Protein AF-0000000078282179 (afdb_homodimer)

Foldseek 3Di:
DVLPPLQVLLVVLLVVQALASLLVVLVVLLLVLLCQCQNPVHCCPPPVSLVQCLVQPAAPVVVVLNVLQPRVVSVVVSVVSSVVSVVVVVVVQVVVWDDDDDDPCNVVDDDDDDLPDDDTSVSVVVSSNNVGHPSCVRVVVVSVVSLVSLVVCVVPPVVSVVSLLPHLAHAPVVLVVNVVVCVVPPDPVRVVVVCVRRVCSLVVNLVVLVVLCVLLVCCPDPVNVPPDSPPNPCSVQSNCCNHPNHGPPDDRNYHPD/DVLPPLQVLLVVLLVVQALASLLVVLVVLLLVLLCQCQNPVHCCPPPVSLVQCLVQPAAPVVVVLNVLQPRVVSVVSSVVSSVVSVVVVVVVQVVVWDDDDDDPCNVVDDDDDDLPDDDTSVSVVVSSNNVGHPSCVRVVVVSVVNLVSLVVCVVPPVVSVVSQLPHLAHAPVVLVVNVVVCVVPPDPVRVVVVCVRRVCSLVVNLVVLVVLCVLLVVCPDPVNVPPDSPPNPCSVQSNCCNHPNHGPPDDRNYHPD

Solvent-accessible surface area (backbone atoms only — not comparable to full-atom values): 27409 Å² total; per-residue (Å²): 120,81,73,54,70,52,46,54,61,50,53,48,26,54,66,66,73,44,64,20,35,64,45,49,47,48,52,52,40,48,51,49,45,48,39,44,52,52,30,96,85,30,40,57,76,36,67,70,50,38,54,47,39,37,70,31,40,47,28,47,68,52,43,25,48,53,55,53,23,58,49,59,64,55,50,25,55,53,46,28,56,21,40,54,49,49,51,53,49,49,52,50,45,56,70,70,56,70,86,67,81,46,58,94,64,16,82,76,49,69,61,69,86,50,82,90,61,51,89,43,72,53,33,44,52,43,49,52,48,64,74,24,24,44,62,60,56,57,34,51,60,53,46,42,51,45,55,39,47,50,54,51,35,56,75,72,30,70,68,50,41,52,44,59,72,69,44,51,40,50,16,48,66,58,44,28,50,49,55,57,34,43,60,52,42,35,45,59,71,53,42,56,59,48,50,68,48,50,51,57,40,40,56,52,37,52,48,50,46,34,53,22,21,47,50,42,51,48,43,74,37,78,94,29,58,86,54,82,64,80,80,13,85,60,18,58,48,52,47,40,16,34,68,33,44,60,63,42,77,61,71,81,65,58,59,95,121,119,82,75,54,73,53,48,56,61,50,54,48,26,53,68,66,73,43,63,20,34,64,44,50,48,49,52,52,40,49,53,50,45,48,41,46,50,53,30,95,85,30,41,56,75,35,66,72,49,36,54,46,38,35,69,30,39,48,29,48,70,52,43,26,49,53,54,54,21,58,49,58,65,54,51,25,55,54,47,30,57,20,40,55,49,48,52,52,50,50,53,50,43,57,70,70,56,71,87,68,81,44,57,93,65,17,82,75,49,70,63,69,86,52,83,90,62,51,90,44,71,54,31,45,53,44,47,52,47,65,74,24,24,44,61,60,55,57,36,51,59,54,49,41,51,46,54,39,47,50,56,52,36,56,74,72,29,70,69,50,42,52,46,59,72,69,45,52,39,50,15,48,67,59,44,27,51,50,53,58,33,44,60,52,41,36,46,60,70,52,41,56,58,47,49,66,48,51,51,56,42,38,56,51,37,53,47,51,46,32,52,22,21,47,50,42,49,48,43,72,36,77,93,31,58,86,53,81,64,80,80,13,86,60,20,57,48,52,45,39,16,34,68,32,41,59,64,42,76,60,73,83,64,59,60,96,121

Secondary structure (DSSP, 8-state):
-TTHHHHHHHHHHHHTT-S-HHHHHHHHHHHHHHHHHHSTT-GGGSHHHHHHHHHH---HHHHHHHHHH--HHHHHHHHHHHHHHHHHHHHHHHHH--PPPPPTTGGG------TTS-SSHHHHHHHHHHT--HHHHHHHHHHHHHHHHHHHHHHH-HHHHHHHHTS----HHHHHHHHHHHHHH--HHHHHHHHHHHHHHHHHHHHHHHHHHHHHHHTTSGGGTTS--TT-TTHHHHHHHHHH-S-TTPPPP----/-TTHHHHHHHHHHHHTT-S-HHHHHHHHHHHHHHHHHHSTT-GGGSHHHHHHHHHH---HHHHHHHHHH--HHHHHHHHHHHHHHHHHHHHHHHHH--PPPPPTTGGG------TTS-SSHHHHHHHHHHT--HHHHHHHHHHHHHHHHHHHHHHH-HHHHHHHHTS----HHHHHHHHHHHHHH--HHHHHHHHHHHHHHHHHHHHHHHHHHHHHHHTTSGGGTTS--TT-TTHHHHHHHHHH-S-TTPPPP----

Radius of gyration: 24.97 Å; Cα contacts (8 Å, |Δi|>4): 682; chains: 2; bounding box: 60×70×64 Å

Organism: NCBI:txid1796616

Structure (mmCIF, N/CA/C/O backbone):
data_AF-0000000078282179-model_v1
#
loop_
_entity.id
_entity.type
_entity.pdbx_description
1 polymer 'ABC transporter substrate-binding protein'
#
loop_
_atom_site.group_PDB
_atom_site.id
_atom_site.type_symbol
_atom_site.label_atom_id
_atom_site.label_alt_id
_atom_site.label_comp_id
_atom_site.label_asym_id
_atom_site.label_entity_id
_atom_site.label_seq_id
_atom_site.pdbx_PDB_ins_code
_atom_site.Cartn_x
_atom_site.Cartn_y
_atom_site.Cartn_z
_atom_site.occupancy
_atom_site.B_iso_or_equiv
_atom_site.auth_seq_id
_atom_site.auth_comp_id
_atom_site.auth_asym_id
_atom_site.auth_atom_id
_atom_site.pdbx_PDB_model_num
ATOM 1 N N . MET A 1 1 ? 29.016 -11.836 -18.656 1 36.59 1 MET A N 1
ATOM 2 C CA . MET A 1 1 ? 29.328 -11.703 -17.234 1 36.59 1 MET A CA 1
ATOM 3 C C . MET A 1 1 ? 28.141 -11.133 -16.469 1 36.59 1 MET A C 1
ATOM 5 O O . MET A 1 1 ? 27.891 -11.531 -15.328 1 36.59 1 MET A O 1
ATOM 9 N N . LYS A 1 2 ? 27.453 -9.93 -17.016 1 45.81 2 LYS A N 1
ATOM 10 C CA . LYS A 1 2 ? 26.312 -9.219 -16.438 1 45.81 2 LYS A CA 1
ATOM 11 C C . LYS A 1 2 ? 25.109 -10.148 -16.281 1 45.81 2 LYS A C 1
ATOM 13 O O . LYS A 1 2 ? 24.328 -10 -15.336 1 45.81 2 LYS A O 1
ATOM 18 N N . GLU A 1 3 ? 24.969 -11.172 -17.203 1 51.56 3 GLU A N 1
ATOM 19 C CA . GLU A 1 3 ? 23.891 -12.164 -17.25 1 51.56 3 GLU A CA 1
ATOM 20 C C . GLU A 1 3 ? 23.875 -13.016 -15.984 1 51.56 3 GLU A C 1
ATOM 22 O O . GLU A 1 3 ? 22.812 -13.438 -15.531 1 51.56 3 GLU A O 1
ATOM 27 N N . LYS A 1 4 ? 25.031 -13.078 -15.273 1 65.56 4 LYS A N 1
ATOM 28 C CA . LYS A 1 4 ? 25.172 -14.039 -14.188 1 65.56 4 LYS A CA 1
ATOM 29 C C . LYS A 1 4 ? 24.656 -13.461 -12.875 1 65.56 4 LYS A C 1
ATOM 31 O O . LYS A 1 4 ? 24.234 -14.203 -11.984 1 65.56 4 LYS A O 1
ATOM 36 N N . ILE A 1 5 ? 24.422 -12.25 -12.844 1 82.06 5 ILE A N 1
ATOM 37 C CA . ILE A 1 5 ? 24.125 -11.578 -11.586 1 82.06 5 ILE A CA 1
ATOM 38 C C . ILE A 1 5 ? 22.688 -11.875 -11.164 1 82.06 5 ILE A C 1
ATOM 40 O O . ILE A 1 5 ? 22.406 -12.094 -9.977 1 82.06 5 ILE A O 1
ATOM 44 N N . TYR A 1 6 ? 21.812 -12.125 -12.055 1 93.38 6 TYR A N 1
ATOM 45 C CA . TYR A 1 6 ? 20.406 -12.336 -11.742 1 93.38 6 TYR A CA 1
ATOM 46 C C . TYR A 1 6 ? 20.047 -13.812 -11.82 1 93.38 6 TYR A C 1
ATOM 48 O O . TYR A 1 6 ? 19 -14.227 -11.305 1 93.38 6 TYR A O 1
ATOM 56 N N . THR A 1 7 ? 20.891 -14.602 -12.453 1 95.94 7 THR A N 1
ATOM 57 C CA . THR A 1 7 ? 20.594 -16.016 -12.688 1 95.94 7 THR A CA 1
ATOM 58 C C . THR A 1 7 ? 20.578 -16.797 -11.383 1 95.94 7 THR A C 1
ATOM 60 O O . THR A 1 7 ? 19.641 -17.547 -11.109 1 95.94 7 THR A O 1
ATOM 63 N N . ILE A 1 8 ? 21.516 -16.578 -10.547 1 95.31 8 ILE A N 1
ATOM 64 C CA . ILE A 1 8 ? 21.672 -17.359 -9.328 1 95.31 8 ILE A CA 1
ATOM 65 C C . ILE A 1 8 ? 20.5 -17.094 -8.383 1 95.31 8 ILE A C 1
ATOM 67 O O . ILE A 1 8 ? 19.812 -18.016 -7.945 1 95.31 8 ILE A O 1
ATOM 71 N N . PRO A 1 9 ? 20.25 -15.797 -8.078 1 96.5 9 PRO A N 1
ATOM 72 C CA . PRO A 1 9 ? 19.109 -15.539 -7.203 1 96.5 9 PRO A CA 1
ATOM 73 C C . PRO A 1 9 ? 17.797 -16.062 -7.777 1 96.5 9 PRO A C 1
ATOM 75 O O . PRO A 1 9 ? 16.922 -16.5 -7.023 1 96.5 9 PRO A O 1
ATOM 78 N N . LEU A 1 10 ? 17.672 -15.992 -9.047 1 97.75 10 LEU A N 1
ATOM 79 C CA . LEU A 1 10 ? 16.453 -16.5 -9.664 1 97.75 10 LEU A CA 1
ATOM 80 C C . LEU A 1 10 ? 16.359 -18.016 -9.508 1 97.75 10 LEU A C 1
ATOM 82 O O . LEU A 1 10 ? 15.305 -18.531 -9.141 1 97.75 10 LEU A O 1
ATOM 86 N N . MET A 1 11 ? 17.453 -18.703 -9.773 1 97.06 11 MET A N 1
ATOM 87 C CA . MET A 1 11 ? 17.484 -20.141 -9.562 1 97.06 11 MET A CA 1
ATOM 88 C C . MET A 1 11 ? 17.219 -20.5 -8.109 1 97.06 11 MET A C 1
ATOM 90 O O . MET A 1 11 ? 16.469 -21.422 -7.816 1 97.06 11 MET A O 1
ATOM 94 N N . ASP A 1 12 ? 17.766 -19.734 -7.199 1 97 12 ASP A N 1
ATOM 95 C CA . ASP A 1 12 ? 17.531 -19.938 -5.773 1 97 12 ASP A CA 1
ATOM 96 C C . ASP A 1 12 ? 16.062 -19.766 -5.43 1 97 12 ASP A C 1
ATOM 98 O O . ASP A 1 12 ? 15.516 -20.516 -4.613 1 97 12 ASP A O 1
ATOM 102 N N . ALA A 1 13 ? 15.422 -18.781 -6.008 1 98.25 13 ALA A N 1
ATOM 103 C CA . ALA A 1 13 ? 14.008 -18.531 -5.766 1 98.25 13 ALA A CA 1
ATOM 104 C C . ALA A 1 13 ? 13.156 -19.734 -6.18 1 98.25 13 ALA A C 1
ATOM 106 O O . ALA A 1 13 ? 12.219 -20.109 -5.473 1 98.25 13 ALA A O 1
ATOM 107 N N . PHE A 1 14 ? 13.453 -20.359 -7.281 1 98.25 14 PHE A N 1
ATOM 108 C CA . PHE A 1 14 ? 12.703 -21.531 -7.758 1 98.25 14 PHE A CA 1
ATOM 109 C C . PHE A 1 14 ? 13.031 -22.766 -6.926 1 98.25 14 PHE A C 1
ATOM 111 O O . PHE A 1 14 ? 12.195 -23.656 -6.781 1 98.25 14 PHE A O 1
ATOM 118 N N . HIS A 1 15 ? 14.203 -22.766 -6.316 1 97.75 15 HIS A N 1
ATOM 119 C CA . HIS A 1 15 ? 14.586 -23.891 -5.461 1 97.75 15 HIS A CA 1
ATOM 120 C C . HIS A 1 15 ? 13.992 -23.734 -4.062 1 97.75 15 HIS A C 1
ATOM 122 O O . HIS A 1 15 ? 13.906 -24.719 -3.314 1 97.75 15 HIS A O 1
ATOM 128 N N . ALA A 1 16 ? 13.562 -22.625 -3.66 1 96.81 16 ALA A N 1
ATOM 129 C CA . ALA A 1 16 ? 13.117 -22.328 -2.301 1 96.81 16 ALA A CA 1
ATOM 130 C C . ALA A 1 16 ? 11.797 -23.031 -1.988 1 96.81 16 ALA A C 1
ATOM 132 O O . ALA A 1 16 ? 11.406 -23.141 -0.823 1 96.81 16 ALA A O 1
ATOM 133 N N . GLY A 1 17 ? 11 -23.469 -3.002 1 95.62 17 GLY A N 1
ATOM 134 C CA . GLY A 1 17 ? 9.719 -24.125 -2.783 1 95.62 17 GLY A CA 1
ATOM 135 C C . GLY A 1 17 ? 8.625 -23.188 -2.328 1 95.62 17 GLY A C 1
ATOM 136 O O . GLY A 1 17 ? 7.68 -23.609 -1.656 1 95.62 17 GLY A O 1
ATOM 137 N N . ASP A 1 18 ? 8.75 -21.906 -2.648 1 96.62 18 ASP A N 1
ATOM 138 C CA . ASP A 1 18 ? 7.789 -20.859 -2.32 1 96.62 18 ASP A CA 1
ATOM 139 C C . ASP A 1 18 ? 6.578 -20.922 -3.248 1 96.62 18 ASP A C 1
ATOM 141 O O . ASP A 1 18 ? 6.629 -21.547 -4.309 1 96.62 18 ASP A O 1
ATOM 145 N N . GLU A 1 19 ? 5.402 -20.297 -2.807 1 98.5 19 GLU A N 1
ATOM 146 C CA . GLU A 1 19 ? 4.195 -20.234 -3.625 1 98.5 19 GLU A CA 1
ATOM 147 C C . GLU A 1 19 ? 4.402 -19.359 -4.852 1 98.5 19 GLU A C 1
ATOM 149 O O . GLU A 1 19 ? 3.617 -19.406 -5.801 1 98.5 19 GLU A O 1
ATOM 154 N N . CYS A 1 20 ? 5.449 -18.531 -4.84 1 98.81 20 CYS A N 1
ATOM 155 C CA . CYS A 1 20 ? 5.762 -17.641 -5.949 1 98.81 20 CYS A CA 1
ATOM 156 C C . CYS A 1 20 ? 7.227 -17.234 -5.914 1 98.81 20 CYS A C 1
ATOM 158 O O . CYS A 1 20 ? 7.637 -16.438 -5.059 1 98.81 20 CYS A O 1
ATOM 160 N N . PRO A 1 21 ? 7.984 -17.656 -6.852 1 98.75 21 PRO A N 1
ATOM 161 C CA . PRO A 1 21 ? 9.406 -17.328 -6.871 1 98.75 21 PRO A CA 1
ATOM 162 C C . PRO A 1 21 ? 9.656 -15.82 -7 1 98.75 21 PRO A C 1
ATOM 164 O O . PRO A 1 21 ? 10.641 -15.305 -6.469 1 98.75 21 PRO A O 1
ATOM 167 N N . PHE A 1 22 ? 8.781 -15.133 -7.66 1 98.56 22 PHE A N 1
ATOM 168 C CA . PHE A 1 22 ? 8.992 -13.695 -7.844 1 98.56 22 PHE A CA 1
ATOM 169 C C . PHE A 1 22 ? 8.625 -12.93 -6.582 1 98.56 22 PHE A C 1
ATOM 171 O O . PHE A 1 22 ? 9.219 -11.883 -6.293 1 98.56 22 PHE A O 1
ATOM 178 N N . CYS A 1 23 ? 7.656 -13.391 -5.785 1 98.5 23 CYS A N 1
ATOM 179 C CA . CYS A 1 23 ? 7.469 -12.82 -4.457 1 98.5 23 CYS A CA 1
ATOM 180 C C . CYS A 1 23 ? 8.727 -12.969 -3.617 1 98.5 23 CYS A C 1
ATOM 182 O O . CYS A 1 23 ? 9.102 -12.055 -2.877 1 98.5 23 CYS A O 1
ATOM 184 N N . PHE A 1 24 ? 9.336 -14.125 -3.75 1 98.38 24 PHE A N 1
ATOM 185 C CA . PHE A 1 24 ? 10.586 -14.398 -3.045 1 98.38 24 PHE A CA 1
ATOM 186 C C . PHE A 1 24 ? 11.664 -13.398 -3.451 1 98.38 24 PHE A C 1
ATOM 188 O O . PHE A 1 24 ? 12.328 -12.82 -2.594 1 98.38 24 PHE A O 1
ATOM 195 N N . ILE A 1 25 ? 11.805 -13.188 -4.691 1 97.88 25 ILE A N 1
ATOM 196 C CA . ILE A 1 25 ? 12.781 -12.258 -5.227 1 97.88 25 ILE A CA 1
ATOM 197 C C . ILE A 1 25 ? 12.477 -10.844 -4.738 1 97.88 25 ILE A C 1
ATOM 199 O O . ILE A 1 25 ? 13.367 -10.133 -4.266 1 97.88 25 ILE A O 1
ATOM 203 N N . GLU A 1 26 ? 11.227 -10.445 -4.832 1 97.25 26 GLU A N 1
ATOM 204 C CA . GLU A 1 26 ? 10.82 -9.094 -4.457 1 97.25 26 GLU A CA 1
ATOM 205 C C . GLU A 1 26 ? 11.086 -8.828 -2.979 1 97.25 26 GLU A C 1
ATOM 207 O O . GLU A 1 26 ? 11.547 -7.75 -2.605 1 97.25 26 GLU A O 1
ATOM 212 N N . ARG A 1 27 ? 10.734 -9.75 -2.158 1 97.31 27 ARG A N 1
ATOM 213 C CA . ARG A 1 27 ? 11 -9.609 -0.73 1 97.31 27 ARG A CA 1
ATOM 214 C C . ARG A 1 27 ? 12.484 -9.383 -0.472 1 97.31 27 ARG A C 1
ATOM 216 O O . ARG A 1 27 ? 12.859 -8.484 0.29 1 97.31 27 ARG A O 1
ATOM 223 N N . ASN A 1 28 ? 13.328 -10.195 -1.119 1 96.75 28 ASN A N 1
ATOM 224 C CA . ASN A 1 28 ? 14.773 -10.055 -0.94 1 96.75 28 ASN A CA 1
ATOM 225 C C . ASN A 1 28 ? 15.273 -8.703 -1.432 1 96.75 28 ASN A C 1
ATOM 227 O O . ASN A 1 28 ? 16.109 -8.07 -0.784 1 96.75 28 ASN A O 1
ATOM 231 N N . LEU A 1 29 ? 14.734 -8.328 -2.576 1 96.5 29 LEU A N 1
ATOM 232 C CA . LEU A 1 29 ? 15.125 -7.039 -3.139 1 96.5 29 LEU A CA 1
ATOM 233 C C . LEU A 1 29 ? 14.727 -5.898 -2.205 1 96.5 29 LEU A C 1
ATOM 235 O O . LEU A 1 29 ? 15.516 -4.977 -1.979 1 96.5 29 LEU A O 1
ATOM 239 N N . GLU A 1 30 ? 13.508 -5.91 -1.675 1 96.5 30 GLU A N 1
ATOM 240 C CA . GLU A 1 30 ? 13.023 -4.871 -0.771 1 96.5 30 GLU A CA 1
ATOM 241 C C . GLU A 1 30 ? 13.867 -4.812 0.5 1 96.5 30 GLU A C 1
ATOM 243 O O . GLU A 1 30 ? 14.273 -3.73 0.935 1 96.5 30 GLU A O 1
ATOM 248 N N . GLN A 1 31 ? 14.164 -5.953 1.104 1 95.56 31 GLN A N 1
ATOM 249 C CA . GLN A 1 31 ? 14.961 -6.016 2.324 1 95.56 31 GLN A CA 1
ATOM 250 C C . GLN A 1 31 ? 16.375 -5.504 2.082 1 95.56 31 GLN A C 1
ATOM 252 O O . GLN A 1 31 ? 16.922 -4.754 2.898 1 95.56 31 GLN A O 1
ATOM 257 N N . HIS A 1 32 ? 16.906 -5.895 0.962 1 93.56 32 HIS A N 1
ATOM 258 C CA . HIS A 1 32 ? 18.219 -5.387 0.596 1 93.56 32 HIS A CA 1
ATOM 259 C C . HIS A 1 32 ? 18.203 -3.869 0.438 1 93.56 32 HIS A C 1
ATOM 261 O O . HIS A 1 32 ? 19.125 -3.186 0.866 1 93.56 32 HIS A O 1
ATOM 267 N N . SER A 1 33 ? 17.188 -3.402 -0.201 1 92.81 33 SER A N 1
ATOM 268 C CA . SER A 1 33 ? 17.062 -1.962 -0.391 1 92.81 33 SER A CA 1
ATOM 269 C C . SER A 1 33 ? 16.938 -1.236 0.945 1 92.81 33 SER A C 1
ATOM 271 O O . SER A 1 33 ? 17.5 -0.154 1.124 1 92.81 33 SER A O 1
ATOM 273 N N . MET A 1 34 ? 16.219 -1.773 1.896 1 93.56 34 MET A N 1
ATOM 274 C CA . MET A 1 34 ? 16.109 -1.207 3.236 1 93.56 34 MET A CA 1
ATOM 275 C C . MET A 1 34 ? 17.469 -1.162 3.922 1 93.56 34 MET A C 1
ATOM 277 O O . MET A 1 34 ? 17.828 -0.148 4.52 1 93.56 34 MET A O 1
ATOM 281 N N . ASP A 1 35 ? 18.234 -2.242 3.793 1 92.62 35 ASP A N 1
ATOM 282 C CA . ASP A 1 35 ? 19.578 -2.297 4.363 1 92.62 35 ASP A CA 1
ATOM 283 C C . ASP A 1 35 ? 20.484 -1.25 3.73 1 92.62 35 ASP A C 1
ATOM 285 O O . ASP A 1 35 ? 21.312 -0.64 4.414 1 92.62 35 ASP A O 1
ATOM 289 N N . PHE A 1 36 ? 20.297 -1.13 2.477 1 90.12 36 PHE A N 1
ATOM 290 C CA . PHE A 1 36 ? 21.109 -0.169 1.743 1 90.12 36 PHE A CA 1
ATOM 291 C C . PHE A 1 36 ? 20.828 1.253 2.215 1 90.12 36 PHE A C 1
ATOM 293 O O . PHE A 1 36 ? 21.75 2.037 2.438 1 90.12 36 PHE A O 1
ATOM 300 N N . VAL A 1 37 ? 19.594 1.535 2.412 1 88.62 37 VAL A N 1
ATOM 301 C CA . VAL A 1 37 ? 19.172 2.895 2.734 1 88.62 37 VAL A CA 1
ATOM 302 C C . VAL A 1 37 ? 19.422 3.178 4.215 1 88.62 37 VAL A C 1
ATOM 304 O O . VAL A 1 37 ? 19.906 4.25 4.574 1 88.62 37 VAL A O 1
ATOM 307 N N . LEU A 1 38 ? 19.203 2.182 5.148 1 89.5 38 LEU A N 1
ATOM 308 C CA . LEU A 1 38 ? 19.156 2.477 6.574 1 89.5 38 LEU A CA 1
ATOM 309 C C . LEU A 1 38 ? 20.141 1.602 7.348 1 89.5 38 LEU A C 1
ATOM 311 O O . LEU A 1 38 ? 20.312 1.775 8.555 1 89.5 38 LEU A O 1
ATOM 315 N N . GLY A 1 39 ? 20.703 0.709 6.734 1 84.5 39 GLY A N 1
ATOM 316 C CA . GLY A 1 39 ? 21.562 -0.234 7.438 1 84.5 39 GLY A CA 1
ATOM 317 C C . GLY A 1 39 ? 22.844 0.389 7.941 1 84.5 39 GLY A C 1
ATOM 318 O O . GLY A 1 39 ? 23.078 1.587 7.758 1 84.5 39 GLY A O 1
ATOM 319 N N . SER A 1 40 ? 23.719 -0.366 8.75 1 72.5 40 SER A N 1
ATOM 320 C CA . SER A 1 40 ? 24.953 0.078 9.422 1 72.5 40 SER A CA 1
ATOM 321 C C . SER A 1 40 ? 25.922 0.715 8.43 1 72.5 40 SER A C 1
ATOM 323 O O . SER A 1 40 ? 26.625 1.66 8.773 1 72.5 40 SER A O 1
ATOM 325 N N . GLY A 1 41 ? 26.031 0.22 7.312 1 67.25 41 GLY A N 1
ATOM 326 C CA . GLY A 1 41 ? 26.875 0.792 6.273 1 67.25 41 GLY A CA 1
ATOM 327 C C . GLY A 1 41 ? 26.125 1.745 5.359 1 67.25 41 GLY A C 1
ATOM 328 O O . GLY A 1 41 ? 26.547 1.98 4.223 1 67.25 41 GLY A O 1
ATOM 329 N N . ALA A 1 42 ? 25.219 2.5 5.961 1 64.81 42 ALA A N 1
ATOM 330 C CA . ALA A 1 42 ? 24.094 3.027 5.188 1 64.81 42 ALA A CA 1
ATOM 331 C C . ALA A 1 42 ? 24.516 4.242 4.367 1 64.81 42 ALA A C 1
ATOM 333 O O . ALA A 1 42 ? 25.266 5.098 4.848 1 64.81 42 ALA A O 1
ATOM 334 N N . SER A 1 43 ? 24.062 4.207 3.225 1 69.62 43 SER A N 1
ATOM 335 C CA . SER A 1 43 ? 24.328 5.094 2.094 1 69.62 43 SER A CA 1
ATOM 336 C C . SER A 1 43 ? 23.625 6.441 2.281 1 69.62 43 SER A C 1
ATOM 338 O O . SER A 1 43 ? 23.953 7.41 1.596 1 69.62 43 SER A O 1
ATOM 340 N N . TYR A 1 44 ? 22.766 6.465 3.268 1 70.94 44 TYR A N 1
ATOM 341 C CA . TYR A 1 44 ? 22.094 7.738 3.49 1 70.94 44 TYR A CA 1
ATOM 342 C C . TYR A 1 44 ? 23.094 8.828 3.84 1 70.94 44 TYR A C 1
ATOM 344 O O . TYR A 1 44 ? 22.781 10.023 3.773 1 70.94 44 TYR A O 1
ATOM 352 N N . MET A 1 45 ? 24.281 8.312 4.043 1 76.19 45 MET A N 1
ATOM 353 C CA . MET A 1 45 ? 25.328 9.273 4.363 1 76.19 45 MET A CA 1
ATOM 354 C C . MET A 1 45 ? 25.984 9.82 3.094 1 76.19 45 MET A C 1
ATOM 356 O O . MET A 1 45 ? 26.672 10.836 3.133 1 76.19 45 MET A O 1
ATOM 360 N N . GLU A 1 46 ? 25.609 9.07 2.127 1 84.25 46 GLU A N 1
ATOM 361 C CA . GLU A 1 46 ? 26.156 9.531 0.853 1 84.25 46 GLU A CA 1
ATOM 362 C C . GLU A 1 46 ? 25.281 10.617 0.235 1 84.25 46 GLU A C 1
ATOM 364 O O . GLU A 1 46 ? 24.047 10.5 0.215 1 84.25 46 GLU A O 1
ATOM 369 N N . ASP A 1 47 ? 25.875 11.594 -0.394 1 84.75 47 ASP A N 1
ATOM 370 C CA . ASP A 1 47 ? 25.188 12.789 -0.888 1 84.75 47 ASP A CA 1
ATOM 371 C C . ASP A 1 47 ? 24.219 12.43 -2.012 1 84.75 47 ASP A C 1
ATOM 373 O O . ASP A 1 47 ? 23.109 12.977 -2.08 1 84.75 47 ASP A O 1
ATOM 377 N N . ASP A 1 48 ? 24.656 11.617 -2.869 1 87.19 48 ASP A N 1
ATOM 378 C CA . ASP A 1 48 ? 23.812 11.281 -4.012 1 87.19 48 ASP A CA 1
ATOM 379 C C . ASP A 1 48 ? 22.562 10.531 -3.564 1 87.19 48 ASP A C 1
ATOM 381 O O . ASP A 1 48 ? 21.469 10.781 -4.07 1 87.19 48 ASP A O 1
ATOM 385 N N . VAL A 1 49 ? 22.703 9.672 -2.602 1 87.5 49 VAL A N 1
ATOM 386 C CA . VAL A 1 49 ? 21.578 8.922 -2.064 1 87.5 49 VAL A CA 1
ATOM 387 C C . VAL A 1 49 ? 20.641 9.867 -1.322 1 87.5 49 VAL A C 1
ATOM 389 O O . VAL A 1 49 ? 19.422 9.812 -1.499 1 87.5 49 VAL A O 1
ATOM 392 N N . ARG A 1 50 ? 21.203 10.781 -0.592 1 88.56 50 ARG A N 1
ATOM 393 C CA . ARG A 1 50 ? 20.422 11.758 0.147 1 88.56 50 ARG A CA 1
ATOM 394 C C . ARG A 1 50 ? 19.609 12.648 -0.802 1 88.56 50 ARG A C 1
ATOM 396 O O . ARG A 1 50 ? 18.438 12.93 -0.552 1 88.56 50 ARG A O 1
ATOM 403 N N . ALA A 1 51 ? 20.25 13.023 -1.846 1 91.5 51 ALA A N 1
ATOM 404 C CA . ALA A 1 51 ? 19.562 13.852 -2.83 1 91.5 51 ALA A CA 1
ATOM 405 C C . ALA A 1 51 ? 18.375 13.117 -3.441 1 91.5 51 ALA A C 1
ATOM 407 O O . ALA A 1 51 ? 17.312 13.695 -3.633 1 91.5 51 ALA A O 1
ATOM 408 N N . GLU A 1 52 ? 18.547 11.852 -3.709 1 92.88 52 GLU A N 1
ATOM 409 C CA . GLU A 1 52 ? 17.5 11.047 -4.32 1 92.88 52 GLU A CA 1
ATOM 410 C C . GLU A 1 52 ? 16.359 10.805 -3.338 1 92.88 52 GLU A C 1
ATOM 412 O O . GLU A 1 52 ? 15.18 10.914 -3.703 1 92.88 52 GLU A O 1
ATOM 417 N N . THR A 1 53 ? 16.688 10.477 -2.1 1 93.69 53 THR A N 1
ATOM 418 C CA . THR A 1 53 ? 15.664 10.234 -1.098 1 93.69 53 THR A CA 1
ATOM 419 C C . THR A 1 53 ? 14.906 11.523 -0.779 1 93.69 53 THR A C 1
ATOM 421 O O . THR A 1 53 ? 13.711 11.492 -0.485 1 93.69 53 THR A O 1
ATOM 424 N N . ASP A 1 54 ? 15.578 12.672 -0.843 1 94 54 ASP A N 1
ATOM 425 C CA . ASP A 1 54 ? 14.93 13.969 -0.652 1 94 54 ASP A CA 1
ATOM 426 C C . ASP A 1 54 ? 13.891 14.227 -1.742 1 94 54 ASP A C 1
ATOM 428 O O . ASP A 1 54 ? 12.805 14.742 -1.464 1 94 54 ASP A O 1
ATOM 432 N N . GLN A 1 55 ? 14.273 13.797 -2.875 1 93.44 55 GLN A N 1
ATOM 433 C CA . GLN A 1 55 ? 13.414 14.07 -4.023 1 93.44 55 GLN A CA 1
ATOM 434 C C . GLN A 1 55 ? 12.25 13.086 -4.082 1 93.44 55 GLN A C 1
ATOM 436 O O . GLN A 1 55 ? 11.102 13.492 -4.289 1 93.44 55 GLN A O 1
ATOM 441 N N . LEU A 1 56 ? 12.508 11.844 -3.889 1 94.94 56 LEU A N 1
ATOM 442 C CA . LEU A 1 56 ? 11.508 10.805 -4.121 1 94.94 56 LEU A CA 1
ATOM 443 C C . LEU A 1 56 ? 10.672 10.562 -2.867 1 94.94 56 LEU A C 1
ATOM 445 O O . LEU A 1 56 ? 9.492 10.234 -2.961 1 94.94 56 LEU A O 1
ATOM 449 N N . GLY A 1 57 ? 11.398 10.695 -1.688 1 95.94 57 GLY A N 1
ATOM 450 C CA . GLY A 1 57 ? 10.734 10.289 -0.459 1 95.94 57 GLY A CA 1
ATOM 451 C C . GLY A 1 57 ? 10.391 8.812 -0.431 1 95.94 57 GLY A C 1
ATOM 452 O O . GLY A 1 57 ? 11.133 7.984 -0.967 1 95.94 57 GLY A O 1
ATOM 453 N N . PHE A 1 58 ? 9.305 8.508 0.287 1 97.31 58 PHE A N 1
ATOM 454 C CA . PHE A 1 58 ? 8.859 7.125 0.462 1 97.31 58 PHE A CA 1
ATOM 455 C C . PHE A 1 58 ? 7.34 7.039 0.469 1 97.31 58 PHE A C 1
ATOM 457 O O . PHE A 1 58 ? 6.66 8.023 0.769 1 97.31 58 PHE A O 1
ATOM 464 N N . CYS A 1 59 ? 6.871 5.891 0.067 1 96.81 59 CYS A N 1
ATOM 465 C CA . CYS A 1 59 ? 5.426 5.699 0.076 1 96.81 59 CYS A CA 1
ATOM 466 C C . CYS A 1 59 ? 4.934 5.336 1.472 1 96.81 59 CYS A C 1
ATOM 468 O O . CYS A 1 59 ? 5.73 5.008 2.352 1 96.81 59 CYS A O 1
ATOM 470 N N . HIS A 1 60 ? 3.617 5.367 1.582 1 95.56 60 HIS A N 1
ATOM 471 C CA . HIS A 1 60 ? 2.934 5.055 2.832 1 95.56 60 HIS A CA 1
ATOM 472 C C . HIS A 1 60 ? 3.436 3.738 3.416 1 95.56 60 HIS A C 1
ATOM 474 O O . HIS A 1 60 ? 3.797 3.674 4.594 1 95.56 60 HIS A O 1
ATOM 480 N N . GLU A 1 61 ? 3.557 2.738 2.637 1 95.75 61 GLU A N 1
ATOM 481 C CA . GLU A 1 61 ? 3.99 1.413 3.068 1 95.75 61 GLU A CA 1
ATOM 482 C C . GLU A 1 61 ? 5.441 1.436 3.543 1 95.75 61 GLU A C 1
ATOM 484 O O . GLU A 1 61 ? 5.77 0.854 4.578 1 95.75 61 GLU A O 1
ATOM 489 N N . HIS A 1 62 ? 6.285 2.168 2.838 1 97.56 62 HIS A N 1
ATOM 490 C CA . HIS A 1 62 ? 7.707 2.076 3.146 1 97.56 62 HIS A CA 1
ATOM 491 C C . HIS A 1 62 ? 8.086 3.021 4.285 1 97.56 62 HIS A C 1
ATOM 493 O O . HIS A 1 62 ? 9.07 2.787 4.988 1 97.56 62 HIS A O 1
ATOM 499 N N . TYR A 1 63 ? 7.27 4.078 4.559 1 97.62 63 TYR A N 1
ATOM 500 C CA . TYR A 1 63 ? 7.461 4.82 5.801 1 97.62 63 TYR A CA 1
ATOM 501 C C . TYR A 1 63 ? 7.258 3.92 7.012 1 97.62 63 TYR A C 1
ATOM 503 O O . TYR A 1 63 ? 8.047 3.955 7.957 1 97.62 63 TYR A O 1
ATOM 511 N N . LYS A 1 64 ? 6.238 3.135 6.949 1 97.31 64 LYS A N 1
ATOM 512 C CA . LYS A 1 64 ? 5.98 2.219 8.055 1 97.31 64 LYS A CA 1
ATOM 513 C C . LYS A 1 64 ? 7.102 1.192 8.188 1 97.31 64 LYS A C 1
ATOM 515 O O . LYS A 1 64 ? 7.586 0.935 9.297 1 97.31 64 LYS A O 1
ATOM 520 N N . LYS A 1 65 ? 7.52 0.589 7.109 1 97.19 65 LYS A N 1
ATOM 521 C CA . LYS A 1 65 ? 8.57 -0.423 7.152 1 97.19 65 LYS A CA 1
ATOM 522 C C . LYS A 1 65 ? 9.883 0.17 7.648 1 97.19 65 LYS A C 1
ATOM 524 O O . LYS A 1 65 ? 10.641 -0.495 8.359 1 97.19 65 LYS A O 1
ATOM 529 N N . MET A 1 66 ? 10.164 1.398 7.227 1 96.75 66 MET A N 1
ATOM 530 C CA . MET A 1 66 ? 11.359 2.086 7.707 1 96.75 66 MET A CA 1
ATOM 531 C C . MET A 1 66 ? 11.305 2.293 9.219 1 96.75 66 MET A C 1
ATOM 533 O O . MET A 1 66 ? 12.305 2.125 9.914 1 96.75 66 MET A O 1
ATOM 537 N N . PHE A 1 67 ? 10.133 2.713 9.703 1 97.62 67 PHE A N 1
ATOM 538 C CA . PHE A 1 67 ? 9.969 2.873 11.141 1 97.62 67 PHE A CA 1
ATOM 539 C C . PHE A 1 67 ? 10.227 1.559 11.867 1 97.62 67 PHE A C 1
ATOM 541 O O . PHE A 1 67 ? 10.953 1.524 12.859 1 97.62 67 PHE A O 1
ATOM 548 N N . ASP A 1 68 ? 9.688 0.47 11.344 1 96.62 68 ASP A N 1
ATOM 549 C CA . ASP A 1 68 ? 9.82 -0.849 11.953 1 96.62 68 ASP A CA 1
ATOM 550 C C . ASP A 1 68 ? 11.258 -1.346 11.883 1 96.62 68 ASP A C 1
ATOM 552 O O . ASP A 1 68 ? 11.711 -2.09 12.758 1 96.62 68 ASP A O 1
ATOM 556 N N . TYR A 1 69 ? 11.938 -0.967 10.867 1 96.06 69 TYR A N 1
ATOM 557 C CA . TYR A 1 69 ? 13.32 -1.382 10.672 1 96.06 69 TYR A CA 1
ATOM 558 C C . TYR A 1 69 ? 14.172 -1.022 11.883 1 96.06 69 TYR A C 1
ATOM 560 O O . TYR A 1 69 ? 15.078 -1.771 12.258 1 96.06 69 TYR A O 1
ATOM 568 N N . GLY A 1 70 ? 14 0.188 12.531 1 93.81 70 GLY A N 1
ATOM 569 C CA . GLY A 1 70 ? 14.516 0.441 13.867 1 93.81 70 GLY A CA 1
ATOM 570 C C . GLY A 1 70 ? 15.68 1.413 13.883 1 93.81 70 GLY A C 1
ATOM 571 O O . GLY A 1 70 ? 16.078 1.896 14.945 1 93.81 70 GLY A O 1
ATOM 572 N N . ASN A 1 71 ? 16.312 1.747 12.82 1 93.06 71 ASN A N 1
ATOM 573 C CA . ASN A 1 71 ? 17.375 2.762 12.797 1 93.06 71 ASN A CA 1
ATOM 574 C C . ASN A 1 71 ? 16.781 4.172 12.875 1 93.06 71 ASN A C 1
ATOM 576 O O . ASN A 1 71 ? 16.719 4.867 11.859 1 93.06 71 ASN A O 1
ATOM 580 N N . ARG A 1 72 ? 16.516 4.633 14.039 1 92.75 72 ARG A N 1
ATOM 581 C CA . ARG A 1 72 ? 15.789 5.875 14.258 1 92.75 72 ARG A CA 1
ATOM 582 C C . ARG A 1 72 ? 16.625 7.086 13.844 1 92.75 72 ARG A C 1
ATOM 584 O O . ARG A 1 72 ? 16.094 8.039 13.266 1 92.75 72 ARG A O 1
ATOM 591 N N . LEU A 1 73 ? 17.875 7.031 14.188 1 92.06 73 LEU A N 1
ATOM 592 C CA . LEU A 1 73 ? 18.719 8.156 13.812 1 92.06 73 LEU A CA 1
ATOM 593 C C . LEU A 1 73 ? 18.812 8.297 12.297 1 92.06 73 LEU A C 1
ATOM 595 O O . LEU A 1 73 ? 18.688 9.398 11.766 1 92.06 73 LEU A O 1
ATOM 599 N N . GLY A 1 74 ? 19.078 7.148 11.617 1 92.5 74 GLY A N 1
ATOM 600 C CA . GLY A 1 74 ? 19.094 7.18 10.164 1 92.5 74 GLY A CA 1
ATOM 601 C C . GLY A 1 74 ? 17.828 7.727 9.555 1 92.5 74 GLY A C 1
ATOM 602 O O . GLY A 1 74 ? 17.875 8.555 8.641 1 92.5 74 GLY A O 1
ATOM 603 N N . CYS A 1 75 ? 16.672 7.336 10.07 1 95 75 CYS A N 1
ATOM 604 C CA . CYS A 1 75 ? 15.383 7.848 9.609 1 95 75 CYS A CA 1
ATOM 605 C C . CYS A 1 75 ? 15.281 9.352 9.836 1 95 75 CYS A C 1
ATOM 607 O O . CYS A 1 75 ? 14.812 10.086 8.961 1 95 75 CYS A O 1
ATOM 609 N N . GLY A 1 76 ? 15.688 9.773 11.016 1 95 76 GLY A N 1
ATOM 610 C CA . GLY A 1 76 ? 15.641 11.188 11.344 1 95 76 GLY A CA 1
ATOM 611 C C . GLY A 1 76 ? 16.438 12.047 10.375 1 95 76 GLY A C 1
ATOM 612 O O . GLY A 1 76 ? 15.953 13.094 9.93 1 95 76 GLY A O 1
ATOM 613 N N . LEU A 1 77 ? 17.609 11.617 10.062 1 94 77 LEU A N 1
ATOM 614 C CA . LEU A 1 77 ? 18.469 12.359 9.148 1 94 77 LEU A CA 1
ATOM 615 C C . LEU A 1 77 ? 17.844 12.445 7.762 1 94 77 LEU A C 1
ATOM 617 O O . LEU A 1 77 ? 17.812 13.516 7.156 1 94 77 LEU A O 1
ATOM 621 N N . ILE A 1 78 ? 17.344 11.367 7.266 1 95 78 ILE A N 1
ATOM 622 C CA . ILE A 1 78 ? 16.703 11.32 5.953 1 95 78 ILE A CA 1
ATOM 623 C C . ILE A 1 78 ? 15.484 12.234 5.941 1 95 78 ILE A C 1
ATOM 625 O O . ILE A 1 78 ? 15.312 13.039 5.02 1 95 78 ILE A O 1
ATOM 629 N N . LEU A 1 79 ? 14.688 12.172 6.977 1 97.06 79 LEU A N 1
ATOM 630 C CA . LEU A 1 79 ? 13.453 12.945 7.027 1 97.06 79 LEU A CA 1
ATOM 631 C C . LEU A 1 79 ? 13.742 14.438 7.145 1 97.06 79 LEU A C 1
ATOM 633 O O . LEU A 1 79 ? 13.023 15.258 6.578 1 97.06 79 LEU A O 1
ATOM 637 N N . THR A 1 80 ? 14.719 14.766 7.887 1 96.69 80 THR A N 1
ATOM 638 C CA . THR A 1 80 ? 15.039 16.172 8.102 1 96.69 80 THR A CA 1
ATOM 639 C C . THR A 1 80 ? 15.305 16.875 6.773 1 96.69 80 THR A C 1
ATOM 641 O O . THR A 1 80 ? 14.688 17.906 6.477 1 96.69 80 THR A O 1
ATOM 644 N N . THR A 1 81 ? 16.156 16.328 5.973 1 95.81 81 THR A N 1
ATOM 645 C CA . THR A 1 81 ? 16.469 16.969 4.699 1 95.81 81 THR A CA 1
ATOM 646 C C . THR A 1 81 ? 15.297 16.844 3.725 1 95.81 81 THR A C 1
ATOM 648 O O . THR A 1 81 ? 15.031 17.766 2.947 1 95.81 81 THR A O 1
ATOM 651 N N . HIS A 1 82 ? 14.609 15.734 3.76 1 96.88 82 HIS A N 1
ATOM 652 C CA . HIS A 1 82 ? 13.414 15.555 2.945 1 96.88 82 HIS A CA 1
ATOM 653 C C . HIS A 1 82 ? 12.367 16.625 3.26 1 96.88 82 HIS A C 1
ATOM 655 O O . HIS A 1 82 ? 11.773 17.203 2.35 1 96.88 82 HIS A O 1
ATOM 661 N N . PHE A 1 83 ? 12.18 16.906 4.512 1 97.94 83 PHE A N 1
ATOM 662 C CA . PHE A 1 83 ? 11.164 17.859 4.93 1 97.94 83 PHE A CA 1
ATOM 663 C C . PHE A 1 83 ? 11.57 19.281 4.562 1 97.94 83 PHE A C 1
ATOM 665 O O . PHE A 1 83 ? 10.719 20.125 4.246 1 97.94 83 PHE A O 1
ATOM 672 N N . LYS A 1 84 ? 12.844 19.562 4.652 1 97.44 84 LYS A N 1
ATOM 673 C CA . LYS A 1 84 ? 13.297 20.875 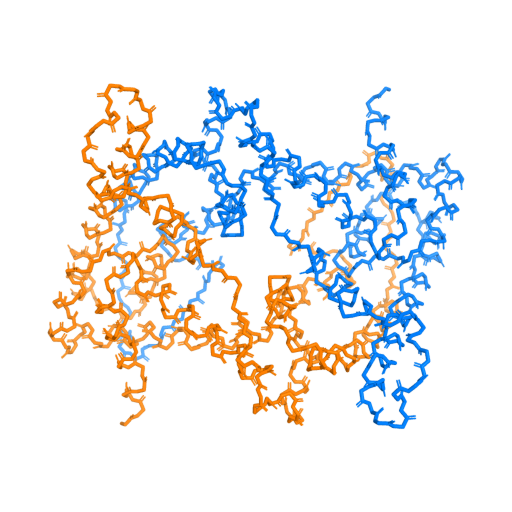4.188 1 97.44 84 LYS A CA 1
ATOM 674 C C . LYS A 1 84 ? 12.938 21.094 2.721 1 97.44 84 LYS A C 1
ATOM 676 O O . LYS A 1 84 ? 12.414 22.141 2.355 1 97.44 84 LYS A O 1
ATOM 681 N N . LYS A 1 85 ? 13.164 20.078 1.973 1 96.81 85 LYS A N 1
ATOM 682 C CA . LYS A 1 85 ? 12.805 20.156 0.56 1 96.81 85 LYS A CA 1
ATOM 683 C C . LYS A 1 85 ? 11.297 20.25 0.382 1 96.81 85 LYS A C 1
ATOM 685 O O . LYS A 1 85 ? 10.805 21.078 -0.389 1 96.81 85 LYS A O 1
ATOM 690 N N . LYS A 1 86 ? 10.516 19.422 1.074 1 96.94 86 LYS A N 1
ATOM 691 C CA . LYS A 1 86 ? 9.062 19.422 0.984 1 96.94 86 LYS A CA 1
ATOM 692 C C . LYS A 1 86 ? 8.477 20.781 1.361 1 96.94 86 LYS A C 1
ATOM 694 O O . LYS A 1 86 ? 7.523 21.234 0.738 1 96.94 86 LYS A O 1
ATOM 699 N N . ASN A 1 87 ? 9.055 21.391 2.373 1 98.06 87 ASN A N 1
ATOM 700 C CA . ASN A 1 87 ? 8.578 22.703 2.807 1 98.06 87 ASN A CA 1
ATOM 701 C C . ASN A 1 87 ? 8.789 23.75 1.724 1 98.06 87 ASN A C 1
ATOM 703 O O . ASN A 1 87 ? 7.922 24.609 1.503 1 98.06 87 ASN A O 1
ATOM 707 N N . GLU A 1 88 ? 9.938 23.672 1.104 1 98.06 88 GLU A N 1
ATOM 708 C CA . GLU A 1 88 ? 10.203 24.578 -0.001 1 98.06 88 GLU A CA 1
ATOM 709 C C . GLU A 1 88 ? 9.203 24.391 -1.135 1 98.06 88 GLU A C 1
ATOM 711 O O . GLU A 1 88 ? 8.656 25.359 -1.662 1 98.06 88 GLU A O 1
ATOM 716 N N . GLU A 1 89 ? 8.992 23.172 -1.471 1 98 89 GLU A N 1
ATOM 717 C CA . GLU A 1 89 ? 8.055 22.859 -2.547 1 98 89 GLU A CA 1
ATOM 718 C C . GLU A 1 89 ? 6.633 23.281 -2.178 1 98 89 GLU A C 1
ATOM 720 O O . GLU A 1 89 ? 5.898 23.812 -3.01 1 98 89 GLU A O 1
ATOM 725 N N . LEU A 1 90 ? 6.238 22.984 -0.969 1 98.44 90 LEU A N 1
ATOM 726 C CA . LEU A 1 90 ? 4.91 23.344 -0.492 1 98.44 90 LEU A CA 1
ATOM 727 C C . LEU A 1 90 ? 4.688 24.859 -0.624 1 98.44 90 LEU A C 1
ATOM 729 O O . LEU A 1 90 ? 3.658 25.281 -1.15 1 98.44 90 LEU A O 1
ATOM 733 N N . LYS A 1 91 ? 5.625 25.625 -0.178 1 98.5 91 LYS A N 1
ATOM 734 C CA . LYS A 1 91 ? 5.523 27.078 -0.261 1 98.5 91 LYS A CA 1
ATOM 735 C C . LYS A 1 91 ? 5.41 27.547 -1.711 1 98.5 91 LYS A C 1
ATOM 737 O O . LYS A 1 91 ? 4.633 28.453 -2.021 1 98.5 91 LYS A O 1
ATOM 742 N N . GLN A 1 92 ? 6.188 26.906 -2.561 1 98.44 92 GLN A N 1
ATOM 743 C CA . GLN A 1 92 ? 6.129 27.234 -3.98 1 98.44 92 GLN A CA 1
ATOM 744 C C . GLN A 1 92 ? 4.758 26.906 -4.566 1 98.44 92 GLN A C 1
ATOM 746 O O . GLN A 1 92 ? 4.199 27.703 -5.324 1 98.44 92 GLN A O 1
ATOM 751 N N . GLN A 1 93 ? 4.223 25.719 -4.262 1 98.5 93 GLN A N 1
ATOM 752 C CA . GLN A 1 93 ? 2.908 25.328 -4.762 1 98.5 93 GLN A CA 1
ATOM 753 C C . GLN A 1 93 ? 1.825 26.281 -4.277 1 98.5 93 GLN A C 1
ATOM 755 O O . GLN A 1 93 ? 0.918 26.641 -5.035 1 98.5 93 GLN A O 1
ATOM 760 N N . ILE A 1 94 ? 1.913 26.688 -3.025 1 98.38 94 ILE A N 1
ATOM 761 C CA . ILE A 1 94 ? 0.939 27.609 -2.447 1 98.38 94 ILE A CA 1
ATOM 762 C C . ILE A 1 94 ? 1.033 28.969 -3.143 1 98.38 94 ILE A C 1
ATOM 764 O O . ILE A 1 94 ? 0.012 29.578 -3.451 1 98.38 94 ILE A O 1
ATOM 768 N N . LYS A 1 95 ? 2.236 29.391 -3.393 1 97.94 95 LYS A N 1
ATOM 769 C CA . LYS A 1 95 ? 2.457 30.672 -4.078 1 97.94 95 LYS A CA 1
ATOM 770 C C . LYS A 1 95 ? 1.856 30.641 -5.48 1 97.94 95 LYS A C 1
ATOM 772 O O . LYS A 1 95 ? 1.318 31.656 -5.945 1 97.94 95 LYS A O 1
ATOM 777 N N . MET A 1 96 ? 1.929 29.547 -6.105 1 97.44 96 MET A N 1
ATOM 778 C CA . MET A 1 96 ? 1.447 29.422 -7.48 1 97.44 96 MET A CA 1
ATOM 779 C C . MET A 1 96 ? -0.053 29.141 -7.504 1 97.44 96 MET A C 1
ATOM 781 O O . MET A 1 96 ? -0.68 29.203 -8.562 1 97.44 96 MET A O 1
ATOM 785 N N . PHE A 1 97 ? -0.608 28.859 -6.379 1 97.62 97 PHE A N 1
ATOM 786 C CA . PHE A 1 97 ? -2 28.438 -6.301 1 97.62 97 PHE A CA 1
ATOM 787 C C . PHE A 1 97 ? -2.939 29.609 -6.535 1 97.62 97 PHE A C 1
ATOM 789 O O . PHE A 1 97 ? -2.732 30.703 -5.988 1 97.62 97 PHE A O 1
ATOM 796 N N . SER A 1 98 ? -3.951 29.406 -7.391 1 95.5 98 SER A N 1
ATOM 797 C CA . SER A 1 98 ? -5.062 30.328 -7.602 1 95.5 98 SER A CA 1
ATOM 798 C C . SER A 1 98 ? -6.398 29.594 -7.605 1 95.5 98 SER A C 1
ATOM 800 O O . SER A 1 98 ? -6.609 28.672 -8.406 1 95.5 98 SER A O 1
ATOM 802 N N . PRO A 1 99 ? -7.254 29.984 -6.676 1 93.69 99 PRO A N 1
ATOM 803 C CA . PRO A 1 99 ? -8.547 29.297 -6.633 1 93.69 99 PRO A CA 1
ATOM 804 C C . PRO A 1 99 ? -9.305 29.391 -7.957 1 93.69 99 PRO A C 1
ATOM 806 O O . PRO A 1 99 ? -9.25 30.406 -8.641 1 93.69 99 PRO A O 1
ATOM 809 N N . GLY A 1 100 ? -9.914 28.266 -8.266 1 89.56 100 GLY A N 1
ATOM 810 C CA . GLY A 1 100 ? -10.766 28.281 -9.445 1 89.56 100 GLY A CA 1
ATOM 811 C C . GLY A 1 100 ? -12.086 29 -9.219 1 89.56 100 GLY A C 1
ATOM 812 O O . GLY A 1 100 ? -12.477 29.25 -8.078 1 89.56 100 GLY A O 1
ATOM 813 N N . LYS A 1 101 ? -12.734 29.297 -10.391 1 87.62 101 LYS A N 1
ATOM 814 C CA . LYS A 1 101 ? -14.039 29.938 -10.289 1 87.62 101 LYS A CA 1
ATOM 815 C C . LYS A 1 101 ? -15.094 28.969 -9.773 1 87.62 101 LYS A C 1
ATOM 817 O O . LYS A 1 101 ? -15.141 27.812 -10.195 1 87.62 101 LYS A O 1
ATOM 822 N N . ALA A 1 102 ? -15.836 29.484 -8.789 1 85.94 102 ALA A N 1
ATOM 823 C CA . ALA A 1 102 ? -16.859 28.641 -8.18 1 85.94 102 ALA A CA 1
ATOM 824 C C . ALA A 1 102 ? -18 28.375 -9.164 1 85.94 102 ALA A C 1
ATOM 826 O O . ALA A 1 102 ? -18.328 29.219 -9.984 1 85.94 102 ALA A O 1
ATOM 827 N N . SER A 1 103 ? -18.422 27.188 -9.117 1 76.5 103 SER A N 1
ATOM 828 C CA . SER A 1 103 ? -19.594 26.844 -9.914 1 76.5 103 SER A CA 1
ATOM 829 C C . SER A 1 103 ? -20.891 27.328 -9.242 1 76.5 103 SER A C 1
ATOM 831 O O . SER A 1 103 ? -20.969 27.359 -8.016 1 76.5 103 SER A O 1
ATOM 833 N N . MET A 1 104 ? -21.828 27.828 -10 1 70.62 104 MET A N 1
ATOM 834 C CA . MET A 1 104 ? -23.109 28.328 -9.477 1 70.62 104 MET A CA 1
ATOM 835 C C . MET A 1 104 ? -23.812 27.25 -8.656 1 70.62 104 MET A C 1
ATOM 837 O O . MET A 1 104 ? -24.531 27.562 -7.703 1 70.62 104 MET A O 1
ATOM 841 N N . LEU A 1 105 ? -23.609 25.969 -8.992 1 68.44 105 LEU A N 1
ATOM 842 C CA . LEU A 1 105 ? -24.312 24.875 -8.32 1 68.44 105 LEU A CA 1
ATOM 843 C C . LEU A 1 105 ? -23.422 24.234 -7.254 1 68.44 105 LEU A C 1
ATOM 845 O O . LEU A 1 105 ? -23.688 23.109 -6.809 1 68.44 105 LEU A O 1
ATOM 849 N N . GLY A 1 106 ? -22.438 24.906 -6.777 1 64.94 106 GLY A N 1
ATOM 850 C CA . GLY A 1 106 ? -21.453 24.375 -5.852 1 64.94 106 GLY A CA 1
ATOM 851 C C . GLY A 1 106 ? -22.031 24.016 -4.504 1 64.94 106 GLY A C 1
ATOM 852 O O . GLY A 1 106 ? -21.641 23 -3.902 1 64.94 106 GLY A O 1
ATOM 853 N N . HIS A 1 107 ? -23.062 24.719 -4.094 1 69.06 107 HIS A N 1
ATOM 854 C CA . HIS A 1 107 ? -23.641 24.516 -2.775 1 69.06 107 HIS A CA 1
ATOM 855 C C . HIS A 1 107 ? -24.422 23.203 -2.711 1 69.06 107 HIS A C 1
ATOM 857 O O . HIS A 1 107 ? -24.688 22.688 -1.625 1 69.06 107 HIS A O 1
ATOM 863 N N . PHE A 1 108 ? -24.641 22.688 -3.83 1 74.19 108 PHE A N 1
ATOM 864 C CA . PHE A 1 108 ? -25.438 21.469 -3.861 1 74.19 108 PHE A CA 1
ATOM 865 C C . PHE A 1 108 ? -24.562 20.266 -4.215 1 74.19 108 PHE A C 1
ATOM 867 O O . PHE A 1 108 ? -25.047 19.125 -4.242 1 74.19 108 PHE A O 1
ATOM 874 N N . LYS A 1 109 ? -23.391 20.594 -4.207 1 78.38 109 LYS A N 1
ATOM 875 C CA . LYS A 1 109 ? -22.5 19.516 -4.633 1 78.38 109 LYS A CA 1
ATOM 876 C C . LYS A 1 109 ? -21.969 18.734 -3.436 1 78.38 109 LYS A C 1
ATOM 878 O O . LYS A 1 109 ? -21.984 19.234 -2.309 1 78.38 109 LYS A O 1
ATOM 883 N N . LYS A 1 110 ? -21.703 17.516 -3.705 1 85.75 110 LYS A N 1
ATOM 884 C CA . LYS A 1 110 ? -21.062 16.656 -2.715 1 85.75 110 LYS A CA 1
ATOM 885 C C . LYS A 1 110 ? -19.594 16.422 -3.049 1 85.75 110 LYS A C 1
ATOM 887 O O . LYS A 1 110 ? -19.188 16.547 -4.207 1 85.75 110 LYS A O 1
ATOM 892 N N . ALA A 1 111 ? -18.906 16.219 -1.955 1 83.44 111 ALA A N 1
ATOM 893 C CA . ALA A 1 111 ? -17.469 15.969 -2.146 1 83.44 111 ALA A CA 1
ATOM 894 C C . ALA A 1 111 ? -17.25 14.781 -3.08 1 83.44 111 ALA A C 1
ATOM 896 O O . ALA A 1 111 ? -17.938 13.758 -2.977 1 83.44 111 ALA A O 1
ATOM 897 N N . LYS A 1 112 ? -16.484 15.016 -4.078 1 82.62 112 LYS A N 1
ATOM 898 C CA . LYS A 1 112 ? -16.031 13.961 -4.98 1 82.62 112 LYS A CA 1
ATOM 899 C C . LYS A 1 112 ? -14.523 14.047 -5.207 1 82.62 112 LYS A C 1
ATOM 901 O O . LYS A 1 112 ? -14 15.102 -5.559 1 82.62 112 LYS A O 1
ATOM 906 N N . LEU A 1 113 ? -13.875 13 -4.863 1 86.38 113 LEU A N 1
ATOM 907 C CA . LEU A 1 113 ? -12.43 12.961 -5.051 1 86.38 113 LEU A CA 1
ATOM 908 C C . LEU A 1 113 ? -12.062 12.117 -6.266 1 86.38 113 LEU A C 1
ATOM 910 O O . LEU A 1 113 ? -12.594 11.023 -6.453 1 86.38 113 LEU A O 1
ATOM 914 N N . ASP A 1 114 ? -11.375 12.719 -7.145 1 87.88 114 ASP A N 1
ATOM 915 C CA . ASP A 1 114 ? -10.75 12 -8.25 1 87.88 114 ASP A CA 1
ATOM 916 C C . ASP A 1 114 ? -9.227 12.039 -8.141 1 87.88 114 ASP A C 1
ATOM 918 O O . ASP A 1 114 ? -8.578 12.914 -8.711 1 87.88 114 ASP A O 1
ATOM 922 N N . ALA A 1 115 ? -8.719 11.109 -7.457 1 82.56 115 ALA A N 1
ATOM 923 C CA . ALA A 1 115 ? -7.301 11.086 -7.129 1 82.56 115 ALA A CA 1
ATOM 924 C C . ALA A 1 115 ? -6.445 10.961 -8.391 1 82.56 115 ALA A C 1
ATOM 926 O O . ALA A 1 115 ? -5.293 11.398 -8.406 1 82.56 115 ALA A O 1
ATOM 927 N N . ASP A 1 116 ? -7 10.453 -9.398 1 86.81 116 ASP A N 1
ATOM 928 C CA . ASP A 1 116 ? -6.246 10.219 -10.625 1 86.81 116 ASP A CA 1
ATOM 929 C C . ASP A 1 116 ? -6.195 11.477 -11.492 1 86.81 116 ASP A C 1
ATOM 931 O O . ASP A 1 116 ? -5.301 11.633 -12.32 1 86.81 116 ASP A O 1
ATOM 935 N N . ASN A 1 117 ? -7.137 12.359 -11.219 1 92.44 117 ASN A N 1
ATOM 936 C CA . ASN A 1 117 ? -7.219 13.57 -12.039 1 92.44 117 ASN A CA 1
ATOM 937 C C . ASN A 1 117 ? -7.418 14.812 -11.18 1 92.44 117 ASN A C 1
ATOM 939 O O . ASN A 1 117 ? -8.469 15.453 -11.234 1 92.44 117 ASN A O 1
ATOM 943 N N . PRO A 1 118 ? -6.309 15.188 -10.547 1 95.12 118 PRO A N 1
ATOM 944 C CA . PRO A 1 118 ? -6.426 16.391 -9.727 1 95.12 118 PRO A CA 1
ATOM 945 C C . PRO A 1 118 ? -6.73 17.641 -10.562 1 95.12 118 PRO A C 1
ATOM 947 O O . PRO A 1 118 ? -6.262 17.766 -11.695 1 95.12 118 PRO A O 1
ATOM 950 N N . LYS A 1 119 ? -7.414 18.578 -10 1 94 119 LYS A N 1
ATOM 951 C CA . LYS A 1 119 ? -7.82 19.797 -10.695 1 94 119 LYS A CA 1
ATOM 952 C C . LYS A 1 119 ? -6.867 20.953 -10.383 1 94 119 LYS A C 1
ATOM 954 O O . LYS A 1 119 ? -6.82 21.938 -11.125 1 94 119 LYS A O 1
ATOM 959 N N . THR A 1 120 ? -6.152 20.859 -9.328 1 97.19 120 THR A N 1
ATOM 960 C CA . THR A 1 120 ? -5.301 21.953 -8.883 1 97.19 120 THR A CA 1
ATOM 961 C C . THR A 1 120 ? -3.826 21.578 -8.984 1 97.19 120 THR A C 1
ATOM 963 O O . THR A 1 120 ? -3.49 20.391 -9.047 1 97.19 120 THR A O 1
ATOM 966 N N . ASN A 1 121 ? -2.965 22.594 -8.961 1 97.5 121 ASN A N 1
ATOM 967 C CA . ASN A 1 121 ? -1.53 22.328 -8.938 1 97.5 121 ASN A CA 1
ATOM 968 C C . ASN A 1 121 ? -1.109 21.625 -7.656 1 97.5 121 ASN A C 1
ATOM 970 O O . ASN A 1 121 ? -0.217 20.781 -7.672 1 97.5 121 ASN A O 1
ATOM 974 N N . ILE A 1 122 ? -1.75 21.922 -6.562 1 98 122 ILE A N 1
ATOM 975 C CA . ILE A 1 122 ? -1.446 21.297 -5.281 1 98 122 ILE A CA 1
ATOM 976 C C . ILE A 1 122 ? -1.832 19.812 -5.332 1 98 122 ILE A C 1
ATOM 978 O O . ILE A 1 122 ? -1.046 18.953 -4.945 1 98 122 ILE A O 1
ATOM 982 N N . GLY A 1 123 ? -3.016 19.562 -5.828 1 97.25 123 GLY A N 1
ATOM 983 C CA . GLY A 1 123 ? -3.424 18.172 -6.004 1 97.25 123 GLY A CA 1
ATOM 984 C C . GLY A 1 123 ? -2.486 17.375 -6.898 1 97.25 123 GLY A C 1
ATOM 985 O O . GLY A 1 123 ? -2.172 16.219 -6.609 1 97.25 123 GLY A O 1
ATOM 986 N N . ALA A 1 124 ? -2.055 17.969 -7.969 1 97.31 124 ALA A N 1
ATOM 987 C CA . ALA A 1 124 ? -1.136 17.328 -8.906 1 97.31 124 ALA A CA 1
ATOM 988 C C . ALA A 1 124 ? 0.212 17.047 -8.242 1 97.31 124 ALA A C 1
ATOM 990 O O . ALA A 1 124 ? 0.791 15.977 -8.422 1 97.31 124 ALA A O 1
ATOM 991 N N . TRP A 1 125 ? 0.704 18.031 -7.535 1 97.75 125 TRP A N 1
ATOM 992 C CA . TRP A 1 125 ? 1.971 17.906 -6.82 1 97.75 125 TRP A CA 1
ATOM 993 C C . TRP A 1 125 ? 1.912 16.766 -5.805 1 97.75 125 TRP A C 1
ATOM 995 O O . TRP A 1 125 ? 2.83 15.945 -5.73 1 97.75 125 TRP A O 1
ATOM 1005 N N . ILE A 1 126 ? 0.87 16.672 -5.082 1 97.12 126 ILE A N 1
ATOM 1006 C CA . ILE A 1 126 ? 0.715 15.656 -4.055 1 97.12 126 ILE A CA 1
ATOM 1007 C C . ILE A 1 126 ? 0.604 14.281 -4.707 1 97.12 126 ILE A C 1
ATOM 1009 O O . ILE A 1 126 ? 1.196 13.312 -4.23 1 97.12 126 ILE A O 1
ATOM 1013 N N . LYS A 1 127 ? -0.178 14.18 -5.762 1 95.75 127 LYS A N 1
ATOM 1014 C CA . LYS A 1 127 ? -0.277 12.93 -6.508 1 95.75 127 LYS A CA 1
ATOM 1015 C C . LYS A 1 127 ? 1.102 12.438 -6.934 1 95.75 127 LYS A C 1
ATOM 1017 O O . LYS A 1 127 ? 1.404 11.242 -6.805 1 95.75 127 LYS A O 1
ATOM 1022 N N . GLU A 1 128 ? 1.863 13.312 -7.414 1 94.88 128 GLU A N 1
ATOM 1023 C CA . GLU A 1 128 ? 3.219 12.961 -7.824 1 94.88 128 GLU A CA 1
ATOM 1024 C C . GLU A 1 128 ? 4.043 12.453 -6.645 1 94.88 128 GLU A C 1
ATOM 1026 O O . GLU A 1 128 ? 4.758 11.453 -6.766 1 94.88 128 GLU A O 1
ATOM 1031 N N . GLN A 1 129 ? 3.955 13.109 -5.52 1 94.06 129 GLN A N 1
ATOM 1032 C CA . GLN A 1 129 ? 4.672 12.695 -4.316 1 94.06 129 GLN A CA 1
ATOM 1033 C C . GLN A 1 129 ? 4.262 11.289 -3.887 1 94.06 129 GLN A C 1
ATOM 1035 O O . GLN A 1 129 ? 5.102 10.492 -3.475 1 94.06 129 GLN A O 1
ATOM 1040 N N . GLU A 1 130 ? 3.025 11.031 -4.027 1 93.69 130 GLU A N 1
ATOM 1041 C CA . GLU A 1 130 ? 2.484 9.75 -3.572 1 93.69 130 GLU A CA 1
ATOM 1042 C C . GLU A 1 130 ? 2.9 8.609 -4.496 1 93.69 130 GLU A C 1
ATOM 1044 O O . GLU A 1 130 ? 2.83 7.441 -4.121 1 93.69 130 GLU A O 1
ATOM 1049 N N . GLN A 1 131 ? 3.326 8.914 -5.668 1 92.19 131 GLN A N 1
ATOM 1050 C CA . GLN A 1 131 ? 3.699 7.906 -6.656 1 92.19 131 GLN A CA 1
ATOM 1051 C C . GLN A 1 131 ? 5.203 7.66 -6.648 1 92.19 131 GLN A C 1
ATOM 1053 O O . GLN A 1 131 ? 5.699 6.785 -7.359 1 92.19 131 GLN A O 1
ATOM 1058 N N . ASN A 1 132 ? 5.879 8.445 -5.793 1 94.12 132 ASN A N 1
ATOM 1059 C CA . ASN A 1 132 ? 7.328 8.312 -5.703 1 94.12 132 ASN A CA 1
ATOM 1060 C C . ASN A 1 132 ? 7.754 7.629 -4.41 1 94.12 132 ASN A C 1
ATOM 1062 O O . ASN A 1 132 ? 7.176 7.883 -3.35 1 94.12 132 ASN A O 1
ATOM 1066 N N . CYS A 1 133 ? 8.672 6.762 -4.539 1 97.44 133 CYS A N 1
ATOM 1067 C CA . CYS A 1 133 ? 9.266 6.07 -3.402 1 97.44 133 CYS A CA 1
ATOM 1068 C C . CYS A 1 133 ? 10.656 5.547 -3.752 1 97.44 133 CYS A C 1
ATOM 1070 O O . CYS A 1 133 ? 10.805 4.75 -4.68 1 97.44 133 CYS A O 1
ATOM 1072 N N . TYR A 1 134 ? 11.586 5.957 -3.002 1 95.44 134 TYR A N 1
ATOM 1073 C CA . TYR A 1 134 ? 12.961 5.562 -3.281 1 95.44 134 TYR A CA 1
ATOM 1074 C C . TYR A 1 134 ? 13.117 4.047 -3.221 1 95.44 134 TYR A C 1
ATOM 1076 O O . TYR A 1 134 ? 13.742 3.445 -4.098 1 95.44 134 TYR A O 1
ATOM 1084 N N . ILE A 1 135 ? 12.523 3.438 -2.258 1 95.19 135 ILE A N 1
ATOM 1085 C CA . ILE A 1 135 ? 12.672 2 -2.049 1 95.19 135 ILE A CA 1
ATOM 1086 C C . ILE A 1 135 ? 11.93 1.242 -3.146 1 95.19 135 ILE A C 1
ATOM 1088 O O . ILE A 1 135 ? 12.477 0.314 -3.746 1 95.19 135 ILE A O 1
ATOM 1092 N N . CYS A 1 136 ? 10.688 1.592 -3.459 1 95.81 136 CYS A N 1
ATOM 1093 C CA . CYS A 1 136 ? 9.93 0.946 -4.523 1 95.81 136 CYS A CA 1
ATOM 1094 C C . CYS A 1 136 ? 10.68 1.014 -5.848 1 95.81 136 CYS A C 1
ATOM 1096 O O . CYS A 1 136 ? 10.797 0.008 -6.551 1 95.81 136 CYS A O 1
ATOM 1098 N N . ASP A 1 137 ? 11.133 2.188 -6.164 1 93.25 137 ASP A N 1
ATOM 1099 C CA . ASP A 1 137 ? 11.789 2.398 -7.449 1 93.25 137 ASP A CA 1
ATOM 1100 C C . ASP A 1 137 ? 13.062 1.557 -7.559 1 93.25 137 ASP A C 1
ATOM 1102 O O . ASP A 1 137 ? 13.383 1.043 -8.633 1 93.25 137 ASP A O 1
ATOM 1106 N N . TYR A 1 138 ? 13.695 1.511 -6.43 1 88.38 138 TYR A N 1
ATOM 1107 C CA . TYR A 1 138 ? 14.953 0.779 -6.402 1 88.38 138 TYR A CA 1
ATOM 1108 C C . TYR A 1 138 ? 14.75 -0.674 -6.812 1 88.38 138 TYR A C 1
ATOM 1110 O O . TYR A 1 138 ? 15.453 -1.183 -7.688 1 88.38 138 TYR A O 1
ATOM 1118 N N . TYR A 1 139 ? 13.711 -1.33 -6.285 1 91.31 139 TYR A N 1
ATOM 1119 C CA . TYR A 1 139 ? 13.656 -2.762 -6.559 1 91.31 139 TYR A CA 1
ATOM 1120 C C . TYR A 1 139 ? 12.766 -3.053 -7.766 1 91.31 139 TYR A C 1
ATOM 1122 O O . TYR A 1 139 ? 12.852 -4.129 -8.359 1 91.31 139 TYR A O 1
ATOM 1130 N N . LYS A 1 140 ? 11.938 -2.16 -8.172 1 90.88 140 LYS A N 1
ATOM 1131 C CA . LYS A 1 140 ? 11.125 -2.373 -9.367 1 90.88 140 LYS A CA 1
ATOM 1132 C C . LYS A 1 140 ? 12 -2.514 -10.609 1 90.88 140 LYS A C 1
ATOM 1134 O O . LYS A 1 140 ? 11.727 -3.344 -11.477 1 90.88 140 LYS A O 1
ATOM 1139 N N . ASN A 1 141 ? 12.992 -1.667 -10.695 1 88.19 141 ASN A N 1
ATOM 1140 C CA . ASN A 1 141 ? 13.914 -1.734 -11.828 1 88.19 141 ASN A CA 1
ATOM 1141 C C . ASN A 1 141 ? 14.656 -3.064 -11.867 1 88.19 141 ASN A C 1
ATOM 1143 O O . ASN A 1 141 ? 14.82 -3.662 -12.93 1 88.19 141 ASN A O 1
ATOM 1147 N N . THR A 1 142 ? 15.094 -3.461 -10.734 1 93.75 142 THR A N 1
ATOM 1148 C CA . THR A 1 142 ? 15.805 -4.734 -10.648 1 93.75 142 THR A CA 1
ATOM 1149 C C . THR A 1 142 ? 14.852 -5.898 -10.914 1 93.75 142 THR A C 1
ATOM 1151 O O . THR A 1 142 ? 15.242 -6.895 -11.523 1 93.75 142 THR A O 1
ATOM 1154 N N . TYR A 1 143 ? 13.641 -5.758 -10.508 1 95.81 143 TYR A N 1
ATOM 1155 C CA . TYR A 1 143 ? 12.625 -6.773 -10.734 1 95.81 143 TYR A CA 1
ATOM 1156 C C . TYR A 1 143 ? 12.445 -7.047 -12.219 1 95.81 143 TYR A C 1
ATOM 1158 O O . TYR A 1 143 ? 12.352 -8.203 -12.641 1 95.81 143 TYR A O 1
ATOM 1166 N N . VAL A 1 144 ? 12.445 -6.066 -13.023 1 94.81 144 VAL A N 1
ATOM 1167 C CA . VAL A 1 144 ? 12.25 -6.199 -14.461 1 94.81 144 VAL A CA 1
ATOM 1168 C C . VAL A 1 144 ? 13.414 -6.984 -15.07 1 94.81 144 VAL A C 1
ATOM 1170 O O . VAL A 1 144 ? 13.219 -7.77 -16 1 94.81 144 VAL A O 1
ATOM 1173 N N . ARG A 1 145 ? 14.586 -6.828 -14.492 1 94.5 145 ARG A N 1
ATOM 1174 C CA . ARG A 1 145 ? 15.742 -7.59 -14.961 1 94.5 145 ARG A CA 1
ATOM 1175 C C . ARG A 1 145 ? 15.57 -9.078 -14.656 1 94.5 145 ARG A C 1
ATOM 1177 O O . ARG A 1 145 ? 16.016 -9.922 -15.438 1 94.5 145 ARG A O 1
ATOM 1184 N N . TYR A 1 146 ? 14.969 -9.328 -13.57 1 97 146 TYR A N 1
ATOM 1185 C CA . TYR A 1 146 ? 14.703 -10.719 -13.234 1 97 146 TYR A CA 1
ATOM 1186 C C . TYR A 1 146 ? 13.695 -11.336 -14.195 1 97 146 TYR A C 1
ATOM 1188 O O . TYR A 1 146 ? 13.797 -12.516 -14.539 1 97 146 TYR A O 1
ATOM 1196 N N . LEU A 1 147 ? 12.75 -10.57 -14.656 1 96.69 147 LEU A N 1
ATOM 1197 C CA . LEU A 1 147 ? 11.82 -11.062 -15.664 1 96.69 147 LEU A CA 1
ATOM 1198 C C . LEU A 1 147 ? 12.547 -11.383 -16.969 1 96.69 147 LEU A C 1
ATOM 1200 O O . LEU A 1 147 ? 12.32 -12.438 -17.562 1 96.69 147 LEU A O 1
ATOM 1204 N N . ASP A 1 148 ? 13.445 -10.523 -17.344 1 95.5 148 ASP A N 1
ATOM 1205 C CA . ASP A 1 148 ? 14.266 -10.773 -18.531 1 95.5 148 ASP A CA 1
ATOM 1206 C C . ASP A 1 148 ? 15.062 -12.07 -18.375 1 95.5 148 ASP A C 1
ATOM 1208 O O . ASP A 1 148 ? 15.094 -12.891 -19.297 1 95.5 148 ASP A O 1
ATOM 1212 N N . THR A 1 149 ? 15.656 -12.125 -17.25 1 96.81 149 THR A N 1
ATOM 1213 C CA . THR A 1 149 ? 16.484 -13.289 -16.969 1 96.81 149 THR A CA 1
ATOM 1214 C C . THR A 1 149 ? 15.664 -14.57 -17 1 96.81 149 THR A C 1
ATOM 1216 O O . THR A 1 149 ? 16.125 -15.602 -17.484 1 96.81 149 THR A O 1
ATOM 1219 N N . PHE A 1 150 ? 14.484 -14.555 -16.5 1 98.12 150 PHE A N 1
ATOM 1220 C CA . PHE A 1 150 ? 13.57 -15.695 -16.531 1 98.12 150 PHE A CA 1
ATOM 1221 C C . PHE A 1 150 ? 13.406 -16.219 -17.953 1 98.12 150 PHE A C 1
ATOM 1223 O O . PHE A 1 150 ? 13.57 -17.422 -18.203 1 98.12 150 PHE A O 1
ATOM 1230 N N . PHE A 1 151 ? 13.133 -15.359 -18.875 1 97.12 151 PHE A N 1
ATOM 1231 C CA . PHE A 1 151 ? 12.828 -15.797 -20.234 1 97.12 151 PHE A CA 1
ATOM 1232 C C . PHE A 1 151 ? 14.102 -16.172 -20.969 1 97.12 151 PHE A C 1
ATOM 1234 O O . PHE A 1 151 ? 14.086 -17.047 -21.844 1 97.12 151 PHE A O 1
ATOM 1241 N N . GLU A 1 152 ? 15.219 -15.531 -20.594 1 95.5 152 GLU A N 1
ATOM 1242 C CA . GLU A 1 152 ? 16.5 -15.977 -21.125 1 95.5 152 GLU A CA 1
ATOM 1243 C C . GLU A 1 152 ? 16.797 -17.422 -20.719 1 95.5 152 GLU A C 1
ATOM 1245 O O . GLU A 1 152 ? 17.188 -18.234 -21.547 1 95.5 152 GLU A O 1
ATOM 1250 N N . LEU A 1 153 ? 16.609 -17.672 -19.422 1 96.88 153 LEU A N 1
ATOM 1251 C CA . LEU A 1 153 ? 16.844 -19.016 -18.922 1 96.88 153 LEU A CA 1
ATOM 1252 C C . LEU A 1 153 ? 15.828 -20 -19.5 1 96.88 153 LEU A C 1
ATOM 1254 O O . LEU A 1 153 ? 16.172 -21.125 -19.828 1 96.88 153 LEU A O 1
ATOM 1258 N N . TYR A 1 154 ? 14.641 -19.578 -19.656 1 97.12 154 TYR A N 1
ATOM 1259 C CA . TYR A 1 154 ? 13.609 -20.422 -20.25 1 97.12 154 TYR A CA 1
ATOM 1260 C C . TYR A 1 154 ? 14.016 -20.875 -21.641 1 97.12 154 TYR A C 1
ATOM 1262 O O . TYR A 1 154 ? 13.797 -22.031 -22.016 1 97.12 154 TYR A O 1
ATOM 1270 N N . ARG A 1 155 ? 14.664 -20.031 -22.406 1 94.75 155 ARG A N 1
ATOM 1271 C CA . ARG A 1 155 ? 15.062 -20.312 -23.797 1 94.75 155 ARG A CA 1
ATOM 1272 C C . ARG A 1 155 ? 16.297 -21.219 -23.828 1 94.75 155 ARG A C 1
ATOM 1274 O O . ARG A 1 155 ? 16.422 -22.062 -24.719 1 94.75 155 ARG A O 1
ATOM 1281 N N . LYS A 1 156 ? 17.141 -21.031 -22.844 1 94.88 156 LYS A N 1
ATOM 1282 C CA . LYS A 1 156 ? 18.5 -21.516 -23.078 1 94.88 156 LYS A CA 1
ATOM 1283 C C . LYS A 1 156 ? 18.891 -22.578 -22.047 1 94.88 156 LYS A C 1
ATOM 1285 O O . LYS A 1 156 ? 19.906 -23.25 -22.203 1 94.88 156 LYS A O 1
ATOM 1290 N N . ASN A 1 157 ? 18.125 -22.703 -21 1 96.25 157 ASN A N 1
ATOM 1291 C CA . ASN A 1 157 ? 18.547 -23.547 -19.891 1 96.25 157 ASN A CA 1
ATOM 1292 C C . ASN A 1 157 ? 17.5 -24.625 -19.578 1 96.25 157 ASN A C 1
ATOM 1294 O O . ASN A 1 157 ? 16.562 -24.375 -18.828 1 96.25 157 ASN A O 1
ATOM 1298 N N . PRO A 1 158 ? 17.703 -25.828 -20 1 96.75 158 PRO A N 1
ATOM 1299 C CA . PRO A 1 158 ? 16.734 -26.906 -19.766 1 96.75 158 PRO A CA 1
ATOM 1300 C C . PRO A 1 158 ? 16.547 -27.219 -18.297 1 96.75 158 PRO A C 1
ATOM 1302 O O . PRO A 1 158 ? 15.445 -27.609 -17.875 1 96.75 158 PRO A O 1
ATOM 1305 N N . GLU A 1 159 ? 17.578 -27.047 -17.562 1 96.69 159 GLU A N 1
ATOM 1306 C CA . GLU A 1 159 ? 17.453 -27.25 -16.109 1 96.69 159 GLU A CA 1
ATOM 1307 C C . GLU A 1 159 ? 16.453 -26.266 -15.508 1 96.69 159 GLU A C 1
ATOM 1309 O O . GLU A 1 159 ? 15.664 -26.625 -14.641 1 96.69 159 GLU A O 1
ATOM 1314 N N . PHE A 1 160 ? 16.547 -25.078 -15.961 1 97.56 160 PHE A N 1
ATOM 1315 C CA . PHE A 1 160 ? 15.609 -24.062 -15.469 1 97.56 160 PHE A CA 1
ATOM 1316 C C . PHE A 1 160 ? 14.18 -24.391 -15.891 1 97.56 160 PHE A C 1
ATOM 1318 O O . PHE A 1 160 ? 13.242 -24.219 -15.109 1 97.56 160 PHE A O 1
ATOM 1325 N N . VAL A 1 161 ? 13.977 -24.844 -17.062 1 97.94 161 VAL A N 1
ATOM 1326 C CA . VAL A 1 161 ? 12.648 -25.203 -17.547 1 97.94 161 VAL A CA 1
ATOM 1327 C C . VAL A 1 161 ? 12.055 -26.312 -16.672 1 97.94 161 VAL A C 1
ATOM 1329 O O . VAL A 1 161 ? 10.867 -26.266 -16.328 1 97.94 161 VAL A O 1
ATOM 1332 N N . ALA A 1 162 ? 12.875 -27.219 -16.297 1 97.88 162 ALA A N 1
ATOM 1333 C CA . ALA A 1 162 ? 12.422 -28.297 -15.414 1 97.88 162 ALA A CA 1
ATOM 1334 C C . ALA A 1 162 ? 12.008 -27.734 -14.055 1 97.88 162 ALA A C 1
ATOM 1336 O O . ALA A 1 162 ? 10.984 -28.141 -13.492 1 97.88 162 ALA A O 1
ATOM 1337 N N . LEU A 1 163 ? 12.805 -26.797 -13.477 1 97.69 163 LEU A N 1
ATOM 1338 C CA . LEU A 1 163 ? 12.469 -26.156 -12.211 1 97.69 163 LEU A CA 1
ATOM 1339 C C . LEU A 1 163 ? 11.148 -25.391 -12.328 1 97.69 163 LEU A C 1
ATOM 1341 O O . LEU A 1 163 ? 10.305 -25.469 -11.438 1 97.69 163 LEU A O 1
ATOM 1345 N N . PHE A 1 164 ? 11.047 -24.75 -13.43 1 98.31 164 PHE A N 1
ATOM 1346 C CA . PHE A 1 164 ? 9.844 -23.984 -13.719 1 98.31 164 PHE A CA 1
ATOM 1347 C C . PHE A 1 164 ? 8.617 -24.891 -13.766 1 98.31 164 PHE A C 1
ATOM 1349 O O . PHE A 1 164 ? 7.633 -24.641 -13.07 1 98.31 164 PHE A O 1
ATOM 1356 N N . LYS A 1 165 ? 8.664 -25.953 -14.406 1 98.06 165 LYS A N 1
ATOM 1357 C CA . LYS A 1 165 ? 7.562 -26.891 -14.586 1 98.06 165 LYS A CA 1
ATOM 1358 C C . LYS A 1 165 ? 7.145 -27.516 -13.266 1 98.06 165 LYS A C 1
ATOM 1360 O O . LYS A 1 165 ? 5.977 -27.859 -13.07 1 98.06 165 LYS A O 1
ATOM 1365 N N . ASN A 1 166 ? 8.062 -27.609 -12.391 1 97.44 166 ASN A N 1
ATOM 1366 C CA . ASN A 1 166 ? 7.801 -28.312 -11.141 1 97.44 166 ASN A CA 1
ATOM 1367 C C . ASN A 1 166 ? 7.59 -27.344 -9.984 1 97.44 166 ASN A C 1
ATOM 1369 O O . ASN A 1 166 ? 7.488 -27.766 -8.828 1 97.44 166 ASN A O 1
ATOM 1373 N N . SER A 1 167 ? 7.543 -26.062 -10.25 1 98.44 167 SER A N 1
ATOM 1374 C CA . SER A 1 167 ? 7.316 -25.062 -9.211 1 98.44 167 SER A CA 1
ATOM 1375 C C . SER A 1 167 ? 5.859 -25.047 -8.766 1 98.44 167 SER A C 1
ATOM 1377 O O . SER A 1 167 ? 5.043 -25.828 -9.273 1 98.44 167 SER A O 1
ATOM 1379 N N . LYS A 1 168 ? 5.516 -24.188 -7.82 1 98.44 168 LYS A N 1
ATOM 1380 C CA . LYS A 1 168 ? 4.16 -24.094 -7.293 1 98.44 168 LYS A CA 1
ATOM 1381 C C . LYS A 1 168 ? 3.379 -22.969 -7.965 1 98.44 168 LYS A C 1
ATOM 1383 O O . LYS A 1 168 ? 2.424 -22.438 -7.395 1 98.44 168 LYS A O 1
ATOM 1388 N N . GLY A 1 169 ? 3.896 -22.5 -9.094 1 98.44 169 GLY A N 1
ATOM 1389 C CA . GLY A 1 169 ? 3.244 -21.406 -9.797 1 98.44 169 GLY A CA 1
ATOM 1390 C C . GLY A 1 169 ? 3.598 -20.031 -9.234 1 98.44 169 GLY A C 1
ATOM 1391 O O . GLY A 1 169 ? 4.73 -19.812 -8.812 1 98.44 169 GLY A O 1
ATOM 1392 N N . PHE A 1 170 ? 2.641 -19.094 -9.398 1 98.88 170 PHE A N 1
ATOM 1393 C CA . PHE A 1 170 ? 2.893 -17.688 -9.062 1 98.88 170 PHE A CA 1
ATOM 1394 C C . PHE A 1 170 ? 1.671 -17.062 -8.406 1 98.88 170 PHE A C 1
ATOM 1396 O O . PHE A 1 170 ? 0.575 -17.625 -8.453 1 98.88 170 PHE A O 1
ATOM 1403 N N . CYS A 1 171 ? 1.931 -16.031 -7.707 1 98.69 171 CYS A N 1
ATOM 1404 C CA . CYS A 1 171 ? 0.773 -15.227 -7.316 1 98.69 171 CYS A CA 1
ATOM 1405 C C . CYS A 1 171 ? 0.121 -14.578 -8.531 1 98.69 171 CYS A C 1
ATOM 1407 O O . CYS A 1 171 ? 0.732 -14.492 -9.594 1 98.69 171 CYS A O 1
ATOM 1409 N N . LEU A 1 172 ? -1.057 -14.094 -8.359 1 98.12 172 LEU A N 1
ATOM 1410 C CA . LEU A 1 172 ? -1.818 -13.57 -9.492 1 98.12 172 LEU A CA 1
ATOM 1411 C C . LEU A 1 172 ? -1.091 -12.406 -10.148 1 98.12 172 LEU A C 1
ATOM 1413 O O . LEU A 1 172 ? -0.989 -12.344 -11.375 1 98.12 172 LEU A O 1
ATOM 1417 N N . SER A 1 173 ? -0.565 -11.508 -9.328 1 97.69 173 SER A N 1
ATOM 1418 C CA . SER A 1 173 ? 0.131 -10.344 -9.859 1 97.69 173 SER A CA 1
ATOM 1419 C C . SER A 1 173 ? 1.325 -10.75 -10.719 1 97.69 173 SER A C 1
ATOM 1421 O O . SER A 1 173 ? 1.478 -10.281 -11.844 1 97.69 173 SER A O 1
ATOM 1423 N N . HIS A 1 174 ? 2.133 -11.609 -10.234 1 98.56 174 HIS A N 1
ATOM 1424 C CA . HIS A 1 174 ? 3.344 -12 -10.953 1 98.56 174 HIS A CA 1
ATOM 1425 C C . HIS A 1 174 ? 3.018 -12.898 -12.141 1 98.56 174 HIS A C 1
ATOM 1427 O O . HIS A 1 174 ? 3.723 -12.883 -13.148 1 98.56 174 HIS A O 1
ATOM 1433 N N . PHE A 1 175 ? 1.952 -13.664 -12.023 1 98.69 175 PHE A N 1
ATOM 1434 C CA . PHE A 1 175 ? 1.426 -14.406 -13.164 1 98.69 175 PHE A CA 1
ATOM 1435 C C . PHE A 1 175 ? 1.105 -13.461 -14.32 1 98.69 175 PHE A C 1
ATOM 1437 O O . PHE A 1 175 ? 1.496 -13.711 -15.461 1 98.69 175 PHE A O 1
ATOM 1444 N N . GLY A 1 176 ? 0.43 -12.383 -13.938 1 98.06 176 GLY A N 1
ATOM 1445 C CA . GLY A 1 176 ? 0.139 -11.375 -14.945 1 98.06 176 GLY A CA 1
ATOM 1446 C C . GLY A 1 176 ? 1.386 -10.797 -15.586 1 98.06 176 GLY A C 1
ATOM 1447 O O . GLY A 1 176 ? 1.448 -10.641 -16.812 1 98.06 176 GLY A O 1
ATOM 1448 N N . ASP A 1 177 ? 2.377 -10.477 -14.812 1 97.94 177 ASP A N 1
ATOM 1449 C CA . ASP A 1 177 ? 3.633 -9.93 -15.312 1 97.94 177 ASP A CA 1
ATOM 1450 C C . ASP A 1 177 ? 4.293 -10.883 -16.312 1 97.94 177 ASP A C 1
ATOM 1452 O O . ASP A 1 177 ? 4.836 -10.445 -17.328 1 97.94 177 ASP A O 1
ATOM 1456 N N . LEU A 1 178 ? 4.258 -12.172 -15.969 1 98.38 178 LEU A N 1
ATOM 1457 C CA . LEU A 1 178 ? 4.867 -13.164 -16.844 1 98.38 178 LEU A CA 1
ATOM 1458 C C . LEU A 1 178 ? 4.156 -13.219 -18.188 1 98.38 178 LEU A C 1
ATOM 1460 O O . LEU A 1 178 ? 4.805 -13.266 -19.234 1 98.38 178 LEU A O 1
ATOM 1464 N N . VAL A 1 179 ? 2.83 -13.203 -18.141 1 98.31 179 VAL A N 1
ATOM 1465 C CA . VAL A 1 179 ? 2.049 -13.266 -19.359 1 98.31 179 VAL A CA 1
ATOM 1466 C C . VAL A 1 179 ? 2.338 -12.039 -20.219 1 98.31 179 VAL A C 1
ATOM 1468 O O . VAL A 1 179 ? 2.615 -12.164 -21.422 1 98.31 179 VAL A O 1
ATOM 1471 N N . GLU A 1 180 ? 2.328 -10.859 -19.609 1 97.5 180 GLU A N 1
ATOM 1472 C CA . GLU A 1 180 ? 2.578 -9.617 -20.328 1 97.5 180 GLU A CA 1
ATOM 1473 C C . GLU A 1 180 ? 3.98 -9.602 -20.938 1 97.5 180 GLU A C 1
ATOM 1475 O O . GLU A 1 180 ? 4.168 -9.18 -22.078 1 97.5 180 GLU A O 1
ATOM 1480 N N . THR A 1 181 ? 4.93 -10.062 -20.172 1 96.56 181 THR A N 1
ATOM 1481 C CA . THR A 1 181 ? 6.312 -10.062 -20.641 1 96.56 181 THR A CA 1
ATOM 1482 C C . THR A 1 181 ? 6.52 -11.094 -21.734 1 96.56 181 THR A C 1
ATOM 1484 O O . THR A 1 181 ? 7.246 -10.852 -22.703 1 96.56 181 THR A O 1
ATOM 1487 N N . ALA A 1 182 ? 5.918 -12.242 -21.594 1 96.75 182 ALA A N 1
ATOM 1488 C CA . ALA A 1 182 ? 6 -13.281 -22.625 1 96.75 182 ALA A CA 1
ATOM 1489 C C . ALA A 1 182 ? 5.516 -12.758 -23.969 1 96.75 182 ALA A C 1
ATOM 1491 O O . ALA A 1 182 ? 6.129 -13.023 -25 1 96.75 182 ALA A O 1
ATOM 1492 N N . GLU A 1 183 ? 4.43 -12 -23.953 1 95.38 183 GLU A N 1
ATOM 1493 C CA . GLU A 1 183 ? 3.846 -11.453 -25.172 1 95.38 183 GLU A CA 1
ATOM 1494 C C . GLU A 1 183 ? 4.809 -10.484 -25.859 1 95.38 183 GLU A C 1
ATOM 1496 O O . GLU A 1 183 ? 4.766 -10.32 -27.07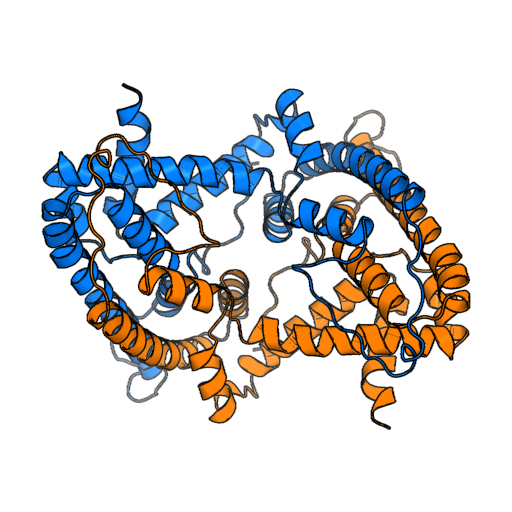8 1 95.38 183 GLU A O 1
ATOM 1501 N N . SER A 1 184 ? 5.695 -9.945 -25.047 1 93 184 SER A N 1
ATOM 1502 C CA . SER A 1 184 ? 6.637 -8.969 -25.594 1 93 184 SER A CA 1
ATOM 1503 C C . SER A 1 184 ? 7.93 -9.648 -26.047 1 93 184 SER A C 1
ATOM 1505 O O . SER A 1 184 ? 8.562 -9.203 -27 1 93 184 SER A O 1
ATOM 1507 N N . LEU A 1 185 ? 8.328 -10.727 -25.438 1 94.06 185 LEU A N 1
ATOM 1508 C CA . LEU A 1 185 ? 9.688 -11.234 -25.609 1 94.06 185 LEU A CA 1
ATOM 1509 C C . LEU A 1 185 ? 9.695 -12.492 -26.469 1 94.06 185 LEU A C 1
ATOM 1511 O O . LEU A 1 185 ? 10.68 -12.781 -27.156 1 94.06 185 LEU A O 1
ATOM 1515 N N . LEU A 1 186 ? 8.656 -13.25 -26.406 1 95 186 LEU A N 1
ATOM 1516 C CA . LEU A 1 186 ? 8.711 -14.586 -27 1 95 186 LEU A CA 1
ATOM 1517 C C . LEU A 1 186 ? 8.18 -14.578 -28.422 1 95 186 LEU A C 1
ATOM 1519 O O . LEU A 1 186 ? 7.305 -13.781 -28.766 1 95 186 LEU A O 1
ATOM 1523 N N . THR A 1 187 ? 8.68 -15.516 -29.234 1 93.75 187 THR A N 1
ATOM 1524 C CA . THR A 1 187 ? 8.141 -15.773 -30.562 1 93.75 187 THR A CA 1
ATOM 1525 C C . THR A 1 187 ? 6.848 -16.578 -30.469 1 93.75 187 THR A C 1
ATOM 1527 O O . THR A 1 187 ? 6.512 -17.109 -29.406 1 93.75 187 THR A O 1
ATOM 1530 N N . ASP A 1 188 ? 6.207 -16.656 -31.594 1 94.56 188 ASP A N 1
ATOM 1531 C CA . ASP A 1 188 ? 4.953 -17.406 -31.609 1 94.56 188 ASP A CA 1
ATOM 1532 C C . ASP A 1 188 ? 5.172 -18.844 -31.188 1 94.56 188 ASP A C 1
ATOM 1534 O O . ASP A 1 188 ? 4.391 -19.391 -30.406 1 94.56 188 ASP A O 1
ATOM 1538 N N . LYS A 1 189 ? 6.184 -19.406 -31.656 1 94 189 LYS A N 1
ATOM 1539 C CA . LYS A 1 189 ? 6.496 -20.797 -31.312 1 94 189 LYS A CA 1
ATOM 1540 C C . LYS A 1 189 ? 6.824 -20.938 -29.828 1 94 189 LYS A C 1
ATOM 1542 O O . LYS A 1 189 ? 6.363 -21.875 -29.172 1 94 189 LYS A O 1
ATOM 1547 N N . GLU A 1 190 ? 7.59 -20.047 -29.328 1 95 190 GLU A N 1
ATOM 1548 C CA . GLU A 1 190 ? 7.957 -20.047 -27.922 1 95 190 GLU A CA 1
ATOM 1549 C C . GLU A 1 190 ? 6.734 -19.844 -27.031 1 95 190 GLU A C 1
ATOM 1551 O O . GLU A 1 190 ? 6.609 -20.484 -25.984 1 95 190 GLU A O 1
ATOM 1556 N N . LYS A 1 191 ? 5.859 -18.984 -27.422 1 96.62 191 LYS A N 1
ATOM 1557 C CA . LYS A 1 191 ? 4.641 -18.734 -26.672 1 96.62 191 LYS A CA 1
ATOM 1558 C C . LYS A 1 191 ? 3.791 -19.984 -26.547 1 96.62 191 LYS A C 1
ATOM 1560 O O . LYS A 1 191 ? 3.266 -20.281 -25.469 1 96.62 191 LYS A O 1
ATOM 1565 N N . ALA A 1 192 ? 3.621 -20.641 -27.562 1 96.38 192 ALA A N 1
ATOM 1566 C CA . ALA A 1 192 ? 2.812 -21.859 -27.562 1 96.38 192 ALA A CA 1
ATOM 1567 C C . ALA A 1 192 ? 3.309 -22.844 -26.5 1 96.38 192 ALA A C 1
ATOM 1569 O O . ALA A 1 192 ? 2.525 -23.328 -25.672 1 96.38 192 ALA A O 1
ATOM 1570 N N . SER A 1 193 ? 4.594 -23.062 -26.484 1 96.94 193 SER A N 1
ATOM 1571 C CA . SER A 1 193 ? 5.176 -23.984 -25.516 1 96.94 193 SER A CA 1
ATOM 1572 C C . SER A 1 193 ? 5.117 -23.406 -24.109 1 96.94 193 SER A C 1
ATOM 1574 O O . SER A 1 193 ? 4.895 -24.141 -23.141 1 96.94 193 SER A O 1
ATOM 1576 N N . PHE A 1 194 ? 5.348 -22.125 -24.031 1 98.25 194 PHE A N 1
ATOM 1577 C CA . PHE A 1 194 ? 5.359 -21.453 -22.734 1 98.25 194 PHE A CA 1
ATOM 1578 C C . PHE A 1 194 ? 3.996 -21.562 -22.062 1 98.25 194 PHE A C 1
ATOM 1580 O O . PHE A 1 194 ? 3.904 -21.938 -20.891 1 98.25 194 PHE A O 1
ATOM 1587 N N . TYR A 1 195 ? 2.953 -21.297 -22.766 1 98.56 195 TYR A N 1
ATOM 1588 C CA . TYR A 1 195 ? 1.615 -21.25 -22.188 1 98.56 195 TYR A CA 1
ATOM 1589 C C . TYR A 1 195 ? 1.097 -22.672 -21.922 1 98.56 195 TYR A C 1
ATOM 1591 O O . TYR A 1 195 ? 0.275 -22.859 -21.016 1 98.56 195 TYR A O 1
ATOM 1599 N N . GLU A 1 196 ? 1.552 -23.656 -22.625 1 97.88 196 GLU A N 1
ATOM 1600 C CA . GLU A 1 196 ? 1.225 -25.047 -22.344 1 97.88 196 GLU A CA 1
ATOM 1601 C C . GLU A 1 196 ? 1.721 -25.469 -20.969 1 97.88 196 GLU A C 1
ATOM 1603 O O . GLU A 1 196 ? 1.143 -26.359 -20.328 1 97.88 196 GLU A O 1
ATOM 1608 N N . ILE A 1 197 ? 2.748 -24.797 -20.5 1 98.44 197 ILE A N 1
ATOM 1609 C CA . ILE A 1 197 ? 3.297 -25.062 -19.188 1 98.44 197 ILE A CA 1
ATOM 1610 C C . ILE A 1 197 ? 2.639 -24.156 -18.156 1 98.44 197 ILE A C 1
ATOM 1612 O O . ILE A 1 197 ? 2.121 -24.625 -17.141 1 98.44 197 ILE A O 1
ATOM 1616 N N . LEU A 1 198 ? 2.617 -22.875 -18.422 1 98.88 198 LEU A N 1
ATOM 1617 C CA . LEU A 1 198 ? 2.258 -21.844 -17.453 1 98.88 198 LEU A CA 1
ATOM 1618 C C . LEU A 1 198 ? 0.809 -22.016 -17 1 98.88 198 LEU A C 1
ATOM 1620 O O . LEU A 1 198 ? 0.512 -21.938 -15.805 1 98.88 198 LEU A O 1
ATOM 1624 N N . PHE A 1 199 ? -0.124 -22.219 -17.922 1 98.81 199 PHE A N 1
ATOM 1625 C CA . PHE A 1 199 ? -1.546 -22.141 -17.609 1 98.81 199 PHE A CA 1
ATOM 1626 C C . PHE A 1 199 ? -1.972 -23.328 -16.766 1 98.81 199 PHE A C 1
ATOM 1628 O O . PHE A 1 199 ? -2.592 -23.172 -15.711 1 98.81 199 PHE A O 1
ATOM 1635 N N . PRO A 1 200 ? -1.601 -24.594 -17.094 1 98.69 200 PRO A N 1
ATOM 1636 C CA . PRO A 1 200 ? -1.928 -25.688 -16.188 1 98.69 200 PRO A CA 1
ATOM 1637 C C . PRO A 1 200 ? -1.235 -25.562 -14.828 1 98.69 200 PRO A C 1
ATOM 1639 O O . PRO A 1 200 ? -1.817 -25.906 -13.805 1 98.69 200 PRO A O 1
ATOM 1642 N N . LEU A 1 201 ? -0.008 -25.094 -14.859 1 98.75 201 LEU A N 1
ATOM 1643 C CA . LEU A 1 201 ? 0.723 -24.875 -13.617 1 98.75 201 LEU A CA 1
ATOM 1644 C C . LEU A 1 201 ? -0.056 -23.953 -12.68 1 98.75 201 LEU A C 1
ATOM 1646 O O . LEU A 1 201 ? -0.192 -24.25 -11.492 1 98.75 201 LEU A O 1
ATOM 1650 N N . MET A 1 202 ? -0.585 -22.891 -13.211 1 98.81 202 MET A N 1
ATOM 1651 C CA . MET A 1 202 ? -1.323 -21.906 -12.414 1 98.81 202 MET A CA 1
ATOM 1652 C C . MET A 1 202 ? -2.656 -22.484 -11.953 1 98.81 202 MET A C 1
ATOM 1654 O O . MET A 1 202 ? -3.002 -22.375 -10.773 1 98.81 202 MET A O 1
ATOM 1658 N N . THR A 1 203 ? -3.451 -23.094 -12.852 1 98.69 203 THR A N 1
ATOM 1659 C CA . THR A 1 203 ? -4.77 -23.609 -12.5 1 98.69 203 THR A CA 1
ATOM 1660 C C . THR A 1 203 ? -4.652 -24.719 -11.453 1 98.69 203 THR A C 1
ATOM 1662 O O . THR A 1 203 ? -5.422 -24.75 -10.492 1 98.69 203 THR A O 1
ATOM 1665 N N . ASP A 1 204 ? -3.656 -25.562 -11.602 1 98.62 204 ASP A N 1
ATOM 1666 C CA . ASP A 1 204 ? -3.469 -26.672 -10.672 1 98.62 204 ASP A CA 1
ATOM 1667 C C . ASP A 1 204 ? -3.078 -26.156 -9.281 1 98.62 204 ASP A C 1
ATOM 1669 O O . ASP A 1 204 ? -3.605 -26.641 -8.273 1 98.62 204 ASP A O 1
ATOM 1673 N N . ASN A 1 205 ? -2.209 -25.234 -9.266 1 98.62 205 ASN A N 1
ATOM 1674 C CA . ASN A 1 205 ? -1.697 -24.797 -7.973 1 98.62 205 ASN A CA 1
ATOM 1675 C C . ASN A 1 205 ? -2.676 -23.859 -7.273 1 98.62 205 ASN A C 1
ATOM 1677 O O . ASN A 1 205 ? -2.752 -23.844 -6.043 1 98.62 205 ASN A O 1
ATOM 1681 N N . MET A 1 206 ? -3.451 -23.109 -8.023 1 98.62 206 MET A N 1
ATOM 1682 C CA . MET A 1 206 ? -4.535 -22.344 -7.402 1 98.62 206 MET A CA 1
ATOM 1683 C C . MET A 1 206 ? -5.574 -23.281 -6.797 1 98.62 206 MET A C 1
ATOM 1685 O O . MET A 1 206 ? -6.086 -23.031 -5.703 1 98.62 206 MET A O 1
ATOM 1689 N N . GLN A 1 207 ? -5.855 -24.344 -7.473 1 98.62 207 GLN A N 1
ATOM 1690 C CA . GLN A 1 207 ? -6.781 -25.344 -6.949 1 98.62 207 GLN A CA 1
ATOM 1691 C C . GLN A 1 207 ? -6.211 -26.016 -5.711 1 98.62 207 GLN A C 1
ATOM 1693 O O . GLN A 1 207 ? -6.926 -26.25 -4.734 1 98.62 207 GLN A O 1
ATOM 1698 N N . ARG A 1 208 ? -4.953 -26.359 -5.801 1 98.62 208 ARG A N 1
ATOM 1699 C CA . ARG A 1 208 ? -4.285 -26.953 -4.652 1 98.62 208 ARG A CA 1
ATOM 1700 C C . ARG A 1 208 ? -4.441 -26.094 -3.408 1 98.62 208 ARG A C 1
ATOM 1702 O O . ARG A 1 208 ? -4.777 -26.594 -2.334 1 98.62 208 ARG A O 1
ATOM 1709 N N . VAL A 1 209 ? -4.191 -24.781 -3.523 1 98.56 209 VAL A N 1
ATOM 1710 C CA . VAL A 1 209 ? -4.312 -23.859 -2.396 1 98.56 209 VAL A CA 1
ATOM 1711 C C . VAL A 1 209 ? -5.77 -23.812 -1.932 1 98.56 209 VAL A C 1
ATOM 1713 O O . VAL A 1 209 ? -6.039 -23.766 -0.729 1 98.56 209 VAL A O 1
ATOM 1716 N N . THR A 1 210 ? -6.707 -23.812 -2.887 1 98.5 210 THR A N 1
ATOM 1717 C CA . THR A 1 210 ? -8.125 -23.844 -2.543 1 98.5 210 THR A CA 1
ATOM 1718 C C . THR A 1 210 ? -8.461 -25.062 -1.699 1 98.5 210 THR A C 1
ATOM 1720 O O . THR A 1 210 ? -9.141 -24.953 -0.678 1 98.5 210 THR A O 1
ATOM 1723 N N . ASP A 1 211 ? -7.957 -26.219 -2.086 1 98.5 211 ASP A N 1
ATOM 1724 C CA . ASP A 1 211 ? -8.188 -27.469 -1.359 1 98.5 211 ASP A CA 1
ATOM 1725 C C . ASP A 1 211 ? -7.602 -27.406 0.047 1 98.5 211 ASP A C 1
ATOM 1727 O O . ASP A 1 211 ? -8.211 -27.875 1.008 1 98.5 211 ASP A O 1
ATOM 1731 N N . ASP A 1 212 ? -6.434 -26.828 0.139 1 98.44 212 ASP A N 1
ATOM 1732 C CA . ASP A 1 212 ? -5.793 -26.672 1.442 1 98.44 212 ASP A CA 1
ATOM 1733 C C . ASP A 1 212 ? -6.609 -25.75 2.346 1 98.44 212 ASP A C 1
ATOM 1735 O O . ASP A 1 212 ? -6.738 -26 3.545 1 98.44 212 ASP A O 1
ATOM 1739 N N . LEU A 1 213 ? -7.129 -24.688 1.779 1 98.06 213 LEU A N 1
ATOM 1740 C CA . LEU A 1 213 ? -7.965 -23.75 2.531 1 98.06 213 LEU A CA 1
ATOM 1741 C C . LEU A 1 213 ? -9.234 -24.438 3.023 1 98.06 213 LEU A C 1
ATOM 1743 O O . LEU A 1 213 ? -9.633 -24.25 4.176 1 98.06 213 LEU A O 1
ATOM 1747 N N . GLU A 1 214 ? -9.859 -25.172 2.191 1 97.44 214 GLU A N 1
ATOM 1748 C CA . GLU A 1 214 ? -11.055 -25.922 2.568 1 97.44 214 GLU A CA 1
ATOM 1749 C C . GLU A 1 214 ? -10.773 -26.875 3.727 1 97.44 214 GLU A C 1
ATOM 1751 O O . GLU A 1 214 ? -11.547 -26.953 4.684 1 97.44 214 GLU A O 1
ATOM 1756 N N . TRP A 1 215 ? -9.688 -27.609 3.604 1 97.69 215 TRP A N 1
ATOM 1757 C CA . TRP A 1 215 ? -9.336 -28.562 4.656 1 97.69 215 TRP A CA 1
ATOM 1758 C C . TRP A 1 215 ? -9.023 -27.828 5.961 1 97.69 215 TRP A C 1
ATOM 1760 O O . TRP A 1 215 ? -9.383 -28.297 7.039 1 97.69 215 TRP A O 1
ATOM 1770 N N . PHE A 1 216 ? -8.359 -26.734 5.906 1 97.25 216 PHE A N 1
ATOM 1771 C CA . PHE A 1 216 ? -8.102 -25.922 7.078 1 97.25 216 PHE A CA 1
ATOM 1772 C C . PHE A 1 216 ? -9.391 -25.609 7.828 1 97.25 216 PHE A C 1
ATOM 1774 O O . PHE A 1 216 ? -9.469 -25.797 9.047 1 97.25 216 PHE A O 1
ATOM 1781 N N . CYS A 1 217 ? -10.367 -25.141 7.109 1 95.31 217 CYS A N 1
ATOM 1782 C CA . CYS A 1 217 ? -11.648 -24.797 7.715 1 95.31 217 CYS A CA 1
ATOM 1783 C C . CYS A 1 217 ? -12.328 -26.031 8.297 1 95.31 217 CYS A C 1
ATOM 1785 O O . CYS A 1 217 ? -12.898 -25.969 9.391 1 95.31 217 CYS A O 1
ATOM 1787 N N . ASP A 1 218 ? -12.25 -27.172 7.629 1 95.31 218 ASP A N 1
ATOM 1788 C CA . ASP A 1 218 ? -12.867 -28.422 8.07 1 95.31 218 ASP A CA 1
ATOM 1789 C C . ASP A 1 218 ? -12.25 -28.891 9.383 1 95.31 218 ASP A C 1
ATOM 1791 O O . ASP A 1 218 ? -12.914 -29.562 10.188 1 95.31 218 ASP A O 1
ATOM 1795 N N . LYS A 1 219 ? -11.039 -28.578 9.617 1 94.62 219 LYS A N 1
ATOM 1796 C CA . LYS A 1 219 ? -10.328 -29 10.82 1 94.62 219 LYS A CA 1
ATOM 1797 C C . LYS A 1 219 ? -10.914 -28.344 12.062 1 94.62 219 LYS A C 1
ATOM 1799 O O . LYS A 1 219 ? -10.68 -28.797 13.188 1 94.62 219 LYS A O 1
ATOM 1804 N N . PHE A 1 220 ? -11.648 -27.297 11.906 1 90.44 220 PHE A N 1
ATOM 1805 C CA . PHE A 1 220 ? -12.242 -26.609 13.047 1 90.44 220 PHE A CA 1
ATOM 1806 C C . PHE A 1 220 ? -13.594 -27.219 13.398 1 90.44 220 PHE A C 1
ATOM 1808 O O . PHE A 1 220 ? -14.188 -26.859 14.422 1 90.44 220 PHE A O 1
ATOM 1815 N N . ASP A 1 221 ? -14 -28.062 12.531 1 88.62 221 ASP A N 1
ATOM 1816 C CA . ASP A 1 221 ? -15.141 -28.906 12.867 1 88.62 221 ASP A CA 1
ATOM 1817 C C . ASP A 1 221 ? -14.742 -30 13.852 1 88.62 221 ASP A C 1
ATOM 1819 O O . ASP A 1 221 ? -13.734 -30.688 13.648 1 88.62 221 ASP A O 1
ATOM 1823 N N . TYR A 1 222 ? -15.586 -30.203 14.82 1 87.38 222 TYR A N 1
ATOM 1824 C CA . TYR A 1 222 ? -15.281 -31.141 15.891 1 87.38 222 TYR A CA 1
ATOM 1825 C C . TYR A 1 222 ? -15.078 -32.562 15.336 1 87.38 222 TYR A C 1
ATOM 1827 O O . TYR A 1 222 ? -14.289 -33.344 15.875 1 87.38 222 TYR A O 1
ATOM 1835 N N . ARG A 1 223 ? -15.688 -33 14.289 1 89.75 223 ARG A N 1
ATOM 1836 C CA . ARG A 1 223 ? -15.609 -34.312 13.672 1 89.75 223 ARG A CA 1
ATOM 1837 C C . ARG A 1 223 ? -14.211 -34.562 13.117 1 89.75 223 ARG A C 1
ATOM 1839 O O . ARG A 1 223 ? -13.812 -35.719 12.93 1 89.75 223 ARG A O 1
ATOM 1846 N N . ASN A 1 224 ? -13.43 -33.344 12.945 1 90 224 ASN A N 1
ATOM 1847 C CA . ASN A 1 224 ? -12.125 -33.469 12.297 1 90 224 ASN A CA 1
ATOM 1848 C C . ASN A 1 224 ? -10.992 -33.062 13.242 1 90 224 ASN A C 1
ATOM 1850 O O . ASN A 1 224 ? -9.859 -32.875 12.805 1 90 224 ASN A O 1
ATOM 1854 N N . LYS A 1 225 ? -11.289 -32.969 14.43 1 86.19 225 LYS A N 1
ATOM 1855 C CA . LYS A 1 225 ? -10.336 -32.469 15.414 1 86.19 225 LYS A CA 1
ATOM 1856 C C . LYS A 1 225 ? -9.078 -33.344 15.453 1 86.19 225 LYS A C 1
ATOM 1858 O O . LYS A 1 225 ? -7.965 -32.812 15.539 1 86.19 225 LYS A O 1
ATOM 1863 N N . ASP A 1 226 ? -9.211 -34.625 15.266 1 90.94 226 ASP A N 1
ATOM 1864 C CA . ASP A 1 226 ? -8.078 -35.531 15.414 1 90.94 226 ASP A CA 1
ATOM 1865 C C . ASP A 1 226 ? -7.48 -35.906 14.055 1 90.94 226 ASP A C 1
ATOM 1867 O O . ASP A 1 226 ? -6.488 -36.625 13.984 1 90.94 226 ASP A O 1
ATOM 1871 N N . ALA A 1 227 ? -8.031 -35.344 13.062 1 92.25 227 ALA A N 1
ATOM 1872 C CA . ALA A 1 227 ? -7.516 -35.656 11.727 1 92.25 227 ALA A CA 1
ATOM 1873 C C . ALA A 1 227 ? -6.211 -34.875 11.469 1 92.25 227 ALA A C 1
ATOM 1875 O O . ALA A 1 227 ? -5.945 -33.875 12.094 1 92.25 227 ALA A O 1
ATOM 1876 N N . ASP A 1 228 ? -5.406 -35.438 10.578 1 94.81 228 ASP A N 1
ATOM 1877 C CA . ASP A 1 228 ? -4.152 -34.812 10.188 1 94.81 228 ASP A CA 1
ATOM 1878 C C . ASP A 1 228 ? -4.41 -33.5 9.445 1 94.81 228 ASP A C 1
ATOM 1880 O O . ASP A 1 228 ? -5.348 -33.406 8.648 1 94.81 228 ASP A O 1
ATOM 1884 N N . TRP A 1 229 ? -3.518 -32.5 9.648 1 94.31 229 TRP A N 1
ATOM 1885 C CA . TRP A 1 229 ? -3.648 -31.203 9.023 1 94.31 229 TRP A CA 1
ATOM 1886 C C . TRP A 1 229 ? -3.262 -31.25 7.547 1 94.31 229 TRP A C 1
ATOM 1888 O O . TRP A 1 229 ? -3.541 -30.328 6.789 1 94.31 229 TRP A O 1
ATOM 1898 N N . LYS A 1 230 ? -2.588 -32.312 7.176 1 94.06 230 LYS A N 1
ATOM 1899 C CA . LYS A 1 230 ? -2.029 -32.406 5.832 1 94.06 230 LYS A CA 1
ATOM 1900 C C . LYS A 1 230 ? -1.188 -31.172 5.512 1 94.06 230 LYS A C 1
ATOM 1902 O O . LYS A 1 230 ? -0.248 -30.844 6.242 1 94.06 230 LYS A O 1
ATOM 1907 N N . ASN A 1 231 ? -1.472 -30.516 4.379 1 93.81 231 ASN A N 1
ATOM 1908 C CA . ASN A 1 231 ? -0.711 -29.328 4.004 1 93.81 231 ASN A CA 1
ATOM 1909 C C . ASN A 1 231 ? -1.499 -28.047 4.273 1 93.81 231 ASN A C 1
ATOM 1911 O O . ASN A 1 231 ? -1.287 -27.031 3.609 1 93.81 231 ASN A O 1
ATOM 1915 N N . SER A 1 232 ? -2.342 -28.031 5.32 1 96.19 232 SER A N 1
ATOM 1916 C CA . SER A 1 232 ? -3.305 -26.938 5.41 1 96.19 232 SER A CA 1
ATOM 1917 C C . SER A 1 232 ? -2.953 -25.984 6.543 1 96.19 232 SER A C 1
ATOM 1919 O O . SER A 1 232 ? -3.561 -24.906 6.676 1 96.19 232 SER A O 1
ATOM 1921 N N . ARG A 1 233 ? -1.946 -26.281 7.402 1 94.69 233 ARG A N 1
ATOM 1922 C CA . ARG A 1 233 ? -1.64 -25.484 8.578 1 94.69 233 ARG A CA 1
ATOM 1923 C C . ARG A 1 233 ? -1.311 -24.047 8.188 1 94.69 233 ARG A C 1
ATOM 1925 O O . ARG A 1 233 ? -1.696 -23.094 8.891 1 94.69 233 ARG A O 1
ATOM 1932 N N . ASP A 1 234 ? -0.611 -23.859 7.074 1 97.31 234 ASP A N 1
ATOM 1933 C CA . ASP A 1 234 ? -0.219 -22.531 6.633 1 97.31 234 ASP A CA 1
ATOM 1934 C C . ASP A 1 234 ? -0.979 -22.125 5.371 1 97.31 234 ASP A C 1
ATOM 1936 O O . ASP A 1 234 ? -0.481 -21.328 4.566 1 97.31 234 ASP A O 1
ATOM 1940 N N . ALA A 1 235 ? -2.188 -22.688 5.164 1 98.12 235 ALA A N 1
ATOM 1941 C CA . ALA A 1 235 ? -2.967 -22.453 3.951 1 98.12 235 ALA A CA 1
ATOM 1942 C C . ALA A 1 235 ? -3.41 -21 3.855 1 98.12 235 ALA A C 1
ATOM 1944 O O . ALA A 1 235 ? -3.482 -20.438 2.76 1 98.12 235 ALA A O 1
ATOM 1945 N N . ILE A 1 236 ? -3.59 -20.375 5.004 1 97.88 236 ILE A N 1
ATOM 1946 C CA . ILE A 1 236 ? -4.117 -19.016 5.016 1 97.88 236 ILE A CA 1
ATOM 1947 C C . ILE A 1 236 ? -3.088 -18.047 4.422 1 97.88 236 ILE A C 1
ATOM 1949 O O . ILE A 1 236 ? -3.379 -17.344 3.461 1 97.88 236 ILE A O 1
ATOM 1953 N N . GLN A 1 237 ? -1.871 -18.062 4.941 1 98.06 237 GLN A N 1
ATOM 1954 C CA . GLN A 1 237 ? -0.855 -17.141 4.449 1 98.06 237 GLN A CA 1
ATOM 1955 C C . GLN A 1 237 ? -0.455 -17.484 3.014 1 98.06 237 GLN A C 1
ATOM 1957 O O . GLN A 1 237 ? -0.123 -16.594 2.229 1 98.06 237 GLN A O 1
ATOM 1962 N N . ARG A 1 238 ? -0.504 -18.781 2.6 1 98.44 238 ARG A N 1
ATOM 1963 C CA . ARG A 1 238 ? -0.224 -19.156 1.219 1 98.44 238 ARG A CA 1
ATOM 1964 C C . ARG A 1 238 ? -1.297 -18.625 0.276 1 98.44 238 ARG A C 1
ATOM 1966 O O . ARG A 1 238 ? -0.985 -18.109 -0.805 1 98.44 238 ARG A O 1
ATOM 1973 N N . GLY A 1 239 ? -2.555 -18.734 0.726 1 98.5 239 GLY A N 1
ATOM 1974 C CA . GLY A 1 239 ? -3.646 -18.172 -0.055 1 98.5 239 GLY A CA 1
ATOM 1975 C C . GLY A 1 239 ? -3.547 -16.656 -0.219 1 98.5 239 GLY A C 1
ATOM 1976 O O . GLY A 1 239 ? -3.719 -16.141 -1.322 1 98.5 239 GLY A O 1
ATOM 1977 N N . MET A 1 240 ? -3.221 -16 0.87 1 98.56 240 MET A N 1
ATOM 1978 C CA . MET A 1 240 ? -3.082 -14.555 0.829 1 98.56 240 MET A CA 1
ATOM 1979 C C . MET A 1 240 ? -1.93 -14.141 -0.082 1 98.56 240 MET A C 1
ATOM 1981 O O . MET A 1 240 ? -2.01 -13.125 -0.77 1 98.56 240 MET A O 1
ATOM 1985 N N . GLN A 1 241 ? -0.854 -14.875 -0.127 1 98.44 241 GLN A N 1
ATOM 1986 C CA . GLN A 1 241 ? 0.254 -14.602 -1.036 1 98.44 241 GLN A CA 1
ATOM 1987 C C . GLN A 1 241 ? -0.176 -14.758 -2.492 1 98.44 241 GLN A C 1
ATOM 1989 O O . GLN A 1 241 ? 0.123 -13.906 -3.328 1 98.44 241 GLN A O 1
ATOM 1994 N N . LYS A 1 242 ? -0.922 -15.852 -2.793 1 98.56 242 LYS A N 1
ATOM 1995 C CA . LYS A 1 242 ? -1.382 -16.109 -4.156 1 98.56 242 LYS A CA 1
ATOM 1996 C C . LYS A 1 242 ? -2.287 -14.977 -4.648 1 98.56 242 LYS A C 1
ATOM 1998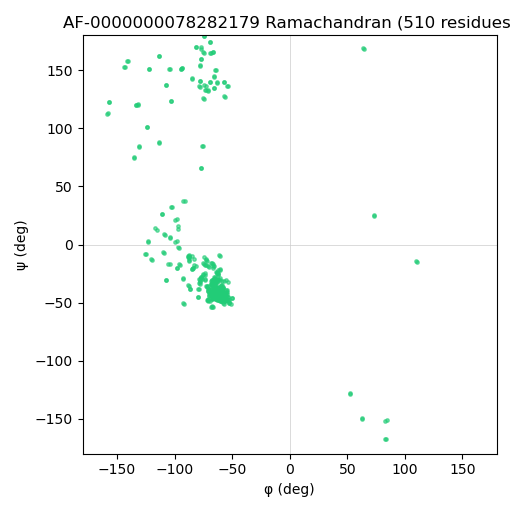 O O . LYS A 1 242 ? -2.191 -14.555 -5.801 1 98.56 242 LYS A O 1
ATOM 2003 N N . ALA A 1 243 ? -3.082 -14.484 -3.713 1 97.5 243 ALA A N 1
ATOM 2004 C CA . ALA A 1 243 ? -4.094 -13.5 -4.094 1 97.5 243 ALA A CA 1
ATOM 2005 C C . ALA A 1 243 ? -3.516 -12.086 -4.086 1 97.5 243 ALA A C 1
ATOM 2007 O O . ALA A 1 243 ? -3.822 -11.281 -4.965 1 97.5 243 ALA A O 1
ATOM 2008 N N . GLY A 1 244 ? -2.686 -11.82 -3.133 1 96.56 244 GLY A N 1
ATOM 2009 C CA . GLY A 1 244 ? -2.275 -10.438 -2.916 1 96.56 244 GLY A CA 1
ATOM 2010 C C . GLY A 1 244 ? -0.771 -10.25 -2.98 1 96.56 244 GLY A C 1
ATOM 2011 O O . GLY A 1 244 ? -0.267 -9.156 -2.703 1 96.56 244 GLY A O 1
ATOM 2012 N N . SER A 1 245 ? -0.013 -11.266 -3.264 1 97.69 245 SER A N 1
ATOM 2013 C CA . SER A 1 245 ? 1.446 -11.234 -3.287 1 97.69 245 SER A CA 1
ATOM 2014 C C . SER A 1 245 ? 2.014 -10.945 -1.9 1 97.69 245 SER A C 1
ATOM 2016 O O . SER A 1 245 ? 1.262 -10.711 -0.952 1 97.69 245 SER A O 1
ATOM 2018 N N . GLY A 1 246 ? 3.281 -11.125 -1.849 1 96.19 246 GLY A N 1
ATOM 2019 C CA . GLY A 1 246 ? 3.959 -10.812 -0.601 1 96.19 246 GLY A CA 1
ATOM 2020 C C . GLY A 1 246 ? 3.883 -11.938 0.417 1 96.19 246 GLY A C 1
ATOM 2021 O O . GLY A 1 246 ? 3.588 -13.078 0.066 1 96.19 246 GLY A O 1
ATOM 2022 N N . TYR A 1 247 ? 4.254 -11.602 1.681 1 97.94 247 TYR A N 1
ATOM 2023 C CA . TYR A 1 247 ? 4.324 -12.57 2.771 1 97.94 247 TYR A CA 1
ATOM 2024 C C . TYR A 1 247 ? 3.596 -12.055 4.004 1 97.94 247 TYR A C 1
ATOM 2026 O O . TYR A 1 247 ? 4.223 -11.531 4.934 1 97.94 247 TYR A O 1
ATOM 2034 N N . PRO A 1 248 ? 2.264 -12.258 4.074 1 96.38 248 PRO A N 1
ATOM 2035 C CA . PRO A 1 248 ? 1.476 -11.711 5.18 1 96.38 248 PRO A CA 1
ATOM 2036 C C . PRO A 1 248 ? 1.918 -12.242 6.539 1 96.38 248 PRO A C 1
ATOM 2038 O O . PRO A 1 248 ? 1.687 -11.594 7.566 1 96.38 248 PRO A O 1
ATOM 2041 N N . ALA A 1 249 ? 2.584 -13.367 6.578 1 96.56 249 ALA A N 1
ATOM 2042 C CA . ALA A 1 249 ? 2.951 -13.992 7.844 1 96.56 249 ALA A CA 1
ATOM 2043 C C . ALA A 1 249 ? 4.297 -13.477 8.344 1 96.56 249 ALA A C 1
ATOM 2045 O O . ALA A 1 249 ? 4.691 -13.742 9.484 1 96.56 249 ALA A O 1
ATOM 2046 N N . ASP A 1 250 ? 5.062 -12.719 7.539 1 96.38 250 ASP A N 1
ATOM 2047 C CA . ASP A 1 250 ? 6.383 -12.234 7.922 1 96.38 250 ASP A CA 1
ATOM 2048 C C . ASP A 1 250 ? 6.285 -11.242 9.078 1 96.38 250 ASP A C 1
ATOM 2050 O O . ASP A 1 250 ? 5.438 -10.344 9.062 1 96.38 250 ASP A O 1
ATOM 2054 N N . PRO A 1 251 ? 7.125 -11.367 10.078 1 95.31 251 PRO A N 1
ATOM 2055 C CA . PRO A 1 251 ? 7.277 -10.273 11.031 1 95.31 251 PRO A CA 1
ATOM 2056 C C . PRO A 1 251 ? 7.949 -9.039 10.422 1 95.31 251 PRO A C 1
ATOM 2058 O O . PRO A 1 251 ? 8.492 -9.117 9.32 1 95.31 251 PRO A O 1
ATOM 2061 N N . PRO A 1 252 ? 7.859 -7.902 11.094 1 94.44 252 PRO A N 1
ATOM 2062 C CA . PRO A 1 252 ? 8.594 -6.742 10.578 1 94.44 252 PRO A CA 1
ATOM 2063 C C . PRO A 1 252 ? 10.078 -7.027 10.383 1 94.44 252 PRO A C 1
ATOM 2065 O O . PRO A 1 252 ? 10.695 -7.723 11.195 1 94.44 252 PRO A O 1
ATOM 2068 N N . TYR A 1 253 ? 10.633 -6.562 9.234 1 95.25 253 TYR A N 1
ATOM 2069 C CA . TYR A 1 253 ? 12.062 -6.664 8.977 1 95.25 253 TYR A CA 1
ATOM 2070 C C . TYR A 1 253 ? 12.844 -5.645 9.797 1 95.25 253 TYR A C 1
ATOM 2072 O O . TYR A 1 253 ? 12.555 -4.445 9.742 1 95.25 253 TYR A O 1
ATOM 2080 N N . LYS A 1 254 ? 13.844 -6.047 10.594 1 93.81 254 LYS A N 1
ATOM 2081 C CA . LYS A 1 254 ? 14.531 -5.176 11.539 1 93.81 254 LYS A CA 1
ATOM 2082 C C . LYS A 1 254 ? 16.031 -5.129 11.25 1 93.81 254 LYS A C 1
ATOM 2084 O O . LYS A 1 254 ? 16.594 -6.09 10.734 1 93.81 254 LYS A O 1
ATOM 2089 N N . ALA A 1 255 ? 16.562 -4.016 11.609 1 87.88 255 ALA A N 1
ATOM 2090 C CA . ALA A 1 255 ? 18.016 -3.871 11.508 1 87.88 255 ALA A CA 1
ATOM 2091 C C . ALA A 1 255 ? 18.734 -4.859 12.422 1 87.88 255 ALA A C 1
ATOM 2093 O O . ALA A 1 255 ? 18.234 -5.191 13.5 1 87.88 255 ALA A O 1
ATOM 2094 N N . ASN A 1 256 ? 19.875 -5.438 11.836 1 73.56 256 ASN A N 1
ATOM 2095 C CA . ASN A 1 256 ? 20.734 -6.207 12.727 1 73.56 256 ASN A CA 1
ATOM 2096 C C . ASN A 1 256 ? 21.594 -5.293 13.602 1 73.56 256 ASN A C 1
ATOM 2098 O O . ASN A 1 256 ? 22.75 -5.035 13.289 1 73.56 256 ASN A O 1
ATOM 2102 N N . LEU A 1 257 ? 20.891 -4.512 14.531 1 58.94 257 LEU A N 1
ATOM 2103 C CA . LEU A 1 257 ? 21.656 -3.568 15.336 1 58.94 257 LEU A CA 1
ATOM 2104 C C . LEU A 1 257 ? 22.25 -4.254 16.562 1 58.94 257 LEU A C 1
ATOM 2106 O O . LEU A 1 257 ? 21.672 -5.211 17.078 1 58.94 257 LEU A O 1
ATOM 2110 N N . MET B 1 1 ? -31.109 14.695 11.109 1 35.47 1 MET B N 1
ATOM 2111 C CA . MET B 1 1 ? -30.719 13.562 11.938 1 35.47 1 MET B CA 1
ATOM 2112 C C . MET B 1 1 ? -29.469 12.875 11.375 1 35.47 1 MET B C 1
ATOM 2114 O O . MET B 1 1 ? -28.609 12.406 12.125 1 35.47 1 MET B O 1
ATOM 2118 N N . LYS B 1 2 ? -29.438 12.562 9.914 1 46 2 LYS B N 1
ATOM 2119 C CA . LYS B 1 2 ? -28.359 11.93 9.156 1 46 2 LYS B CA 1
ATOM 2120 C C . LYS B 1 2 ? -27.062 12.711 9.289 1 46 2 LYS B C 1
ATOM 2122 O O . LYS B 1 2 ? -25.969 12.141 9.203 1 46 2 LYS B O 1
ATOM 2127 N N . GLU B 1 3 ? -27.109 14.086 9.461 1 51.28 3 GLU B N 1
ATOM 2128 C CA . GLU B 1 3 ? -26.016 15.047 9.562 1 51.28 3 GLU B CA 1
ATOM 2129 C C . GLU B 1 3 ? -25.141 14.766 10.789 1 51.28 3 GLU B C 1
ATOM 2131 O O . GLU B 1 3 ? -23.938 14.984 10.758 1 51.28 3 GLU B O 1
ATOM 2136 N N . LYS B 1 4 ? -25.734 14.078 11.836 1 65.5 4 LYS B N 1
ATOM 2137 C CA . LYS B 1 4 ? -25.094 13.984 13.141 1 65.5 4 LYS B CA 1
ATOM 2138 C C . LYS B 1 4 ? -24.141 12.789 13.195 1 65.5 4 LYS B C 1
ATOM 2140 O O . LYS B 1 4 ? -23.188 12.781 13.977 1 65.5 4 LYS B O 1
ATOM 2145 N N . ILE B 1 5 ? -24.172 11.969 12.258 1 81.44 5 ILE B N 1
ATOM 2146 C CA . ILE B 1 5 ? -23.469 10.703 12.352 1 81.44 5 ILE B CA 1
ATOM 2147 C C . ILE B 1 5 ? -21.969 10.922 12.117 1 81.44 5 ILE B C 1
ATOM 2149 O O . ILE B 1 5 ? -21.141 10.32 12.789 1 81.44 5 ILE B O 1
ATOM 2153 N N . TYR B 1 6 ? -21.594 11.898 11.383 1 93.19 6 TYR B N 1
ATOM 2154 C CA . TYR B 1 6 ? -20.188 12.125 11.031 1 93.19 6 TYR B CA 1
ATOM 2155 C C . TYR B 1 6 ? -19.625 13.297 11.812 1 93.19 6 TYR B C 1
ATOM 2157 O O . TYR B 1 6 ? -18.406 13.461 11.898 1 93.19 6 TYR B O 1
ATOM 2165 N N . THR B 1 7 ? -20.484 14.117 12.391 1 95.88 7 THR B N 1
ATOM 2166 C CA . THR B 1 7 ? -20.047 15.344 13.062 1 95.88 7 THR B CA 1
ATOM 2167 C C . THR B 1 7 ? -19.266 15.008 14.328 1 95.88 7 THR B C 1
ATOM 2169 O O . THR B 1 7 ? -18.172 15.555 14.555 1 95.88 7 THR B O 1
ATOM 2172 N N . ILE B 1 8 ? -19.719 14.109 15.102 1 95.25 8 ILE B N 1
ATOM 2173 C CA . ILE B 1 8 ? -19.109 13.812 16.406 1 95.25 8 ILE B CA 1
ATOM 2174 C C . ILE B 1 8 ? -17.719 13.211 16.203 1 95.25 8 ILE B C 1
ATOM 2176 O O . ILE B 1 8 ? -16.734 13.711 16.75 1 95.25 8 ILE B O 1
ATOM 2180 N N . PRO B 1 9 ? -17.641 12.148 15.375 1 96.44 9 PRO B N 1
ATOM 2181 C CA . PRO B 1 9 ? -16.297 11.602 15.156 1 96.44 9 PRO B CA 1
ATOM 2182 C C . PRO B 1 9 ? -15.336 12.625 14.562 1 96.44 9 PRO B C 1
ATOM 2184 O O . PRO B 1 9 ? -14.141 12.602 14.867 1 96.44 9 PRO B O 1
ATOM 2187 N N . LEU B 1 10 ? -15.844 13.453 13.734 1 97.69 10 LEU B N 1
ATOM 2188 C CA . LEU B 1 10 ? -14.984 14.484 13.156 1 97.69 10 LEU B CA 1
ATOM 2189 C C . LEU B 1 10 ? -14.516 15.469 14.227 1 97.69 10 LEU B C 1
ATOM 2191 O O . LEU B 1 10 ? -13.336 15.805 14.289 1 97.69 10 LEU B O 1
ATOM 2195 N N . MET B 1 11 ? -15.438 15.906 15.047 1 97 11 MET B N 1
ATOM 2196 C CA . MET B 1 11 ? -15.07 16.797 16.156 1 97 11 MET B CA 1
ATOM 2197 C C . MET B 1 11 ? -14.078 16.109 17.094 1 97 11 MET B C 1
ATOM 2199 O O . MET B 1 11 ? -13.102 16.719 17.531 1 97 11 MET B O 1
ATOM 2203 N N . ASP B 1 12 ? -14.281 14.852 17.359 1 96.94 12 ASP B N 1
ATOM 2204 C CA . ASP B 1 12 ? -13.367 14.07 18.188 1 96.94 12 ASP B CA 1
ATOM 2205 C C . ASP B 1 12 ? -11.969 14.023 17.578 1 96.94 12 ASP B C 1
ATOM 2207 O O . ASP B 1 12 ? -10.969 14.117 18.281 1 96.94 12 ASP B O 1
ATOM 2211 N N . ALA B 1 13 ? -11.906 13.844 16.281 1 98.19 13 ALA B N 1
ATOM 2212 C CA . ALA B 1 13 ? -10.625 13.789 15.578 1 98.19 13 ALA B CA 1
ATOM 2213 C C . ALA B 1 13 ? -9.852 15.094 15.75 1 98.19 13 ALA B C 1
ATOM 2215 O O . ALA B 1 13 ? -8.633 15.078 15.961 1 98.19 13 ALA B O 1
ATOM 2216 N N . PHE B 1 14 ? -10.492 16.219 15.688 1 98.25 14 PHE B N 1
ATOM 2217 C CA . PHE B 1 14 ? -9.836 17.516 15.852 1 98.25 14 PHE B CA 1
ATOM 2218 C C . PHE B 1 14 ? -9.469 17.75 17.312 1 98.25 14 PHE B C 1
ATOM 2220 O O . PHE B 1 14 ? -8.5 18.453 17.594 1 98.25 14 PHE B O 1
ATOM 2227 N N . HIS B 1 15 ? -10.195 17.125 18.219 1 97.69 15 HIS B N 1
ATOM 2228 C CA . HIS B 1 15 ? -9.891 17.266 19.641 1 97.69 15 HIS B CA 1
ATOM 2229 C C . HIS B 1 15 ? -8.75 16.344 20.047 1 97.69 15 HIS B C 1
ATOM 2231 O O . HIS B 1 15 ? -8.125 16.547 21.094 1 97.69 15 HIS B O 1
ATOM 2237 N N . ALA B 1 16 ? -8.414 15.359 19.328 1 96.69 16 ALA B N 1
ATOM 2238 C CA . ALA B 1 16 ? -7.453 14.32 19.688 1 96.69 16 ALA B CA 1
ATOM 2239 C C . ALA B 1 16 ? -6.031 14.875 19.688 1 96.69 16 ALA B C 1
ATOM 2241 O O . ALA B 1 16 ? -5.121 14.258 20.25 1 96.69 16 ALA B O 1
ATOM 2242 N N . GLY B 1 17 ? -5.746 16.031 19.031 1 95.5 17 GLY B N 1
ATOM 2243 C CA . GLY B 1 17 ? -4.418 16.625 19 1 95.5 17 GLY B CA 1
ATOM 2244 C C . GLY B 1 17 ? -3.449 15.867 18.109 1 95.5 17 GLY B C 1
ATOM 2245 O O . GLY B 1 17 ? -2.236 15.914 18.312 1 95.5 17 GLY B O 1
ATOM 2246 N N . ASP B 1 18 ? -3.965 15.156 17.125 1 96.44 18 ASP B N 1
ATOM 2247 C CA . ASP B 1 18 ? -3.197 14.383 16.156 1 96.44 18 ASP B CA 1
ATOM 2248 C C . ASP B 1 18 ? -2.582 15.297 15.094 1 96.44 18 ASP B C 1
ATOM 2250 O O . ASP B 1 18 ? -2.996 16.438 14.945 1 96.44 18 ASP B O 1
ATOM 2254 N N . GLU B 1 19 ? -1.494 14.781 14.375 1 98.44 19 GLU B N 1
ATOM 2255 C CA . GLU B 1 19 ? -0.86 15.531 13.297 1 98.44 19 GLU B CA 1
ATOM 2256 C C . GLU B 1 19 ? -1.798 15.688 12.102 1 98.44 19 GLU B C 1
ATOM 2258 O O . GLU B 1 19 ? -1.563 16.516 11.227 1 98.44 19 GLU B O 1
ATOM 2263 N N . CYS B 1 20 ? -2.85 14.891 12.055 1 98.81 20 CYS B N 1
ATOM 2264 C CA . CYS B 1 20 ? -3.826 14.938 10.969 1 98.81 20 CYS B CA 1
ATOM 2265 C C . CYS B 1 20 ? -5.148 14.32 11.406 1 98.81 20 CYS B C 1
ATOM 2267 O O . CYS B 1 20 ? -5.25 13.102 11.562 1 98.81 20 CYS B O 1
ATOM 2269 N N . PRO B 1 21 ? -6.156 15.117 11.523 1 98.69 21 PRO B N 1
ATOM 2270 C CA . PRO B 1 21 ? -7.457 14.594 11.961 1 98.69 21 PRO B CA 1
ATOM 2271 C C . PRO B 1 21 ? -8.031 13.562 10.992 1 98.69 21 PRO B C 1
ATOM 2273 O O . PRO B 1 21 ? -8.734 12.641 11.414 1 98.69 21 PRO B O 1
ATOM 2276 N N . PHE B 1 22 ? -7.738 13.688 9.742 1 98.5 22 PHE B N 1
ATOM 2277 C CA . PHE B 1 22 ? -8.297 12.758 8.773 1 98.5 22 PHE B CA 1
ATOM 2278 C C . PHE B 1 22 ? -7.547 11.43 8.797 1 98.5 22 PHE B C 1
ATOM 2280 O O . PHE B 1 22 ? -8.125 10.375 8.539 1 98.5 22 PHE B O 1
ATOM 2287 N N . CYS B 1 23 ? -6.242 11.414 9.086 1 98.44 23 CYS B N 1
ATOM 2288 C CA . CYS B 1 23 ? -5.57 10.148 9.375 1 98.44 23 CYS B CA 1
ATOM 2289 C C . CYS B 1 23 ? -6.23 9.43 10.547 1 98.44 23 CYS B C 1
ATOM 2291 O O . CYS B 1 23 ? -6.383 8.211 10.523 1 98.44 23 CYS B O 1
ATOM 2293 N N . PHE B 1 24 ? -6.574 10.227 11.539 1 98.38 24 PHE B N 1
ATOM 2294 C CA . PHE B 1 24 ? -7.258 9.688 12.711 1 98.38 24 PHE B CA 1
ATOM 2295 C C . PHE B 1 24 ? -8.578 9.039 12.32 1 98.38 24 PHE B C 1
ATOM 2297 O O . PHE B 1 24 ? -8.867 7.91 12.727 1 98.38 24 PHE B O 1
ATOM 2304 N N . ILE B 1 25 ? -9.32 9.703 11.539 1 97.81 25 ILE B N 1
ATOM 2305 C CA . ILE B 1 25 ? -10.609 9.203 11.07 1 97.81 25 ILE B CA 1
ATOM 2306 C C . ILE B 1 25 ? -10.398 7.934 10.242 1 97.81 25 ILE B C 1
ATOM 2308 O O . ILE B 1 25 ? -11.086 6.926 10.453 1 97.81 25 ILE B O 1
ATOM 2312 N N . GLU B 1 26 ? -9.453 7.961 9.336 1 97.19 26 GLU B N 1
ATOM 2313 C CA . GLU B 1 26 ? -9.211 6.832 8.445 1 97.19 26 GLU B CA 1
ATOM 2314 C C . GLU B 1 26 ? -8.789 5.59 9.234 1 97.19 26 GLU B C 1
ATOM 2316 O O . GLU B 1 26 ? -9.234 4.48 8.938 1 97.19 26 GLU B O 1
ATOM 2321 N N . ARG B 1 27 ? -7.914 5.766 10.156 1 97.25 27 ARG B N 1
ATOM 2322 C CA . ARG B 1 27 ? -7.5 4.648 11 1 97.25 27 ARG B CA 1
ATOM 2323 C C . ARG B 1 27 ? -8.703 4.008 11.688 1 97.25 27 ARG B C 1
ATOM 2325 O O . ARG B 1 27 ? -8.844 2.783 11.688 1 97.25 27 ARG B O 1
ATOM 2332 N N . ASN B 1 28 ? -9.562 4.855 12.273 1 96.69 28 ASN B N 1
ATOM 2333 C CA . ASN B 1 28 ? -10.742 4.344 12.961 1 96.69 28 ASN B CA 1
ATOM 2334 C C . ASN B 1 28 ? -11.68 3.611 12 1 96.69 28 ASN B C 1
ATOM 2336 O O . ASN B 1 28 ? -12.219 2.557 12.344 1 96.69 28 ASN B O 1
ATOM 2340 N N . LEU B 1 29 ? -11.844 4.227 10.859 1 96.5 29 LEU B N 1
ATOM 2341 C CA . LEU B 1 29 ? -12.703 3.611 9.852 1 96.5 29 LEU B CA 1
ATOM 2342 C C . LEU B 1 29 ? -12.156 2.252 9.422 1 96.5 29 LEU B C 1
ATOM 2344 O O . LEU B 1 29 ? -12.906 1.285 9.297 1 96.5 29 LEU B O 1
ATOM 2348 N N . GLU B 1 30 ? -10.852 2.148 9.148 1 96.5 30 GLU B N 1
ATOM 2349 C CA . GLU B 1 30 ? -10.227 0.9 8.727 1 96.5 30 GLU B CA 1
ATOM 2350 C C . GLU B 1 30 ? -10.359 -0.172 9.805 1 96.5 30 GLU B C 1
ATOM 2352 O O . GLU B 1 30 ? -10.719 -1.314 9.508 1 96.5 30 GLU B O 1
ATOM 2357 N N . GLN B 1 31 ? -10.094 0.174 11.062 1 95.56 31 GLN B N 1
ATOM 2358 C CA . GLN B 1 31 ? -10.188 -0.767 12.172 1 95.56 31 GLN B CA 1
ATOM 2359 C C . GLN B 1 31 ? -11.617 -1.258 12.359 1 95.56 31 GLN B C 1
ATOM 2361 O O . GLN B 1 31 ? -11.852 -2.449 12.57 1 95.56 31 GLN B O 1
ATOM 2366 N N . HIS B 1 32 ? -12.516 -0.332 12.234 1 93.56 32 HIS B N 1
ATOM 2367 C CA . HIS B 1 32 ? -13.922 -0.714 12.305 1 93.56 32 HIS B CA 1
ATOM 2368 C C . HIS B 1 32 ? -14.289 -1.681 11.188 1 93.56 32 HIS B C 1
ATOM 2370 O O . HIS B 1 32 ? -15.023 -2.645 11.406 1 93.56 32 HIS B O 1
ATOM 2376 N N . SER B 1 33 ? -13.812 -1.379 10.023 1 92.81 33 SER B N 1
ATOM 2377 C CA . SER B 1 33 ? -14.094 -2.25 8.891 1 92.81 33 SER B CA 1
ATOM 2378 C C . SER B 1 33 ? -13.5 -3.639 9.094 1 92.81 33 SER B C 1
ATOM 2380 O O . SER B 1 33 ? -14.117 -4.645 8.734 1 92.81 33 SER B O 1
ATOM 2382 N N . MET B 1 34 ? -12.32 -3.756 9.656 1 93.62 34 MET B N 1
ATOM 2383 C CA . MET B 1 34 ? -11.703 -5.039 9.984 1 93.62 34 MET B CA 1
ATOM 2384 C C . MET B 1 34 ? -12.555 -5.812 10.984 1 93.62 34 MET B C 1
ATOM 2386 O O . MET B 1 34 ? -12.789 -7.008 10.82 1 93.62 34 MET B O 1
ATOM 2390 N N . ASP B 1 35 ? -13.062 -5.105 12.016 1 92.81 35 ASP B N 1
ATOM 2391 C CA . ASP B 1 35 ? -13.93 -5.727 13.016 1 92.81 35 ASP B CA 1
ATOM 2392 C C . ASP B 1 35 ? -15.227 -6.227 12.375 1 92.81 35 ASP B C 1
ATOM 2394 O O . ASP B 1 35 ? -15.734 -7.285 12.75 1 92.81 35 ASP B O 1
ATOM 2398 N N . PHE B 1 36 ? -15.672 -5.422 11.492 1 90.25 36 PHE B N 1
ATOM 2399 C CA . PHE B 1 36 ? -16.906 -5.777 10.812 1 90.25 36 PHE B CA 1
ATOM 2400 C C . PHE B 1 36 ? -16.734 -7.047 9.992 1 90.25 36 PHE B C 1
ATOM 2402 O O . PHE B 1 36 ? -17.578 -7.945 10.031 1 90.25 36 PHE B O 1
ATOM 2409 N N . VAL B 1 37 ? -15.648 -7.141 9.32 1 88.94 37 VAL B N 1
ATOM 2410 C CA . VAL B 1 37 ? -15.414 -8.242 8.391 1 88.94 37 VAL B CA 1
ATOM 2411 C C . VAL B 1 37 ? -14.992 -9.492 9.164 1 88.94 37 VAL B C 1
ATOM 2413 O O . VAL B 1 37 ? -15.461 -10.594 8.875 1 88.94 37 VAL B O 1
ATOM 2416 N N . LEU B 1 38 ? -14.156 -9.367 10.258 1 89.88 38 LEU B N 1
ATOM 2417 C CA . LEU B 1 38 ? -13.5 -10.531 10.852 1 89.88 38 LEU B CA 1
ATOM 2418 C C . LEU B 1 38 ? -13.805 -10.633 12.336 1 89.88 38 LEU B C 1
ATOM 2420 O O . LEU B 1 38 ? -13.43 -11.602 12.992 1 89.88 38 LEU B O 1
ATOM 2424 N N . GLY B 1 39 ? -14.398 -9.695 12.859 1 84.81 39 GLY B N 1
ATOM 2425 C CA . GLY B 1 39 ? -14.609 -9.672 14.297 1 84.81 39 GLY B CA 1
ATOM 2426 C C . GLY B 1 39 ? -15.602 -10.719 14.766 1 84.81 39 GLY B C 1
ATOM 2427 O O . GLY B 1 39 ? -16.125 -11.5 13.969 1 84.81 39 GLY B O 1
ATOM 2428 N N . SER B 1 40 ? -15.828 -10.914 16.141 1 73.06 40 SER B N 1
ATOM 2429 C CA . SER B 1 40 ? -16.641 -11.93 16.797 1 73.06 40 SER B CA 1
ATOM 2430 C C . SER B 1 40 ? -18.078 -11.914 16.266 1 73.06 40 SER B C 1
ATOM 2432 O O . SER B 1 40 ? -18.719 -12.969 16.156 1 73.06 40 SER B O 1
ATOM 2434 N N . GLY B 1 41 ? -18.609 -10.828 16.031 1 67.94 41 GLY B N 1
ATOM 2435 C CA . GLY B 1 41 ? -19.938 -10.711 15.445 1 67.94 41 GLY B CA 1
ATOM 2436 C C . GLY B 1 41 ? -19.922 -10.633 13.93 1 67.94 41 GLY B C 1
ATOM 2437 O O . GLY B 1 41 ? -20.859 -10.125 13.32 1 67.94 41 GLY B O 1
ATOM 2438 N N . ALA B 1 42 ? -19.016 -11.383 13.32 1 65.12 42 ALA B N 1
ATOM 2439 C CA . ALA B 1 42 ? -18.516 -11.016 12.008 1 65.12 42 ALA B CA 1
ATOM 2440 C C . ALA B 1 42 ? -19.516 -11.391 10.914 1 65.12 42 ALA B C 1
ATOM 2442 O O . ALA B 1 42 ? -20.094 -12.484 10.938 1 65.12 42 ALA B O 1
ATOM 2443 N N . SER B 1 43 ? -19.656 -10.5 10.086 1 69.75 43 SER B N 1
ATOM 2444 C CA . SER B 1 43 ? -20.594 -10.406 8.961 1 69.75 43 SER B CA 1
ATOM 2445 C C . SER B 1 43 ? -20.188 -11.352 7.832 1 69.75 43 SER B C 1
ATOM 2447 O O . SER B 1 43 ? -20.984 -11.641 6.941 1 69.75 43 SER B O 1
ATOM 2449 N N . TYR B 1 44 ? -18.969 -11.852 7.961 1 71.06 44 TYR B N 1
ATOM 2450 C CA . TYR B 1 44 ? -18.547 -12.773 6.906 1 71.06 44 TYR B CA 1
ATOM 2451 C C . TYR B 1 44 ? -19.453 -13.984 6.84 1 71.06 44 TYR B C 1
ATOM 2453 O O . TYR B 1 44 ? -19.469 -14.711 5.848 1 71.06 44 TYR B O 1
ATOM 2461 N N . MET B 1 45 ? -20.266 -14.016 7.867 1 76.62 45 MET B N 1
ATOM 2462 C CA . MET B 1 45 ? -21.203 -15.133 7.902 1 76.62 45 MET B CA 1
ATOM 2463 C C . MET B 1 45 ? -22.469 -14.789 7.125 1 76.62 45 MET B C 1
ATOM 2465 O O . MET B 1 45 ? -23.266 -15.68 6.793 1 76.62 45 MET B O 1
ATOM 2469 N N . GLU B 1 46 ? -22.469 -13.539 6.914 1 84.25 46 GLU B N 1
ATOM 2470 C CA . GLU B 1 46 ? -23.625 -13.117 6.141 1 84.25 46 GLU B CA 1
ATOM 2471 C C . GLU B 1 46 ? -23.391 -13.281 4.645 1 84.25 46 GLU B C 1
ATOM 2473 O O . GLU B 1 46 ? -22.328 -12.93 4.133 1 84.25 46 GLU B O 1
ATOM 2478 N N . ASP B 1 47 ? -24.406 -13.68 3.904 1 85 47 ASP B N 1
ATOM 2479 C CA . ASP B 1 47 ? -24.281 -14.039 2.496 1 85 47 ASP B CA 1
ATOM 2480 C C . ASP B 1 47 ? -23.906 -12.828 1.645 1 85 47 ASP B C 1
ATOM 2482 O O . ASP B 1 47 ? -23.109 -12.945 0.718 1 85 47 ASP B O 1
ATOM 2486 N N . ASP B 1 48 ? -24.531 -11.766 1.907 1 87.25 48 ASP B N 1
ATOM 2487 C CA . ASP B 1 48 ? -24.281 -10.578 1.094 1 87.25 48 ASP B CA 1
ATOM 2488 C C . ASP B 1 48 ? -22.844 -10.094 1.266 1 87.25 48 ASP B C 1
ATOM 2490 O O . ASP B 1 48 ? -22.188 -9.711 0.293 1 87.25 48 ASP B O 1
ATOM 2494 N N . VAL B 1 49 ? -22.344 -10.164 2.457 1 87.5 49 VAL B N 1
ATOM 2495 C CA . VAL B 1 49 ? -20.969 -9.766 2.736 1 87.5 49 VAL B CA 1
ATOM 2496 C C . VAL B 1 49 ? -20 -10.75 2.076 1 87.5 49 VAL B C 1
ATOM 2498 O O . VAL B 1 49 ? -19.016 -10.336 1.447 1 87.5 49 VAL B O 1
ATOM 2501 N N . ARG B 1 50 ? -20.344 -12.008 2.141 1 88.94 50 ARG B N 1
ATOM 2502 C CA . ARG B 1 50 ? -19.516 -13.031 1.527 1 88.94 50 ARG B CA 1
ATOM 2503 C C . ARG B 1 50 ? -19.453 -12.859 0.014 1 88.94 50 ARG B C 1
ATOM 2505 O O . ARG B 1 50 ? -18.375 -12.984 -0.585 1 88.94 50 ARG B O 1
ATOM 2512 N N . ALA B 1 51 ? -20.562 -12.562 -0.55 1 91.62 51 ALA B N 1
ATOM 2513 C CA . ALA B 1 51 ? -20.594 -12.352 -1.995 1 91.62 51 ALA B CA 1
ATOM 2514 C C . ALA B 1 51 ? -19.719 -11.164 -2.4 1 91.62 51 ALA B C 1
ATOM 2516 O O . ALA B 1 51 ? -19.016 -11.227 -3.406 1 91.62 51 ALA B O 1
ATOM 2517 N N . GLU B 1 52 ? -19.75 -10.117 -1.609 1 93 52 GLU B N 1
ATOM 2518 C CA . GLU B 1 52 ? -18.969 -8.922 -1.913 1 93 52 GLU B CA 1
ATOM 2519 C C . GLU B 1 52 ? -17.469 -9.18 -1.729 1 93 52 GLU B C 1
ATOM 2521 O O . GLU B 1 52 ? -16.656 -8.766 -2.561 1 93 52 GLU B O 1
ATOM 2526 N N . THR B 1 53 ? -17.109 -9.852 -0.647 1 93.94 53 THR B N 1
ATOM 2527 C CA . THR B 1 53 ? -15.703 -10.148 -0.402 1 93.94 53 THR B CA 1
ATOM 2528 C C . THR B 1 53 ? -15.164 -11.125 -1.445 1 93.94 53 THR B C 1
ATOM 2530 O O . THR B 1 53 ? -13.992 -11.055 -1.821 1 93.94 53 THR B O 1
ATOM 2533 N N . ASP B 1 54 ? -16 -12.039 -1.939 1 94.38 54 ASP B N 1
ATOM 2534 C CA . ASP B 1 54 ? -15.617 -12.953 -3.01 1 94.38 54 ASP B CA 1
ATOM 2535 C C . ASP B 1 54 ? -15.297 -12.188 -4.293 1 94.38 54 ASP B C 1
ATOM 2537 O O . ASP B 1 54 ? -14.336 -12.523 -4.992 1 94.38 54 ASP B O 1
ATOM 2541 N N . GLN B 1 55 ? -16.078 -11.195 -4.453 1 93.75 55 GLN B N 1
ATOM 2542 C CA . GLN B 1 55 ? -15.93 -10.438 -5.695 1 93.75 55 GLN B CA 1
ATOM 2543 C C . GLN B 1 55 ? -14.758 -9.469 -5.617 1 93.75 55 GLN B C 1
ATOM 2545 O O . GLN B 1 55 ? -13.945 -9.383 -6.543 1 93.75 55 GLN B O 1
ATOM 2550 N N . LEU B 1 56 ? -14.641 -8.766 -4.555 1 95.19 56 LEU B N 1
ATOM 2551 C CA . LEU B 1 56 ? -13.68 -7.668 -4.453 1 95.19 56 LEU B CA 1
ATOM 2552 C C . LEU B 1 56 ? -12.32 -8.172 -3.977 1 95.19 56 LEU B C 1
ATOM 2554 O O . LEU B 1 56 ? -11.281 -7.641 -4.367 1 95.19 56 LEU B O 1
ATOM 2558 N N . GLY B 1 57 ? -12.414 -9.203 -3.057 1 96.12 57 GLY B N 1
ATOM 2559 C CA . GLY B 1 57 ? -11.18 -9.609 -2.393 1 96.12 57 GLY B CA 1
ATOM 2560 C C . GLY B 1 57 ? -10.57 -8.516 -1.542 1 96.12 57 GLY B C 1
ATOM 2561 O O . GLY B 1 57 ? -11.297 -7.715 -0.938 1 96.12 57 GLY B O 1
ATOM 2562 N N . PHE B 1 58 ? -9.242 -8.547 -1.44 1 97.38 58 PHE B N 1
ATOM 2563 C CA . PHE B 1 58 ? -8.5 -7.598 -0.618 1 97.38 58 PHE B CA 1
ATOM 2564 C C . PHE B 1 58 ? -7.176 -7.234 -1.271 1 97.38 58 PHE B C 1
ATOM 2566 O O . PHE B 1 58 ? -6.641 -8.008 -2.074 1 97.38 58 PHE B O 1
ATOM 2573 N N . CYS B 1 59 ? -6.73 -6.059 -0.949 1 96.81 59 CYS B N 1
ATOM 2574 C CA . CYS B 1 59 ? -5.445 -5.633 -1.495 1 96.81 59 CYS B CA 1
ATOM 2575 C C . CYS B 1 59 ? -4.293 -6.219 -0.69 1 96.81 59 CYS B C 1
ATOM 2577 O O . CYS B 1 59 ? -4.496 -6.742 0.406 1 96.81 59 CYS B O 1
ATOM 2579 N N . HIS B 1 60 ? -3.117 -6.039 -1.267 1 95.56 60 HIS B N 1
ATOM 2580 C CA . HIS B 1 60 ? -1.877 -6.52 -0.669 1 95.56 60 HIS B CA 1
ATOM 2581 C C . HIS B 1 60 ? -1.763 -6.086 0.788 1 95.56 60 HIS B C 1
ATOM 2583 O O . HIS B 1 60 ? -1.506 -6.91 1.669 1 95.56 60 HIS B O 1
ATOM 2589 N N . GLU B 1 61 ? -2.027 -4.875 1.076 1 95.75 61 GLU B N 1
ATOM 2590 C CA . GLU B 1 61 ? -1.926 -4.312 2.42 1 95.75 61 GLU B CA 1
ATOM 2591 C C . GLU B 1 61 ? -2.951 -4.941 3.359 1 95.75 61 GLU B C 1
ATOM 2593 O O . GLU B 1 61 ? -2.627 -5.293 4.496 1 95.75 61 GLU B O 1
ATOM 2598 N N . HIS B 1 62 ? -4.152 -5.152 2.857 1 97.56 62 HIS B N 1
ATOM 2599 C CA . HIS B 1 62 ? -5.211 -5.586 3.766 1 97.56 62 HIS B CA 1
ATOM 2600 C C . HIS B 1 62 ? -5.188 -7.102 3.951 1 97.56 62 HIS B C 1
ATOM 2602 O O . HIS B 1 62 ? -5.648 -7.609 4.973 1 97.56 62 HIS B O 1
ATOM 2608 N N . TYR B 1 63 ? -4.574 -7.875 3.02 1 97.69 63 TYR B N 1
ATOM 2609 C CA . TYR B 1 63 ? -4.305 -9.273 3.314 1 97.69 63 TYR B CA 1
ATOM 2610 C C . TYR B 1 63 ? -3.373 -9.414 4.512 1 97.69 63 TYR B C 1
ATOM 2612 O O . TYR B 1 63 ? -3.607 -10.234 5.402 1 97.69 63 TYR B O 1
ATOM 2620 N N . LYS B 1 64 ? -2.363 -8.602 4.52 1 97.31 64 LYS B N 1
ATOM 2621 C CA . LYS B 1 64 ? -1.435 -8.641 5.645 1 97.31 64 LYS B CA 1
ATOM 2622 C C . LYS B 1 64 ? -2.125 -8.227 6.941 1 97.31 64 LYS B C 1
ATOM 2624 O O . LYS B 1 64 ? -1.963 -8.883 7.973 1 97.31 64 LYS B O 1
ATOM 2629 N N . LYS B 1 65 ? -2.875 -7.156 6.934 1 97.25 65 LYS B N 1
ATOM 2630 C CA . LYS B 1 65 ? -3.555 -6.68 8.133 1 97.25 65 LYS B CA 1
ATOM 2631 C C . LYS B 1 65 ? -4.566 -7.703 8.633 1 97.25 65 LYS B C 1
ATOM 2633 O O . LYS B 1 65 ? -4.746 -7.867 9.844 1 97.25 65 LYS B O 1
ATOM 2638 N N . MET B 1 66 ? -5.25 -8.352 7.703 1 96.81 66 MET B N 1
ATOM 2639 C CA . MET B 1 66 ? -6.191 -9.406 8.078 1 96.81 66 MET B CA 1
ATOM 2640 C C . MET B 1 66 ? -5.465 -10.562 8.758 1 96.81 66 MET B C 1
ATOM 2642 O O . MET B 1 66 ? -5.961 -11.117 9.742 1 96.81 66 MET B O 1
ATOM 2646 N N . PHE B 1 67 ? -4.32 -10.945 8.195 1 97.62 67 PHE B N 1
ATOM 2647 C CA . PHE B 1 67 ? -3.529 -12 8.82 1 97.62 67 PHE B CA 1
ATOM 2648 C C . PHE B 1 67 ? -3.139 -11.609 10.242 1 97.62 67 PHE B C 1
ATOM 2650 O O . PHE B 1 67 ? -3.283 -12.406 11.172 1 97.62 67 PHE B O 1
ATOM 2657 N N . ASP B 1 68 ? -2.703 -10.375 10.43 1 96.62 68 ASP B N 1
ATOM 2658 C CA . ASP B 1 68 ? -2.258 -9.883 11.727 1 96.62 68 ASP B CA 1
ATOM 2659 C C . ASP B 1 68 ? -3.426 -9.773 12.703 1 96.62 68 ASP B C 1
ATOM 2661 O O . ASP B 1 68 ? -3.246 -9.93 13.914 1 96.62 68 ASP B O 1
ATOM 2665 N N . TYR B 1 69 ? -4.555 -9.492 12.195 1 96.12 69 TYR B N 1
ATOM 2666 C CA . TYR B 1 69 ? -5.75 -9.352 13.016 1 96.12 69 TYR B CA 1
ATOM 2667 C C . TYR B 1 69 ? -5.98 -10.594 13.859 1 96.12 69 TYR B C 1
ATOM 2669 O O . TYR B 1 69 ? -6.426 -10.5 15.008 1 96.12 69 TYR B O 1
ATOM 2677 N N . GLY B 1 70 ? -5.781 -11.852 13.336 1 93.81 70 GLY B N 1
ATOM 2678 C CA . GLY B 1 70 ? -5.645 -13.039 14.164 1 93.81 70 GLY B CA 1
ATOM 2679 C C . GLY B 1 70 ? -6.828 -13.984 14.055 1 93.81 70 GLY B C 1
ATOM 2680 O O . GLY B 1 70 ? -6.758 -15.133 14.508 1 93.81 70 GLY B O 1
ATOM 2681 N N . ASN B 1 71 ? -7.953 -13.641 13.539 1 93.19 71 ASN B N 1
ATOM 2682 C CA . ASN B 1 71 ? -9.062 -14.562 13.336 1 93.19 71 ASN B CA 1
ATOM 2683 C C . ASN B 1 71 ? -8.812 -15.492 12.148 1 93.19 71 ASN B C 1
ATOM 2685 O O . ASN B 1 71 ? -9.383 -15.289 11.07 1 93.19 71 ASN B O 1
ATOM 2689 N N . ARG B 1 72 ? -8.125 -16.547 12.367 1 92.94 72 ARG B N 1
ATOM 2690 C CA . ARG B 1 72 ? -7.648 -17.422 11.305 1 92.94 72 ARG B CA 1
ATOM 2691 C C . ARG B 1 72 ? -8.805 -18.188 10.656 1 92.94 72 ARG B C 1
ATOM 2693 O O . ARG B 1 72 ? -8.82 -18.359 9.438 1 92.94 72 ARG B O 1
ATOM 2700 N N . LEU B 1 73 ? -9.695 -18.641 11.469 1 92.19 73 LEU B N 1
ATOM 2701 C CA . LEU B 1 73 ? -10.836 -19.359 10.898 1 92.19 73 LEU B CA 1
ATOM 2702 C C . LEU B 1 73 ? -11.656 -18.453 9.992 1 92.19 73 LEU B C 1
ATOM 2704 O O . LEU B 1 73 ? -12.023 -18.844 8.883 1 92.19 73 LEU B O 1
ATOM 2708 N N . GLY B 1 74 ? -11.977 -17.219 10.508 1 92.62 74 GLY B N 1
ATOM 2709 C CA . GLY B 1 74 ? -12.688 -16.266 9.68 1 92.62 74 GLY B CA 1
ATOM 2710 C C . GLY B 1 74 ? -11.992 -15.984 8.359 1 92.62 74 GLY B C 1
ATOM 2711 O O . GLY B 1 74 ? -12.633 -15.961 7.305 1 92.62 74 GLY B O 1
ATOM 2712 N N . CYS B 1 75 ? -10.68 -15.812 8.367 1 95.12 75 CYS B N 1
ATOM 2713 C CA . CYS B 1 75 ? -9.898 -15.602 7.152 1 95.12 75 CYS B CA 1
ATOM 2714 C C . CYS B 1 75 ? -10.008 -16.797 6.219 1 95.12 75 CYS B C 1
ATOM 2716 O O . CYS B 1 75 ? -10.164 -16.641 5.008 1 95.12 75 CYS B O 1
ATOM 2718 N N . GLY B 1 76 ? -9.891 -17.984 6.801 1 95.12 76 GLY B N 1
ATOM 2719 C CA . GLY B 1 76 ? -9.984 -19.203 6.008 1 95.12 76 GLY B CA 1
ATOM 2720 C C . GLY B 1 76 ? -11.297 -19.312 5.254 1 95.12 76 GLY B C 1
ATOM 2721 O O . GLY B 1 76 ? -11.312 -19.656 4.07 1 95.12 76 GLY B O 1
ATOM 2722 N N . LEU B 1 77 ? -12.359 -19.047 5.926 1 94.12 77 LEU B N 1
ATOM 2723 C CA . LEU B 1 77 ? -13.68 -19.125 5.316 1 94.12 77 LEU B CA 1
ATOM 2724 C C . LEU B 1 77 ? -13.82 -18.125 4.176 1 94.12 77 LEU B C 1
ATOM 2726 O O . LEU B 1 77 ? -14.297 -18.484 3.09 1 94.12 77 LEU B O 1
ATOM 2730 N N . ILE B 1 78 ? -13.406 -16.938 4.379 1 95.06 78 ILE B N 1
ATOM 2731 C CA . ILE B 1 78 ? -13.469 -15.883 3.369 1 95.06 78 ILE B CA 1
ATOM 2732 C C . ILE B 1 78 ? -12.617 -16.266 2.166 1 95.06 78 ILE B C 1
ATOM 2734 O O . ILE B 1 78 ? -13.07 -16.188 1.021 1 95.06 78 ILE B O 1
ATOM 2738 N N . LEU B 1 79 ? -11.438 -16.75 2.414 1 97.12 79 LEU B N 1
ATOM 2739 C CA . LEU B 1 79 ? -10.508 -17.078 1.339 1 97.12 79 LEU B CA 1
ATOM 2740 C C . LEU B 1 79 ? -11.008 -18.281 0.537 1 97.12 79 LEU B C 1
ATOM 2742 O O . LEU B 1 79 ? -10.82 -18.328 -0.681 1 97.12 79 LEU B O 1
ATOM 2746 N N . THR B 1 80 ? -11.562 -19.219 1.201 1 96.81 80 THR B N 1
ATOM 2747 C CA . THR B 1 80 ? -12.016 -20.438 0.524 1 96.81 80 THR B CA 1
ATOM 2748 C C . THR B 1 80 ? -13.016 -20.094 -0.578 1 96.81 80 THR B C 1
ATOM 2750 O O . THR B 1 80 ? -12.844 -20.5 -1.729 1 96.81 80 THR B O 1
ATOM 2753 N N . THR B 1 81 ? -14.008 -19.328 -0.265 1 95.94 81 THR B N 1
ATOM 2754 C CA . THR B 1 81 ? -15.008 -19 -1.27 1 95.94 81 THR B CA 1
ATOM 2755 C C . THR B 1 81 ? -14.445 -18.016 -2.289 1 95.94 81 THR B C 1
ATOM 2757 O O . THR B 1 81 ? -14.773 -18.078 -3.475 1 95.94 81 THR B O 1
ATOM 2760 N N . HIS B 1 82 ? -13.617 -17.109 -1.859 1 97 82 HIS B N 1
ATOM 2761 C CA . HIS B 1 82 ? -12.945 -16.188 -2.766 1 97 82 HIS B CA 1
ATOM 2762 C C . HIS B 1 82 ? -12.109 -16.938 -3.799 1 97 82 HIS B C 1
ATOM 2764 O O . HIS B 1 82 ? -12.148 -16.609 -4.988 1 97 82 HIS B O 1
ATOM 2770 N N . PHE B 1 83 ? -11.414 -17.953 -3.375 1 97.94 83 PHE B N 1
ATOM 2771 C CA . PHE B 1 83 ? -10.539 -18.703 -4.266 1 97.94 83 PHE B CA 1
ATOM 2772 C C . PHE B 1 83 ? -11.352 -19.547 -5.238 1 97.94 83 PHE B C 1
ATOM 2774 O O . PHE B 1 83 ? -10.938 -19.75 -6.383 1 97.94 83 PHE B O 1
ATOM 2781 N N . LYS B 1 84 ? -12.469 -20.078 -4.766 1 97.56 84 LYS B N 1
ATOM 2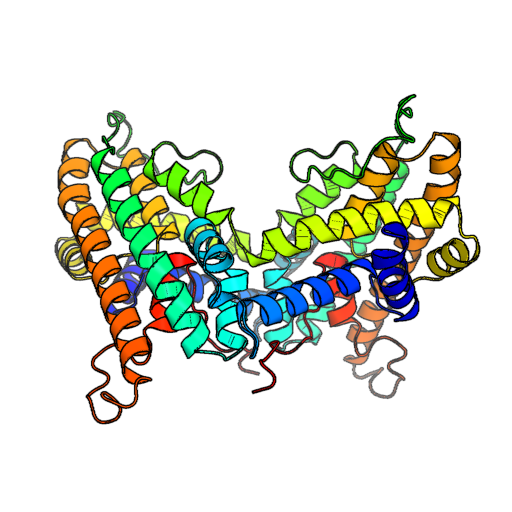782 C CA . LYS B 1 84 ? -13.336 -20.797 -5.695 1 97.56 84 LYS B CA 1
ATOM 2783 C C . LYS B 1 84 ? -13.766 -19.891 -6.848 1 97.56 84 LYS B C 1
ATOM 2785 O O . LYS B 1 84 ? -13.703 -20.281 -8.016 1 97.56 84 LYS B O 1
ATOM 2790 N N . LYS B 1 85 ? -14.102 -18.703 -6.484 1 96.88 85 LYS B N 1
ATOM 2791 C CA . LYS B 1 85 ? -14.484 -17.734 -7.508 1 96.88 85 LYS B CA 1
ATOM 2792 C C . LYS B 1 85 ? -13.289 -17.375 -8.383 1 96.88 85 LYS B C 1
ATOM 2794 O O . LYS B 1 85 ? -13.398 -17.344 -9.617 1 96.88 85 LYS B O 1
ATOM 2799 N N . LYS B 1 86 ? -12.125 -17.094 -7.809 1 97 86 LYS B N 1
ATOM 2800 C CA . LYS B 1 86 ? -10.914 -16.734 -8.547 1 97 86 LYS B CA 1
ATOM 2801 C C . LYS B 1 86 ? -10.516 -17.828 -9.523 1 97 86 LYS B C 1
ATOM 2803 O O . LYS B 1 86 ? -10.086 -17.547 -10.641 1 97 86 LYS B O 1
ATOM 2808 N N . ASN B 1 87 ? -10.656 -19.062 -9.086 1 98.12 87 ASN B N 1
ATOM 2809 C CA . ASN B 1 87 ? -10.312 -20.188 -9.945 1 98.12 87 ASN B CA 1
ATOM 2810 C C . ASN B 1 87 ? -11.219 -20.25 -11.172 1 98.12 87 ASN B C 1
ATOM 2812 O O . ASN B 1 87 ? -10.75 -20.531 -12.281 1 98.12 87 ASN B O 1
ATOM 2816 N N . GLU B 1 88 ? -12.477 -20.016 -10.914 1 98.12 88 GLU B N 1
ATOM 2817 C CA . GLU B 1 88 ? -13.414 -19.969 -12.031 1 98.12 88 GLU B CA 1
ATOM 2818 C C . GLU B 1 88 ? -13.047 -18.859 -13.016 1 98.12 88 GLU B C 1
ATOM 2820 O O . GLU B 1 88 ? -13.023 -19.094 -14.234 1 98.12 88 GLU B O 1
ATOM 2825 N N . GLU B 1 89 ? -12.773 -17.734 -12.492 1 98.06 89 GLU B N 1
ATOM 2826 C CA . GLU B 1 89 ? -12.414 -16.594 -13.336 1 98.06 89 GLU B CA 1
ATOM 2827 C C . GLU B 1 89 ? -11.102 -16.844 -14.078 1 98.06 89 GLU B C 1
ATOM 2829 O O . GLU B 1 89 ? -10.977 -16.516 -15.258 1 98.06 89 GLU B O 1
ATOM 2834 N N . LEU B 1 90 ? -10.141 -17.359 -13.383 1 98.44 90 LEU B N 1
ATOM 2835 C CA . LEU B 1 90 ? -8.852 -17.672 -13.992 1 98.44 90 LEU B CA 1
ATOM 2836 C C . LEU B 1 90 ? -9.023 -18.609 -15.188 1 98.44 90 LEU B C 1
ATOM 2838 O O . LEU B 1 90 ? -8.484 -18.344 -16.266 1 98.44 90 LEU B O 1
ATOM 2842 N N . LYS B 1 91 ? -9.781 -19.656 -15.016 1 98.5 91 LYS B N 1
ATOM 2843 C CA . LYS B 1 91 ? -10.023 -20.609 -16.094 1 98.5 91 LYS B CA 1
ATOM 2844 C C . LYS B 1 91 ? -10.711 -19.938 -17.281 1 98.5 91 LYS B C 1
ATOM 2846 O O . LYS B 1 91 ? -10.375 -20.219 -18.422 1 98.5 91 LYS B O 1
ATOM 2851 N N . GLN B 1 92 ? -11.641 -19.062 -16.953 1 98.44 92 GLN B N 1
ATOM 2852 C CA . GLN B 1 92 ? -12.336 -18.328 -18.016 1 98.44 92 GLN B CA 1
ATOM 2853 C C . GLN B 1 92 ? -11.375 -17.438 -18.781 1 98.44 92 GLN B C 1
ATOM 2855 O O . GLN B 1 92 ? -11.414 -17.375 -20 1 98.44 92 GLN B O 1
ATOM 2860 N N . GLN B 1 93 ? -10.523 -16.688 -18.047 1 98.5 93 GLN B N 1
ATOM 2861 C CA . GLN B 1 93 ? -9.555 -15.797 -18.688 1 98.5 93 GLN B CA 1
ATOM 2862 C C . GLN B 1 93 ? -8.586 -16.578 -19.578 1 98.5 93 GLN B C 1
ATOM 2864 O O . GLN B 1 93 ? -8.242 -16.125 -20.672 1 98.5 93 GLN B O 1
ATOM 2869 N N . ILE B 1 94 ? -8.148 -17.719 -19.109 1 98.38 94 ILE B N 1
ATOM 2870 C CA . ILE B 1 94 ? -7.227 -18.562 -19.859 1 98.38 94 ILE B CA 1
ATOM 2871 C C . ILE B 1 94 ? -7.91 -19.078 -21.125 1 98.38 94 ILE B C 1
ATOM 2873 O O . ILE B 1 94 ? -7.305 -19.094 -22.203 1 98.38 94 ILE B O 1
ATOM 2877 N N . LYS B 1 95 ? -9.148 -19.469 -20.984 1 97.94 95 LYS B N 1
ATOM 2878 C CA . LYS B 1 95 ? -9.922 -19.953 -22.125 1 97.94 95 LYS B CA 1
ATOM 2879 C C . LYS B 1 95 ? -10.062 -18.875 -23.188 1 97.94 95 LYS B C 1
ATOM 2881 O O . LYS B 1 95 ? -10.023 -19.156 -24.391 1 97.94 95 LYS B O 1
ATOM 2886 N N . MET B 1 96 ? -10.203 -17.688 -22.781 1 97.5 96 MET B N 1
ATOM 2887 C CA . MET B 1 96 ? -10.406 -16.562 -23.688 1 97.5 96 MET B CA 1
ATOM 2888 C C . MET B 1 96 ? -9.078 -16.047 -24.234 1 97.5 96 MET B C 1
ATOM 2890 O O . MET B 1 96 ? -9.055 -15.25 -25.172 1 97.5 96 MET B O 1
ATOM 2894 N N . PHE B 1 97 ? -8.008 -16.484 -23.656 1 97.69 97 PHE B N 1
ATOM 2895 C CA . PHE B 1 97 ? -6.695 -15.953 -23.984 1 97.69 97 PHE B CA 1
ATOM 2896 C C . PHE B 1 97 ? -6.238 -16.438 -25.359 1 97.69 97 PHE B C 1
ATOM 2898 O O . PHE B 1 97 ? -6.375 -17.625 -25.672 1 97.69 97 PHE B O 1
ATOM 2905 N N . SER B 1 98 ? -5.734 -15.508 -26.188 1 95.5 98 SER B N 1
ATOM 2906 C CA . SER B 1 98 ? -5.07 -15.797 -27.453 1 95.5 98 SER B CA 1
ATOM 2907 C C . SER B 1 98 ? -3.775 -15 -27.594 1 95.5 98 SER B C 1
ATOM 2909 O O . SER B 1 98 ? -3.787 -13.773 -27.516 1 95.5 98 SER B O 1
ATOM 2911 N N . PRO B 1 99 ? -2.686 -15.742 -27.734 1 93.81 99 PRO B N 1
ATOM 2912 C CA . PRO B 1 99 ? -1.415 -15.023 -27.859 1 93.81 99 PRO B CA 1
ATOM 2913 C C . PRO B 1 99 ? -1.412 -14.039 -29.031 1 93.81 99 PRO B C 1
ATOM 2915 O O . PRO B 1 99 ? -1.992 -14.32 -30.078 1 93.81 99 PRO B O 1
ATOM 2918 N N . GLY B 1 100 ? -0.807 -12.898 -28.734 1 89.69 100 GLY B N 1
ATOM 2919 C CA . GLY B 1 100 ? -0.638 -11.945 -29.828 1 89.69 100 GLY B CA 1
ATOM 2920 C C . GLY B 1 100 ? 0.455 -12.336 -30.797 1 89.69 100 GLY B C 1
ATOM 2921 O O . GLY B 1 100 ? 1.279 -13.203 -30.5 1 89.69 100 GLY B O 1
ATOM 2922 N N . LYS B 1 101 ? 0.395 -11.625 -31.969 1 87.88 101 LYS B N 1
ATOM 2923 C CA . LYS B 1 101 ? 1.436 -11.883 -32.969 1 87.88 101 LYS B CA 1
ATOM 2924 C C . LYS B 1 101 ? 2.779 -11.32 -32.5 1 87.88 101 LYS B C 1
ATOM 2926 O O . LYS B 1 101 ? 2.85 -10.203 -32 1 87.88 101 LYS B O 1
ATOM 2931 N N . ALA B 1 102 ? 3.762 -12.188 -32.656 1 86.19 102 ALA B N 1
ATOM 2932 C CA . ALA B 1 102 ? 5.098 -11.789 -32.219 1 86.19 102 ALA B CA 1
ATOM 2933 C C . ALA B 1 102 ? 5.664 -10.703 -33.125 1 86.19 102 ALA B C 1
ATOM 2935 O O . ALA B 1 102 ? 5.387 -10.688 -34.344 1 86.19 102 ALA B O 1
ATOM 2936 N N . SER B 1 103 ? 6.293 -9.789 -32.5 1 76.5 103 SER B N 1
ATOM 2937 C CA . SER B 1 103 ? 6.984 -8.773 -33.281 1 76.5 103 SER B CA 1
ATOM 2938 C C . SER B 1 103 ? 8.312 -9.297 -33.844 1 76.5 103 SER B C 1
ATOM 2940 O O . SER B 1 103 ? 8.961 -10.133 -33.188 1 76.5 103 SER B O 1
ATOM 2942 N N . MET B 1 104 ? 8.672 -8.961 -35.062 1 70.56 104 MET B N 1
ATOM 2943 C CA . MET B 1 104 ? 9.914 -9.391 -35.688 1 70.56 104 MET B CA 1
ATOM 2944 C C . MET B 1 104 ? 11.117 -9.039 -34.812 1 70.56 104 MET B C 1
ATOM 2946 O O . MET B 1 104 ? 12.125 -9.75 -34.844 1 70.56 104 MET B O 1
ATOM 2950 N N . LEU B 1 105 ? 11.062 -7.938 -34.062 1 68.19 105 LEU B N 1
ATOM 2951 C CA . LEU B 1 105 ? 12.203 -7.473 -33.281 1 68.19 105 LEU B CA 1
ATOM 2952 C C . LEU B 1 105 ? 12.07 -7.922 -31.828 1 68.19 105 LEU B C 1
ATOM 2954 O O . LEU B 1 105 ? 12.734 -7.367 -30.938 1 68.19 105 LEU B O 1
ATOM 2958 N N . GLY B 1 106 ? 11.312 -8.93 -31.547 1 64.69 106 GLY B N 1
ATOM 2959 C CA . GLY B 1 106 ? 11.016 -9.375 -30.188 1 64.69 106 GLY B CA 1
ATOM 2960 C C . GLY B 1 106 ? 12.234 -9.906 -29.453 1 64.69 106 GLY B C 1
ATOM 2961 O O . GLY B 1 106 ? 12.375 -9.688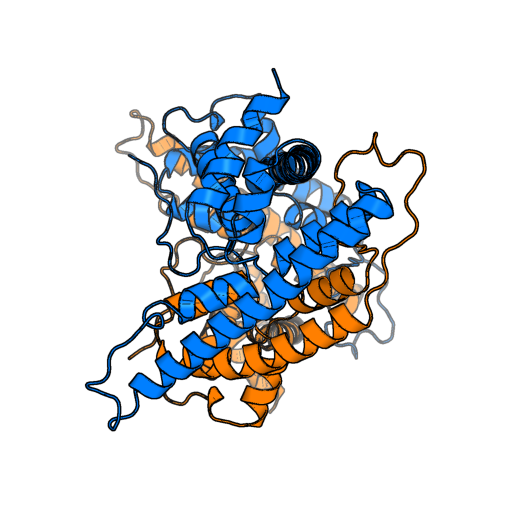 -28.25 1 64.69 106 GLY B O 1
ATOM 2962 N N . HIS B 1 107 ? 13.148 -10.461 -30.203 1 68.88 107 HIS B N 1
ATOM 2963 C CA . HIS B 1 107 ? 14.32 -11.086 -29.594 1 68.88 107 HIS B CA 1
ATOM 2964 C C . HIS B 1 107 ? 15.281 -10.039 -29.031 1 68.88 107 HIS B C 1
ATOM 2966 O O . HIS B 1 107 ? 16.125 -10.352 -28.188 1 68.88 107 HIS B O 1
ATOM 2972 N N . PHE B 1 108 ? 15.055 -8.867 -29.422 1 73.75 108 PHE B N 1
ATOM 2973 C CA . PHE B 1 108 ? 15.961 -7.82 -28.984 1 73.75 108 PHE B CA 1
ATOM 2974 C C . PHE B 1 108 ? 15.289 -6.91 -27.953 1 73.75 108 PHE B C 1
ATOM 2976 O O . PHE B 1 108 ? 15.922 -5.992 -27.422 1 73.75 108 PHE B O 1
ATOM 2983 N N . LYS B 1 109 ? 14.219 -7.383 -27.625 1 78.25 109 LYS B N 1
ATOM 2984 C CA . LYS B 1 109 ? 13.477 -6.516 -26.719 1 78.25 109 LYS B CA 1
ATOM 2985 C C . LYS B 1 109 ? 13.734 -6.883 -25.25 1 78.25 109 LYS B C 1
ATOM 2987 O O . LYS B 1 109 ? 14.164 -8 -24.969 1 78.25 109 LYS B O 1
ATOM 2992 N N . LYS B 1 110 ? 13.633 -5.891 -24.453 1 85.56 110 LYS B N 1
ATOM 2993 C CA . LYS B 1 110 ? 13.727 -6.078 -23 1 85.56 110 LYS B CA 1
ATOM 2994 C C . LYS B 1 110 ? 12.352 -6 -22.344 1 85.56 110 LYS B C 1
ATOM 2996 O O . LYS B 1 110 ? 11.43 -5.398 -22.906 1 85.56 110 LYS B O 1
ATOM 3001 N N . ALA B 1 111 ? 12.32 -6.723 -21.266 1 83.12 111 ALA B N 1
ATOM 3002 C CA . ALA B 1 111 ? 11.055 -6.711 -20.547 1 83.12 111 ALA B CA 1
ATOM 3003 C C . ALA B 1 111 ? 10.648 -5.285 -20.172 1 83.12 111 ALA B C 1
ATOM 3005 O O . ALA B 1 111 ? 11.492 -4.492 -19.734 1 83.12 111 ALA B O 1
ATOM 3006 N N . LYS B 1 112 ? 9.477 -4.961 -20.531 1 82.12 112 LYS B N 1
ATOM 3007 C CA . LYS B 1 112 ? 8.867 -3.699 -20.125 1 82.12 112 LYS B CA 1
ATOM 3008 C C . LYS B 1 112 ? 7.457 -3.922 -19.578 1 82.12 112 LYS B C 1
ATOM 3010 O O . LYS B 1 112 ? 6.629 -4.547 -20.25 1 82.12 112 LYS B O 1
ATOM 3015 N N . LEU B 1 113 ? 7.281 -3.545 -18.375 1 86.31 113 LEU B N 1
ATOM 3016 C CA . LEU B 1 113 ? 5.965 -3.688 -17.766 1 86.31 113 LEU B CA 1
ATOM 3017 C C . LEU B 1 113 ? 5.242 -2.346 -17.719 1 86.31 113 LEU B C 1
ATOM 3019 O O . LEU B 1 113 ? 5.832 -1.334 -17.328 1 86.31 113 LEU B O 1
ATOM 3023 N N . ASP B 1 114 ? 4.113 -2.314 -18.281 1 87.88 114 ASP B N 1
ATOM 3024 C CA . ASP B 1 114 ? 3.205 -1.184 -18.141 1 87.88 114 ASP B CA 1
ATOM 3025 C C . ASP B 1 114 ? 1.942 -1.59 -17.375 1 87.88 114 ASP B C 1
ATOM 3027 O O . ASP B 1 114 ? 0.936 -1.956 -17.984 1 87.88 114 ASP B O 1
ATOM 3031 N N . ALA B 1 115 ? 2.027 -1.501 -16.141 1 82.5 115 ALA B N 1
ATOM 3032 C CA . ALA B 1 115 ? 0.968 -1.992 -15.258 1 82.5 115 ALA B CA 1
ATOM 3033 C C . ALA B 1 115 ? -0.333 -1.229 -15.492 1 82.5 115 ALA B C 1
ATOM 3035 O O . ALA B 1 115 ? -1.421 -1.76 -15.258 1 82.5 115 ALA B O 1
ATOM 3036 N N . ASP B 1 116 ? -0.232 -0.07 -15.984 1 86.75 116 ASP B N 1
ATOM 3037 C CA . ASP B 1 116 ? -1.413 0.768 -16.172 1 86.75 116 ASP B CA 1
ATOM 3038 C C . ASP B 1 116 ? -2.117 0.449 -17.484 1 86.75 116 ASP B C 1
ATOM 3040 O O . ASP B 1 116 ? -3.312 0.71 -17.641 1 86.75 116 ASP B O 1
ATOM 3044 N N . ASN B 1 117 ? -1.363 -0.171 -18.359 1 92.44 117 ASN B N 1
ATOM 3045 C CA . ASN B 1 117 ? -1.922 -0.458 -19.688 1 92.44 117 ASN B CA 1
ATOM 3046 C C . ASN B 1 117 ? -1.603 -1.881 -20.125 1 92.44 117 ASN B C 1
ATOM 3048 O O . ASN B 1 117 ? -0.854 -2.082 -21.078 1 92.44 117 ASN B O 1
ATOM 3052 N N . PRO B 1 118 ? -2.332 -2.799 -19.5 1 95.12 118 PRO B N 1
ATOM 3053 C CA . PRO B 1 118 ? -2.09 -4.184 -19.906 1 95.12 118 PRO B CA 1
ATOM 3054 C C . PRO B 1 118 ? -2.473 -4.449 -21.359 1 95.12 118 PRO B C 1
ATOM 3056 O O . PRO B 1 118 ? -3.438 -3.867 -21.875 1 95.12 118 PRO B O 1
ATOM 3059 N N . LYS B 1 119 ? -1.815 -5.352 -22 1 94.06 119 LYS B N 1
ATOM 3060 C CA . LYS B 1 119 ? -2.037 -5.668 -23.406 1 94.06 119 LYS B CA 1
ATOM 3061 C C . LYS B 1 119 ? -2.943 -6.887 -23.562 1 94.06 119 LYS B C 1
ATOM 3063 O O . LYS B 1 119 ? -3.531 -7.098 -24.625 1 94.06 119 LYS B O 1
ATOM 3068 N N . THR B 1 120 ? -3.041 -7.684 -22.547 1 97.19 120 THR B N 1
ATOM 3069 C CA . THR B 1 120 ? -3.785 -8.938 -22.641 1 97.19 120 THR B CA 1
ATOM 3070 C C . THR B 1 120 ? -5.016 -8.898 -21.75 1 97.19 120 THR B C 1
ATOM 3072 O O . THR B 1 120 ? -5.098 -8.078 -20.828 1 97.19 120 THR B O 1
ATOM 3075 N N . ASN B 1 121 ? -5.953 -9.812 -22.016 1 97.5 121 ASN B N 1
ATOM 3076 C CA . ASN B 1 121 ? -7.121 -9.938 -21.141 1 97.5 121 ASN B CA 1
ATOM 3077 C C . ASN B 1 121 ? -6.73 -10.391 -19.734 1 97.5 121 ASN B C 1
ATOM 3079 O O . ASN B 1 121 ? -7.336 -9.961 -18.75 1 97.5 121 ASN B O 1
ATOM 3083 N N . ILE B 1 122 ? -5.727 -11.211 -19.625 1 98 122 ILE B N 1
ATOM 3084 C CA . ILE B 1 122 ? -5.254 -11.688 -18.328 1 98 122 ILE B CA 1
ATOM 3085 C C . ILE B 1 122 ? -4.648 -10.523 -17.547 1 98 122 ILE B C 1
ATOM 3087 O O . ILE B 1 122 ? -4.961 -10.328 -16.375 1 98 122 ILE B O 1
ATOM 3091 N N . GLY B 1 123 ? -3.814 -9.758 -18.219 1 97.19 123 GLY B N 1
ATOM 3092 C CA . GLY B 1 123 ? -3.266 -8.57 -17.578 1 97.19 123 GLY B CA 1
ATOM 3093 C C . GLY B 1 123 ? -4.332 -7.598 -17.094 1 97.19 123 GLY B C 1
ATOM 3094 O O . GLY B 1 123 ? -4.23 -7.043 -16 1 97.19 123 GLY B O 1
ATOM 3095 N N . ALA B 1 124 ? -5.332 -7.391 -17.906 1 97.38 124 ALA B N 1
ATOM 3096 C CA . ALA B 1 124 ? -6.43 -6.488 -17.562 1 97.38 124 ALA B CA 1
ATOM 3097 C C . ALA B 1 124 ? -7.219 -7.016 -16.359 1 97.38 124 ALA B C 1
ATOM 3099 O O . ALA B 1 124 ? -7.582 -6.25 -15.469 1 97.38 124 ALA B O 1
ATOM 3100 N N . TRP B 1 125 ? -7.504 -8.289 -16.406 1 97.75 125 TRP B N 1
ATOM 3101 C CA . TRP B 1 125 ? -8.227 -8.938 -15.312 1 97.75 125 TRP B CA 1
ATOM 3102 C C . TRP B 1 125 ? -7.469 -8.805 -14 1 97.75 125 TRP B C 1
ATOM 3104 O O . TRP B 1 125 ? -8.055 -8.469 -12.969 1 97.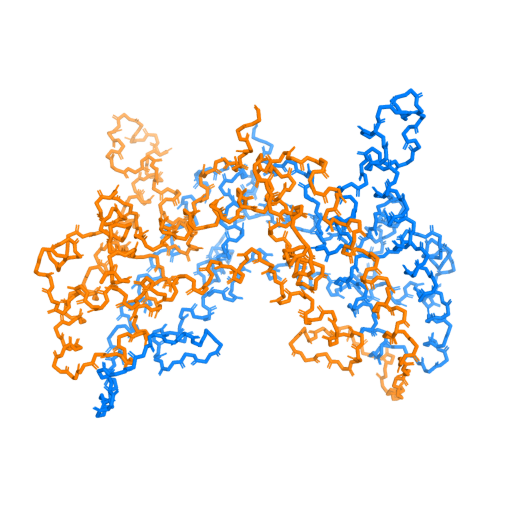75 125 TRP B O 1
ATOM 3114 N N . ILE B 1 126 ? -6.207 -9.016 -14.016 1 97.12 126 ILE B N 1
ATOM 3115 C CA . ILE B 1 126 ? -5.383 -8.953 -12.812 1 97.12 126 ILE B CA 1
ATOM 3116 C C . ILE B 1 126 ? -5.316 -7.512 -12.312 1 97.12 126 ILE B C 1
ATOM 3118 O O . ILE B 1 126 ? -5.402 -7.266 -11.102 1 97.12 126 ILE B O 1
ATOM 3122 N N . LYS B 1 127 ? -5.121 -6.562 -13.203 1 95.81 127 LYS B N 1
ATOM 3123 C CA . LYS B 1 127 ? -5.133 -5.148 -12.836 1 95.81 127 LYS B CA 1
ATOM 3124 C C . LYS B 1 127 ? -6.418 -4.789 -12.086 1 95.81 127 LYS B C 1
ATOM 3126 O O . LYS B 1 127 ? -6.375 -4.094 -11.07 1 95.81 127 LYS B O 1
ATOM 3131 N N . GLU B 1 128 ? -7.477 -5.242 -12.594 1 94.88 128 GLU B N 1
ATOM 3132 C CA . GLU B 1 128 ? -8.766 -4.992 -11.953 1 94.88 128 GLU B CA 1
ATOM 3133 C C . GLU B 1 128 ? -8.812 -5.59 -10.547 1 94.88 128 GLU B C 1
ATOM 3135 O O . GLU B 1 128 ? -9.281 -4.945 -9.609 1 94.88 128 GLU B O 1
ATOM 3140 N N . GLN B 1 129 ? -8.344 -6.793 -10.398 1 94.19 129 GLN B N 1
ATOM 3141 C CA . GLN B 1 129 ? -8.305 -7.457 -9.102 1 94.19 129 GLN B CA 1
ATOM 3142 C C . GLN B 1 129 ? -7.461 -6.668 -8.102 1 94.19 129 GLN B C 1
ATOM 3144 O O . GLN B 1 129 ? -7.824 -6.547 -6.93 1 94.19 129 GLN B O 1
ATOM 3149 N N . GLU B 1 130 ? -6.406 -6.141 -8.594 1 93.81 130 GLU B N 1
ATOM 3150 C CA . GLU B 1 130 ? -5.465 -5.434 -7.734 1 93.81 130 GLU B CA 1
ATOM 3151 C C . GLU B 1 130 ? -6.027 -4.086 -7.289 1 93.81 130 GLU B C 1
ATOM 3153 O O . GLU B 1 130 ? -5.551 -3.498 -6.316 1 93.81 130 GLU B O 1
ATOM 3158 N N . GLN B 1 131 ? -7.016 -3.596 -7.949 1 92.19 131 GLN B N 1
ATOM 3159 C CA . GLN B 1 131 ? -7.598 -2.291 -7.648 1 92.19 131 GLN B CA 1
ATOM 3160 C C . GLN B 1 131 ? -8.828 -2.43 -6.762 1 92.19 131 GLN B C 1
ATOM 3162 O O . GLN B 1 131 ? -9.414 -1.43 -6.34 1 92.19 131 GLN B O 1
ATOM 3167 N N . ASN B 1 132 ? -9.156 -3.701 -6.48 1 94.19 132 ASN B N 1
ATOM 3168 C CA . ASN B 1 132 ? -10.328 -3.967 -5.656 1 94.19 132 ASN B CA 1
ATOM 3169 C C . ASN B 1 132 ? -9.938 -4.434 -4.258 1 94.19 132 ASN B C 1
ATOM 3171 O O . ASN B 1 132 ? -8.984 -5.195 -4.098 1 94.19 132 ASN B O 1
ATOM 3175 N N . CYS B 1 133 ? -10.617 -3.922 -3.309 1 97.44 133 CYS B N 1
ATOM 3176 C CA . CYS B 1 133 ? -10.445 -4.32 -1.916 1 97.44 133 CYS B CA 1
ATOM 3177 C C . CYS B 1 133 ? -11.695 -3.998 -1.104 1 97.44 133 CYS B C 1
ATOM 3179 O O . CYS B 1 133 ? -12.109 -2.84 -1.022 1 97.44 133 CYS B O 1
ATOM 3181 N N . TYR B 1 134 ? -12.227 -4.977 -0.518 1 95.5 134 TYR B N 1
ATOM 3182 C CA . TYR B 1 134 ? -13.461 -4.793 0.241 1 95.5 134 TYR B CA 1
ATOM 3183 C C . TYR B 1 134 ? -13.258 -3.791 1.372 1 95.5 134 TYR B C 1
ATOM 3185 O O . TYR B 1 134 ? -14.086 -2.9 1.574 1 95.5 134 TYR B O 1
ATOM 3193 N N . ILE B 1 135 ? -12.172 -3.883 2.047 1 95.12 135 ILE B N 1
ATOM 3194 C CA . ILE B 1 135 ? -11.906 -3.033 3.201 1 95.12 135 ILE B CA 1
ATOM 3195 C C . ILE B 1 135 ? -11.633 -1.604 2.74 1 95.12 135 ILE B C 1
ATOM 3197 O O . ILE B 1 135 ? -12.195 -0.651 3.287 1 95.12 135 ILE B O 1
ATOM 3201 N N . CYS B 1 136 ? -10.781 -1.394 1.739 1 95.69 136 CYS B N 1
ATOM 3202 C CA . CYS B 1 136 ? -10.5 -0.063 1.213 1 95.69 136 CYS B CA 1
ATOM 3203 C C . CYS B 1 136 ? -11.789 0.628 0.765 1 95.69 136 CYS B C 1
ATOM 3205 O O . CYS B 1 136 ? -12.016 1.792 1.098 1 95.69 136 CYS B O 1
ATOM 3207 N N . ASP B 1 137 ? -12.555 -0.087 0.017 1 93.12 137 ASP B N 1
ATOM 3208 C CA . ASP B 1 137 ? -13.773 0.491 -0.546 1 93.12 137 ASP B CA 1
ATOM 3209 C C . ASP B 1 137 ? -14.742 0.903 0.555 1 93.12 137 ASP B C 1
ATOM 3211 O O . ASP B 1 137 ? -15.43 1.92 0.436 1 93.12 137 ASP B O 1
ATOM 3215 N N . TYR B 1 138 ? -14.75 0.063 1.527 1 88.12 138 TYR B N 1
ATOM 3216 C CA . TYR B 1 138 ? -15.68 0.308 2.627 1 88.12 138 TYR B CA 1
ATOM 3217 C C . TYR B 1 138 ? -15.406 1.66 3.277 1 88.12 138 TYR B C 1
ATOM 3219 O O . TYR B 1 138 ? -16.328 2.463 3.461 1 88.12 138 TYR B O 1
ATOM 3227 N N . TYR B 1 139 ? -14.125 1.99 3.521 1 91.19 139 TYR B N 1
ATOM 3228 C CA . TYR B 1 139 ? -13.922 3.203 4.305 1 91.19 139 TYR B CA 1
ATOM 3229 C C . TYR B 1 139 ? -13.672 4.402 3.398 1 91.19 139 TYR B C 1
ATOM 3231 O O . TYR B 1 139 ? -13.797 5.551 3.83 1 91.19 139 TYR B O 1
ATOM 3239 N N . LYS B 1 140 ? -13.344 4.203 2.17 1 90.56 140 LYS B N 1
ATOM 3240 C CA . LYS B 1 140 ? -13.172 5.324 1.253 1 90.56 140 LYS B CA 1
ATOM 3241 C C . LYS B 1 140 ? -14.477 6.09 1.063 1 90.56 140 LYS B C 1
ATOM 3243 O O . LYS B 1 140 ? -14.484 7.32 1.005 1 90.56 140 LYS B O 1
ATOM 3248 N N . ASN B 1 141 ? -15.539 5.352 0.93 1 87.88 141 ASN B N 1
ATOM 3249 C CA . ASN B 1 141 ? -16.844 5.977 0.773 1 87.88 141 ASN B CA 1
ATOM 3250 C C . ASN B 1 141 ? -17.234 6.797 2.004 1 87.88 141 ASN B C 1
ATOM 3252 O O . ASN B 1 141 ? -17.75 7.91 1.878 1 87.88 141 ASN B O 1
ATOM 3256 N N . THR B 1 142 ? -16.984 6.227 3.113 1 93.56 142 THR B N 1
ATOM 3257 C CA . THR B 1 142 ? -17.281 6.926 4.359 1 93.56 142 THR B CA 1
ATOM 3258 C C . THR B 1 142 ? -16.359 8.125 4.543 1 93.56 142 THR B C 1
ATOM 3260 O O . THR B 1 142 ? -16.781 9.164 5.062 1 93.56 142 THR B O 1
ATOM 3263 N N . TYR B 1 143 ? -15.164 7.988 4.094 1 95.69 143 TYR B N 1
ATOM 3264 C CA . TYR B 1 143 ? -14.188 9.062 4.172 1 95.69 143 TYR B CA 1
ATOM 3265 C C . TYR B 1 143 ? -14.68 10.305 3.43 1 95.69 143 TYR B C 1
ATOM 3267 O O . TYR B 1 143 ? -14.562 11.422 3.932 1 95.69 143 TYR B O 1
ATOM 3275 N N . VAL B 1 144 ? -15.258 10.148 2.32 1 94.69 144 VAL B N 1
ATOM 3276 C CA . VAL B 1 144 ? -15.742 11.258 1.503 1 94.69 144 VAL B CA 1
ATOM 3277 C C . VAL B 1 144 ? -16.859 11.992 2.236 1 94.69 144 VAL B C 1
ATOM 3279 O O . VAL B 1 144 ? -16.969 13.219 2.143 1 94.69 144 VAL B O 1
ATOM 3282 N N . ARG B 1 145 ? -17.625 11.258 3.016 1 94.5 145 ARG B N 1
ATOM 3283 C CA . ARG B 1 145 ? -18.688 11.875 3.814 1 94.5 145 ARG B CA 1
ATOM 3284 C C . ARG B 1 145 ? -18.094 12.766 4.906 1 94.5 145 ARG B C 1
ATOM 3286 O O . ARG B 1 145 ? -18.656 13.805 5.242 1 94.5 145 ARG B O 1
ATOM 3293 N N . TYR B 1 146 ? -17.016 12.336 5.395 1 97 146 TYR B N 1
ATOM 3294 C CA . TYR B 1 146 ? -16.344 13.148 6.402 1 97 146 TYR B CA 1
ATOM 3295 C C . TYR B 1 146 ? -15.805 14.438 5.793 1 97 146 TYR B C 1
ATOM 3297 O O . TYR B 1 146 ? -15.805 15.484 6.445 1 97 146 TYR B O 1
ATOM 3305 N N . LEU B 1 147 ? -15.367 14.391 4.578 1 96.69 147 LEU B N 1
ATOM 3306 C CA . LEU B 1 147 ? -14.945 15.609 3.895 1 96.69 147 LEU B CA 1
ATOM 3307 C C . LEU B 1 147 ? -16.109 16.562 3.719 1 96.69 147 LEU B C 1
ATOM 3309 O O . LEU B 1 147 ? -15.984 17.766 3.98 1 96.69 147 LEU B O 1
ATOM 3313 N N . ASP B 1 148 ? -17.25 16.031 3.348 1 95.56 148 ASP B N 1
ATOM 3314 C CA . ASP B 1 148 ? -18.453 16.844 3.238 1 95.56 148 ASP B CA 1
ATOM 3315 C C . ASP B 1 148 ? -18.797 17.5 4.574 1 95.56 148 ASP B C 1
ATOM 3317 O O . ASP B 1 148 ? -19.094 18.703 4.625 1 95.56 148 ASP B O 1
ATOM 3321 N N . THR B 1 149 ? -18.766 16.656 5.535 1 96.81 149 THR B N 1
ATOM 3322 C CA . THR B 1 149 ? -19.109 17.125 6.871 1 96.81 149 THR B CA 1
ATOM 3323 C C . THR B 1 149 ? -18.141 18.219 7.328 1 96.81 149 THR B C 1
ATOM 3325 O O . THR B 1 149 ? -18.562 19.188 7.969 1 96.81 149 THR B O 1
ATOM 3328 N N . PHE B 1 150 ? -16.906 18.109 7.039 1 98.12 150 PHE B N 1
ATOM 3329 C CA . PHE B 1 150 ? -15.914 19.125 7.355 1 98.12 150 PHE B CA 1
ATOM 3330 C C . PHE B 1 150 ? -16.344 20.484 6.828 1 98.12 150 PHE B C 1
ATOM 3332 O O . PHE B 1 150 ? -16.344 21.469 7.57 1 98.12 150 PHE B O 1
ATOM 3339 N N . PHE B 1 151 ? -16.703 20.547 5.602 1 97.19 151 PHE B N 1
ATOM 3340 C CA . PHE B 1 151 ? -17 21.844 4.98 1 97.19 151 PHE B CA 1
ATOM 3341 C C . PHE B 1 151 ? -18.359 22.344 5.422 1 97.19 151 PHE B C 1
ATOM 3343 O O . PHE B 1 151 ? -18.578 23.562 5.504 1 97.19 151 PHE B O 1
ATOM 3350 N N . GLU B 1 152 ? -19.266 21.422 5.723 1 95.56 152 GLU B N 1
ATOM 3351 C CA . GLU B 1 152 ? -20.531 21.844 6.328 1 95.56 152 GLU B CA 1
ATOM 3352 C C . GLU B 1 152 ? -20.297 22.516 7.672 1 95.56 152 GLU B C 1
ATOM 3354 O O . GLU B 1 152 ? -20.859 23.578 7.945 1 95.56 152 GLU B O 1
ATOM 3359 N N . LEU B 1 153 ? -19.484 21.875 8.484 1 96.94 153 LEU B N 1
ATOM 3360 C CA . LEU B 1 153 ? -19.156 22.438 9.789 1 96.94 153 LEU B CA 1
ATOM 3361 C C . LEU B 1 153 ? -18.359 23.734 9.633 1 96.94 153 LEU B C 1
ATOM 3363 O O . LEU B 1 153 ? -18.578 24.688 10.383 1 96.94 153 LEU B O 1
ATOM 3367 N N . TYR B 1 154 ? -17.5 23.781 8.695 1 97.12 154 TYR B N 1
ATOM 3368 C CA . TYR B 1 154 ? -16.734 24.984 8.438 1 97.12 154 TYR B CA 1
ATOM 3369 C C . TYR B 1 154 ? -17.641 26.172 8.148 1 97.12 154 TYR B C 1
ATOM 3371 O O . TYR B 1 154 ? -17.391 27.281 8.617 1 97.12 154 TYR B O 1
ATOM 3379 N N . ARG B 1 155 ? -18.734 25.953 7.469 1 94.75 155 ARG B N 1
ATOM 3380 C CA . ARG B 1 155 ? -19.672 27 7.066 1 94.75 155 ARG B CA 1
ATOM 3381 C C . ARG B 1 155 ? -20.562 27.406 8.234 1 94.75 155 ARG B C 1
ATOM 3383 O O . ARG B 1 155 ? -20.906 28.594 8.367 1 94.75 155 ARG B O 1
ATOM 3390 N N . LYS B 1 156 ? -20.859 26.438 9.07 1 94.88 156 LYS B N 1
ATOM 3391 C CA . LYS B 1 156 ? -22.031 26.672 9.906 1 94.88 156 LYS B CA 1
ATOM 3392 C C . LYS B 1 156 ? -21.672 26.641 11.391 1 94.88 156 LYS B C 1
ATOM 3394 O O . LYS B 1 156 ? -22.469 27.031 12.242 1 94.88 156 LYS B O 1
ATOM 3399 N N . ASN B 1 157 ? -20.5 26.188 11.711 1 96.31 157 ASN B N 1
ATOM 3400 C CA . ASN B 1 157 ? -20.156 25.953 13.109 1 96.31 157 ASN B CA 1
ATOM 3401 C C . ASN B 1 157 ? -18.906 26.719 13.516 1 96.31 157 ASN B C 1
ATOM 3403 O O . ASN B 1 157 ? -17.781 26.234 13.32 1 96.31 157 ASN B O 1
ATOM 3407 N N . PRO B 1 158 ? -19.016 27.812 14.188 1 96.75 158 PRO B N 1
ATOM 3408 C CA . PRO B 1 158 ? -17.859 28.609 14.586 1 96.75 158 PRO B CA 1
ATOM 3409 C C . PRO B 1 158 ? -16.922 27.875 15.539 1 96.75 158 PRO B C 1
ATOM 3411 O O . PRO B 1 158 ? -15.719 28.094 15.523 1 96.75 158 PRO B O 1
ATOM 3414 N N . GLU B 1 159 ? -17.516 27.047 16.328 1 96.62 159 GLU B N 1
ATOM 3415 C CA . GLU B 1 159 ? -16.672 26.25 17.219 1 96.62 159 GLU B CA 1
ATOM 3416 C C . GLU B 1 159 ? -15.742 25.344 16.422 1 96.62 159 GLU B C 1
ATOM 3418 O O . GLU B 1 159 ? -14.57 25.172 16.797 1 96.62 159 GLU B O 1
ATOM 3423 N N . PHE B 1 160 ? -16.266 24.797 15.406 1 97.5 160 PHE B N 1
ATOM 3424 C CA . PHE B 1 160 ? -15.453 23.938 14.555 1 97.5 160 PHE B CA 1
ATOM 3425 C C . PHE B 1 160 ? -14.359 24.75 13.867 1 97.5 160 PHE B C 1
ATOM 3427 O O . PHE B 1 160 ? -13.219 24.281 13.75 1 97.5 160 PHE B O 1
ATOM 3434 N N . VAL B 1 161 ? -14.633 25.891 13.406 1 97.94 161 VAL B N 1
ATOM 3435 C CA . VAL B 1 161 ? -13.656 26.75 12.742 1 97.94 161 VAL B CA 1
ATOM 3436 C C . VAL B 1 161 ? -12.5 27.047 13.703 1 97.94 161 VAL B C 1
ATOM 3438 O O . VAL B 1 161 ? -11.336 27.047 13.305 1 97.94 161 VAL B O 1
ATOM 3441 N N . ALA B 1 162 ? -12.852 27.297 14.914 1 97.81 162 ALA B N 1
ATOM 3442 C CA . ALA B 1 162 ? -11.828 27.547 15.922 1 97.81 162 ALA B CA 1
ATOM 3443 C C . ALA B 1 162 ? -10.938 26.328 16.125 1 97.81 162 ALA B C 1
ATOM 3445 O O . ALA B 1 162 ? -9.719 26.438 16.219 1 97.81 162 ALA B O 1
ATOM 3446 N N . LEU B 1 163 ? -11.539 25.109 16.203 1 97.56 163 LEU B N 1
ATOM 3447 C CA . LEU B 1 163 ? -10.789 23.859 16.312 1 97.56 163 LEU B CA 1
ATOM 3448 C C . LEU B 1 163 ? -9.867 23.672 15.117 1 97.56 163 LEU B C 1
ATOM 3450 O O . LEU B 1 163 ? -8.703 23.297 15.273 1 97.56 163 LEU B O 1
ATOM 3454 N N . PHE B 1 164 ? -10.43 23.984 14 1 98.25 164 PHE B N 1
ATOM 3455 C CA . PHE B 1 164 ? -9.695 23.875 12.75 1 98.25 164 PHE B CA 1
ATOM 3456 C C . PHE B 1 164 ? -8.484 24.797 12.75 1 98.25 164 PHE B C 1
ATOM 3458 O O . PHE B 1 164 ? -7.355 24.359 12.508 1 98.25 164 PHE B O 1
ATOM 3465 N N . LYS B 1 165 ? -8.602 25.969 13.133 1 98 165 LYS B N 1
ATOM 3466 C CA . LYS B 1 165 ? -7.555 26.984 13.133 1 98 165 LYS B CA 1
ATOM 3467 C C . LYS B 1 165 ? -6.441 26.625 14.117 1 98 165 LYS B C 1
ATOM 3469 O O . LYS B 1 165 ? -5.277 26.984 13.898 1 98 165 LYS B O 1
ATOM 3474 N N . ASN B 1 166 ? -6.793 25.922 15.109 1 97.31 166 ASN B N 1
ATOM 3475 C CA . ASN B 1 166 ? -5.832 25.625 16.172 1 97.31 166 ASN B CA 1
ATOM 3476 C C . ASN B 1 166 ? -5.305 24.188 16.078 1 97.31 166 ASN B C 1
ATOM 3478 O O . ASN B 1 166 ? -4.594 23.734 16.969 1 97.31 166 ASN B O 1
ATOM 3482 N N . SER B 1 167 ? -5.656 23.469 15.039 1 98.44 167 SER B N 1
ATOM 3483 C CA . SER B 1 167 ? -5.18 22.109 14.844 1 98.44 167 SER B CA 1
ATOM 3484 C C . SER B 1 167 ? -3.721 22.094 14.398 1 98.44 167 SER B C 1
ATOM 3486 O O . SER B 1 167 ? -3.1 23.141 14.25 1 98.44 167 SER B O 1
ATOM 3488 N N . LYS B 1 168 ? -3.162 20.906 14.195 1 98.44 168 LYS B N 1
ATOM 3489 C CA . LYS B 1 168 ? -1.767 20.75 13.797 1 98.44 168 LYS B CA 1
ATOM 3490 C C . LYS B 1 168 ? -1.646 20.578 12.281 1 98.44 168 LYS B C 1
ATOM 3492 O O . LYS B 1 168 ? -0.657 20.016 11.797 1 98.44 168 LYS B O 1
ATOM 3497 N N . GLY B 1 169 ? -2.723 20.875 11.578 1 98.44 169 GLY B N 1
ATOM 3498 C CA . GLY B 1 169 ? -2.719 20.703 10.133 1 98.44 169 GLY B CA 1
ATOM 3499 C C . GLY B 1 169 ? -3.037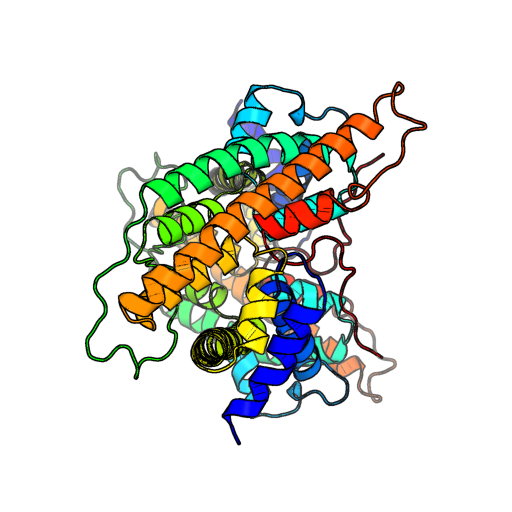 19.297 9.695 1 98.44 169 GLY B C 1
ATOM 3500 O O . GLY B 1 169 ? -3.852 18.609 10.32 1 98.44 169 GLY B O 1
ATOM 3501 N N . PHE B 1 170 ? -2.48 18.922 8.508 1 98.88 170 PHE B N 1
ATOM 3502 C CA . PHE B 1 170 ? -2.824 17.656 7.871 1 98.88 170 PHE B CA 1
ATOM 3503 C C . PHE B 1 170 ? -1.593 17.016 7.242 1 98.88 170 PHE B C 1
ATOM 3505 O O . PHE B 1 170 ? -0.561 17.672 7.078 1 98.88 170 PHE B O 1
ATOM 3512 N N . CYS B 1 171 ? -1.705 15.75 7.062 1 98.75 171 CYS B N 1
ATOM 3513 C CA . CYS B 1 171 ? -0.692 15.148 6.203 1 98.75 171 CYS B CA 1
ATOM 3514 C C . CYS B 1 171 ? -0.839 15.641 4.766 1 98.75 171 CYS B C 1
ATOM 3516 O O . CYS B 1 171 ? -1.884 16.172 4.391 1 98.75 171 CYS B O 1
ATOM 3518 N N . LEU B 1 172 ? 0.154 15.422 3.98 1 98.06 172 LEU B N 1
ATOM 3519 C CA . LEU B 1 172 ? 0.166 15.969 2.629 1 98.06 172 LEU B CA 1
ATOM 3520 C C . LEU B 1 172 ? -1.007 15.438 1.814 1 98.06 172 LEU B C 1
ATOM 3522 O O . LEU B 1 172 ? -1.686 16.203 1.122 1 98.06 172 LEU B O 1
ATOM 3526 N N . SER B 1 173 ? -1.256 14.148 1.921 1 97.62 173 SER B N 1
ATOM 3527 C CA . SER B 1 173 ? -2.342 13.539 1.161 1 97.62 173 SER B CA 1
ATOM 3528 C C . SER B 1 173 ? -3.686 14.164 1.519 1 97.62 173 SER B C 1
ATOM 3530 O O . SER B 1 173 ? -4.445 14.562 0.634 1 97.62 173 SER B O 1
ATOM 3532 N N . HIS B 1 174 ? -3.98 14.281 2.75 1 98.56 174 HIS B N 1
ATOM 3533 C CA . HIS B 1 174 ? -5.277 14.797 3.18 1 98.56 174 HIS B CA 1
ATOM 3534 C C . HIS B 1 174 ? -5.371 16.297 2.961 1 98.56 174 HIS B C 1
ATOM 3536 O O . HIS B 1 174 ? -6.457 16.828 2.707 1 98.56 174 HIS B O 1
ATOM 3542 N N . PHE B 1 175 ? -4.25 16.984 3.029 1 98.69 175 PHE B N 1
ATOM 3543 C CA . PHE B 1 175 ? -4.188 18.375 2.631 1 98.69 175 PHE B CA 1
ATOM 3544 C C . PHE B 1 175 ? -4.645 18.562 1.188 1 98.69 175 PHE B C 1
ATOM 3546 O O . PHE B 1 175 ? -5.469 19.422 0.894 1 98.69 175 PHE B O 1
ATOM 3553 N N . GLY B 1 176 ? -4.102 17.672 0.363 1 98.06 176 GLY B N 1
ATOM 3554 C CA . GLY B 1 176 ? -4.531 17.703 -1.026 1 98.06 176 GLY B CA 1
ATOM 3555 C C . GLY B 1 176 ? -6.023 17.469 -1.193 1 98.06 176 GLY B C 1
ATOM 3556 O O . GLY B 1 176 ? -6.684 18.172 -1.961 1 98.06 176 GLY B O 1
ATOM 3557 N N . ASP B 1 177 ? -6.57 16.516 -0.494 1 97.88 177 ASP B N 1
ATOM 3558 C CA . ASP B 1 177 ? -7.996 16.219 -0.556 1 97.88 177 ASP B CA 1
ATOM 3559 C C . ASP B 1 177 ? -8.836 17.422 -0.165 1 97.88 177 ASP B C 1
ATOM 3561 O O . ASP B 1 177 ? -9.867 17.703 -0.78 1 97.88 177 ASP B O 1
ATOM 3565 N N . LEU B 1 178 ? -8.391 18.109 0.882 1 98.31 178 LEU B N 1
ATOM 3566 C CA . LEU B 1 178 ? -9.117 19.281 1.352 1 98.31 178 LEU B CA 1
ATOM 3567 C C . LEU B 1 178 ? -9.133 20.375 0.289 1 98.31 178 LEU B C 1
ATOM 3569 O O . LEU B 1 178 ? -10.18 20.984 0.031 1 98.31 178 LEU B O 1
ATOM 3573 N N . VAL B 1 179 ? -7.98 20.594 -0.329 1 98.31 179 VAL B N 1
ATOM 3574 C CA . VAL B 1 179 ? -7.879 21.641 -1.351 1 98.31 179 VAL B CA 1
ATOM 3575 C C . VAL B 1 179 ? -8.781 21.281 -2.531 1 98.31 179 VAL B C 1
ATOM 3577 O O . VAL B 1 179 ? -9.562 22.125 -2.994 1 98.31 179 VAL B O 1
ATOM 3580 N N . GLU B 1 180 ? -8.719 20.031 -2.973 1 97.5 180 GLU B N 1
ATOM 3581 C CA . GLU B 1 180 ? -9.531 19.594 -4.102 1 97.5 180 GLU B CA 1
ATOM 3582 C C . GLU B 1 180 ? -11.016 19.703 -3.787 1 97.5 180 GLU B C 1
ATOM 3584 O O . GLU B 1 180 ? -11.805 20.141 -4.633 1 97.5 180 GLU B O 1
ATOM 3589 N N . THR B 1 181 ? -11.375 19.328 -2.605 1 96.62 181 THR B N 1
ATOM 3590 C CA . THR B 1 181 ? -12.773 19.359 -2.211 1 96.62 181 THR B CA 1
ATOM 3591 C C . THR B 1 181 ? -13.258 20.797 -2.037 1 96.62 181 THR B C 1
ATOM 3593 O O . THR B 1 181 ? -14.391 21.125 -2.406 1 96.62 181 THR B O 1
ATOM 3596 N N . ALA B 1 182 ? -12.453 21.641 -1.479 1 96.81 182 ALA B N 1
ATOM 3597 C CA . ALA B 1 182 ? -12.789 23.062 -1.323 1 96.81 182 ALA B CA 1
ATOM 3598 C C . ALA B 1 182 ? -13.117 23.688 -2.67 1 96.81 182 ALA B C 1
ATOM 3600 O O . ALA B 1 182 ? -14.078 24.453 -2.787 1 96.81 182 ALA B O 1
ATOM 3601 N N . GLU B 1 183 ? -12.328 23.359 -3.682 1 95.44 183 GLU B N 1
ATOM 3602 C CA . GLU B 1 183 ? -12.516 23.906 -5.02 1 95.44 183 GLU B CA 1
ATOM 3603 C C . GLU B 1 183 ? -13.859 23.484 -5.609 1 95.44 183 GLU B C 1
ATOM 3605 O O . GLU B 1 183 ? -14.438 24.203 -6.434 1 95.44 183 GLU B O 1
ATOM 3610 N N . SER B 1 184 ? -14.352 22.375 -5.078 1 93.06 184 SER B N 1
ATOM 3611 C CA . SER B 1 184 ? -15.617 21.875 -5.594 1 93.06 184 SER B CA 1
ATOM 3612 C C . SER B 1 184 ? -16.797 22.391 -4.785 1 93.06 184 SER B C 1
ATOM 3614 O O . SER B 1 184 ? -17.875 22.609 -5.332 1 93.06 184 SER B O 1
ATOM 3616 N N . LEU B 1 185 ? -16.641 22.672 -3.518 1 94.12 185 LEU B N 1
ATOM 3617 C CA . LEU B 1 185 ? -17.781 22.875 -2.639 1 94.12 185 LEU B CA 1
ATOM 3618 C C . LEU B 1 185 ? -17.938 24.344 -2.271 1 94.12 185 LEU B C 1
ATOM 3620 O O . LEU B 1 185 ? -19.047 24.812 -1.996 1 94.12 185 LEU B O 1
ATOM 3624 N N . LEU B 1 186 ? -16.859 25.047 -2.215 1 95.06 186 LEU B N 1
ATOM 3625 C CA . LEU B 1 186 ? -16.906 26.375 -1.619 1 95.06 186 LEU B CA 1
ATOM 3626 C C . LEU B 1 186 ? -17.141 27.453 -2.686 1 95.06 186 LEU B C 1
ATOM 3628 O O . LEU B 1 186 ? -16.703 27.281 -3.83 1 95.06 186 LEU B O 1
ATOM 3632 N N . THR B 1 187 ? -17.766 28.562 -2.287 1 93.81 187 THR B N 1
ATOM 3633 C CA . THR B 1 187 ? -17.875 29.75 -3.121 1 93.81 187 THR B CA 1
ATOM 3634 C C . THR B 1 187 ? -16.562 30.531 -3.135 1 93.81 187 THR B C 1
ATOM 3636 O O . THR B 1 187 ? -15.664 30.25 -2.34 1 93.81 187 THR B O 1
ATOM 3639 N N . ASP B 1 188 ? -16.516 31.438 -4.023 1 94.56 188 ASP B N 1
ATOM 3640 C CA . ASP B 1 188 ? -15.305 32.25 -4.129 1 94.56 188 ASP B CA 1
ATOM 3641 C C . ASP B 1 188 ? -14.992 32.938 -2.809 1 94.56 188 ASP B C 1
ATOM 3643 O O . ASP B 1 188 ? -13.844 32.969 -2.365 1 94.56 188 ASP B O 1
ATOM 3647 N N . LYS B 1 189 ? -15.969 33.469 -2.205 1 94 189 LYS B N 1
ATOM 3648 C CA . LYS B 1 189 ? -15.789 34.156 -0.931 1 94 189 LYS B CA 1
ATOM 3649 C C . LYS B 1 189 ? -15.344 33.188 0.161 1 94 189 LYS B C 1
ATOM 3651 O O . LYS B 1 189 ? -14.445 33.5 0.945 1 94 189 LYS B O 1
ATOM 3656 N N . GLU B 1 190 ? -15.945 32.062 0.199 1 95.06 190 GLU B N 1
ATOM 3657 C CA . GLU B 1 190 ? -15.586 31.047 1.182 1 95.06 190 GLU B CA 1
ATOM 3658 C C . GLU B 1 190 ? -14.156 30.547 0.965 1 95.06 190 GLU B C 1
ATOM 3660 O O . GLU B 1 190 ? -13.422 30.312 1.927 1 95.06 190 GLU B O 1
ATOM 3665 N N . LYS B 1 191 ? -13.773 30.375 -0.253 1 96.62 191 LYS B N 1
ATOM 3666 C CA . LYS B 1 191 ? -12.422 29.922 -0.58 1 96.62 191 LYS B CA 1
ATOM 3667 C C . LYS B 1 191 ? -11.375 30.906 -0.06 1 96.62 191 LYS B C 1
ATOM 3669 O O . LYS B 1 191 ? -10.352 30.5 0.498 1 96.62 191 LYS B O 1
ATOM 3674 N N . ALA B 1 192 ? -11.586 32.094 -0.284 1 96.31 192 ALA B N 1
ATOM 3675 C CA . ALA B 1 192 ? -10.641 33.125 0.159 1 96.31 192 ALA B CA 1
ATOM 3676 C C . ALA B 1 192 ? -10.359 33 1.655 1 96.31 192 ALA B C 1
ATOM 3678 O O . ALA B 1 192 ? -9.203 32.938 2.078 1 96.31 192 ALA B O 1
ATOM 3679 N N . SER B 1 193 ? -11.414 32.875 2.42 1 96.88 193 SER B N 1
ATOM 3680 C CA . SER B 1 193 ? -11.266 32.781 3.865 1 96.88 193 SER B CA 1
ATOM 3681 C C . SER B 1 193 ? -10.664 31.422 4.25 1 96.88 193 SER B C 1
ATOM 3683 O O . SER B 1 193 ? -9.867 31.328 5.184 1 96.88 193 SER B O 1
ATOM 3685 N N . PHE B 1 194 ? -11.086 30.406 3.543 1 98.19 194 PHE B N 1
ATOM 3686 C CA . PHE B 1 194 ? -10.617 29.062 3.828 1 98.19 194 PHE B CA 1
ATOM 3687 C C . PHE B 1 194 ? -9.109 28.953 3.635 1 98.19 194 PHE B C 1
ATOM 3689 O O . PHE B 1 194 ? -8.406 28.453 4.508 1 98.19 194 PHE B O 1
ATOM 3696 N N . TYR B 1 195 ? -8.609 29.453 2.559 1 98.56 195 TYR B N 1
ATOM 3697 C CA . TYR B 1 195 ? -7.195 29.297 2.225 1 98.56 195 TYR B CA 1
ATOM 3698 C C . TYR B 1 195 ? -6.332 30.219 3.082 1 98.56 195 TYR B C 1
ATOM 3700 O O . TYR B 1 195 ? -5.16 29.922 3.336 1 98.56 195 TYR B O 1
ATOM 3708 N N . GLU B 1 196 ? -6.852 31.312 3.57 1 97.81 196 GLU B N 1
ATOM 3709 C CA . GLU B 1 196 ? -6.156 32.188 4.512 1 97.81 196 GLU B CA 1
ATOM 3710 C C . GLU B 1 196 ? -5.844 31.438 5.812 1 97.81 196 GLU B C 1
ATOM 3712 O O . GLU B 1 196 ? -4.867 31.766 6.496 1 97.81 196 GLU B O 1
ATOM 3717 N N . ILE B 1 197 ? -6.648 30.438 6.105 1 98.44 197 ILE B N 1
ATOM 3718 C CA . ILE B 1 197 ? -6.438 29.641 7.301 1 98.44 197 ILE B CA 1
ATOM 3719 C C . ILE B 1 197 ? -5.574 28.422 6.957 1 98.44 197 ILE B C 1
ATOM 3721 O O . ILE B 1 197 ? -4.551 28.172 7.605 1 98.44 197 ILE B O 1
ATOM 3725 N N . LEU B 1 198 ? -5.949 27.703 5.922 1 98.81 198 LEU B N 1
ATOM 3726 C CA . LEU B 1 198 ? -5.391 26.391 5.617 1 98.81 198 LEU B CA 1
ATOM 3727 C C . LEU B 1 198 ? -3.902 26.484 5.293 1 98.81 198 LEU B C 1
ATOM 3729 O O . LEU B 1 198 ? -3.098 25.688 5.781 1 98.81 198 LEU B O 1
ATOM 3733 N N . PHE B 1 199 ? -3.508 27.453 4.469 1 98.81 199 PHE B N 1
ATOM 3734 C CA . PHE B 1 199 ? -2.152 27.469 3.926 1 98.81 199 PHE B CA 1
ATOM 3735 C C . PHE B 1 199 ? -1.144 27.828 5.012 1 98.81 199 PHE B C 1
ATOM 3737 O O . PHE B 1 199 ? -0.15 27.125 5.199 1 98.81 199 PHE B O 1
ATOM 3744 N N . PRO B 1 200 ? -1.369 28.891 5.832 1 98.69 200 PRO B N 1
ATOM 3745 C CA . PRO B 1 200 ? -0.435 29.125 6.938 1 98.69 200 PRO B CA 1
ATOM 3746 C C . PRO B 1 200 ? -0.414 27.969 7.945 1 98.69 200 PRO B C 1
ATOM 3748 O O . PRO B 1 200 ? 0.644 27.641 8.484 1 98.69 200 PRO B O 1
ATOM 3751 N N . LEU B 1 201 ? -1.567 27.422 8.203 1 98.75 201 LEU B N 1
ATOM 3752 C CA . LEU B 1 201 ? -1.651 26.281 9.109 1 98.75 201 LEU B CA 1
ATOM 3753 C C . LEU B 1 201 ? -0.73 25.156 8.648 1 98.75 201 LEU B C 1
ATOM 3755 O O . LEU B 1 201 ? 0.008 24.578 9.453 1 98.75 201 LEU B O 1
ATOM 3759 N N . MET B 1 202 ? -0.745 24.844 7.371 1 98.81 202 MET B N 1
ATOM 3760 C CA . MET B 1 202 ? 0.064 23.766 6.812 1 98.81 202 MET B CA 1
ATOM 3761 C C . MET B 1 202 ? 1.545 24.125 6.832 1 98.81 202 MET B C 1
ATOM 3763 O O . MET B 1 202 ? 2.379 23.328 7.266 1 98.81 202 MET B O 1
ATOM 3767 N N . THR B 1 203 ? 1.923 25.344 6.355 1 98.69 203 THR B N 1
ATOM 3768 C CA . THR B 1 203 ? 3.326 25.734 6.281 1 98.69 203 THR B CA 1
ATOM 3769 C C . THR B 1 203 ? 3.945 25.781 7.676 1 98.69 203 THR B C 1
ATOM 3771 O O . THR B 1 203 ? 5.066 25.312 7.879 1 98.69 203 THR B O 1
ATOM 3774 N N . ASP B 1 204 ? 3.191 26.281 8.633 1 98.56 204 ASP B N 1
ATOM 3775 C CA . ASP B 1 204 ? 3.695 26.391 9.992 1 98.56 204 ASP B CA 1
ATOM 3776 C C . ASP B 1 204 ? 3.914 25.031 10.625 1 98.56 204 ASP B C 1
ATOM 3778 O O . ASP B 1 204 ? 4.941 24.781 11.266 1 98.56 204 ASP B O 1
ATOM 3782 N N . ASN B 1 205 ? 2.992 24.188 10.438 1 98.62 205 ASN B N 1
ATOM 3783 C CA . ASN B 1 205 ? 3.076 22.891 11.117 1 98.62 205 ASN B CA 1
ATOM 3784 C C . ASN B 1 205 ? 4.055 21.953 10.414 1 98.62 205 ASN B C 1
ATOM 3786 O O . ASN B 1 205 ? 4.695 21.125 11.062 1 98.62 205 ASN B O 1
ATOM 3790 N N . MET B 1 206 ? 4.215 22.078 9.117 1 98.62 206 MET B N 1
ATOM 3791 C CA . MET B 1 206 ? 5.281 21.344 8.445 1 98.62 206 MET B CA 1
ATOM 3792 C C . MET B 1 206 ? 6.652 21.812 8.922 1 98.62 206 MET B C 1
ATOM 3794 O O . MET B 1 206 ? 7.551 21 9.125 1 98.62 206 MET B O 1
ATOM 3798 N N . GLN B 1 207 ? 6.781 23.078 9.117 1 98.62 207 GLN B N 1
ATOM 3799 C CA . GLN B 1 207 ? 8.031 23.625 9.648 1 98.62 207 GLN B CA 1
ATOM 3800 C C . GLN B 1 207 ? 8.266 23.156 11.086 1 98.62 207 GLN B C 1
ATOM 3802 O O . GLN B 1 207 ? 9.391 22.812 11.453 1 98.62 207 GLN B O 1
ATOM 3807 N N . ARG B 1 208 ? 7.215 23.188 11.852 1 98.62 208 ARG B N 1
ATOM 3808 C CA . ARG B 1 208 ? 7.309 22.719 13.227 1 98.62 208 ARG B CA 1
ATOM 3809 C C . ARG B 1 208 ? 7.852 21.281 13.273 1 98.62 208 ARG B C 1
ATOM 3811 O O . ARG B 1 208 ? 8.75 20.984 14.055 1 98.62 208 ARG B O 1
ATOM 3818 N N . VAL B 1 209 ? 7.32 20.391 12.445 1 98.56 209 VAL B N 1
ATOM 3819 C CA . VAL B 1 209 ? 7.77 19 12.406 1 98.56 209 VAL B CA 1
ATOM 3820 C C . VAL B 1 209 ? 9.227 18.938 11.938 1 98.56 209 VAL B C 1
ATOM 3822 O O . VAL B 1 209 ? 10.016 18.156 12.461 1 98.56 209 VAL B O 1
ATOM 3825 N N . THR B 1 210 ? 9.578 19.781 10.961 1 98.5 210 THR B N 1
ATOM 3826 C CA . THR B 1 210 ? 10.953 19.844 10.5 1 98.5 210 THR B CA 1
ATOM 3827 C C . THR B 1 210 ? 11.891 20.219 11.641 1 98.5 210 THR B C 1
ATOM 3829 O O . THR B 1 210 ? 12.938 19.594 11.828 1 98.5 210 THR B O 1
ATOM 3832 N N . ASP B 1 211 ? 11.516 21.203 12.438 1 98.5 211 ASP B N 1
ATOM 3833 C CA . ASP B 1 211 ? 12.32 21.641 13.578 1 98.5 211 ASP B CA 1
ATOM 3834 C C . ASP B 1 211 ? 12.461 20.516 14.609 1 98.5 211 ASP B C 1
ATOM 3836 O O . ASP B 1 211 ? 13.539 20.328 15.18 1 98.5 211 ASP B O 1
ATOM 3840 N N . ASP B 1 212 ? 11.383 19.828 14.852 1 98.44 212 ASP B N 1
ATOM 3841 C CA . ASP B 1 212 ? 11.422 18.703 15.781 1 98.44 212 ASP B CA 1
ATOM 3842 C C . ASP B 1 212 ? 12.352 17.609 15.281 1 98.44 212 ASP B C 1
ATOM 3844 O O . ASP B 1 212 ? 13.078 17 16.078 1 98.44 212 ASP B O 1
ATOM 3848 N N . LEU B 1 213 ? 12.312 17.328 13.992 1 98.06 213 LEU B N 1
ATOM 3849 C CA . LEU B 1 213 ? 13.195 16.328 13.391 1 98.06 213 LEU B CA 1
ATOM 3850 C C . LEU B 1 213 ? 14.656 16.734 13.531 1 98.06 213 LEU B C 1
ATOM 3852 O O . LEU B 1 213 ? 15.508 15.914 13.875 1 98.06 213 LEU B O 1
ATOM 3856 N N . GLU B 1 214 ? 14.953 17.953 13.266 1 97.44 214 GLU B N 1
ATOM 3857 C CA . GLU B 1 214 ? 16.312 18.469 13.414 1 97.44 214 GLU B CA 1
ATOM 3858 C C . GLU B 1 214 ? 16.812 18.312 14.852 1 97.44 214 GLU B C 1
ATOM 3860 O O . GLU B 1 214 ? 17.938 17.875 15.078 1 97.44 214 GLU B O 1
ATOM 3865 N N . TRP B 1 215 ? 15.961 18.703 15.797 1 97.69 215 TRP B N 1
ATOM 3866 C CA . TRP B 1 215 ? 16.344 18.594 17.203 1 97.69 215 TRP B CA 1
ATOM 3867 C C . TRP B 1 215 ? 16.547 17.125 17.594 1 97.69 215 TRP B C 1
ATOM 3869 O O . TRP B 1 215 ? 17.469 16.812 18.359 1 97.69 215 TRP B O 1
ATOM 3879 N N . PHE B 1 216 ? 15.734 16.266 17.141 1 97.31 216 PHE B N 1
ATOM 3880 C CA . PHE B 1 216 ? 15.891 14.836 17.359 1 97.31 216 PHE B CA 1
ATOM 3881 C C . PHE B 1 216 ? 17.297 14.375 16.969 1 97.31 216 PHE B C 1
ATOM 3883 O O . PHE B 1 216 ? 17.969 13.695 17.75 1 97.31 216 PHE B O 1
ATOM 3890 N N . CYS B 1 217 ? 17.703 14.734 15.797 1 95.31 217 CYS B N 1
ATOM 3891 C CA . CYS B 1 217 ? 19.016 14.344 15.297 1 95.31 217 CYS B CA 1
ATOM 3892 C C . CYS B 1 217 ? 20.125 14.953 16.141 1 95.31 217 CYS B C 1
ATOM 3894 O O . CYS B 1 217 ? 21.125 14.297 16.438 1 95.31 217 CYS B O 1
ATOM 3896 N N . ASP B 1 218 ? 19.969 16.203 16.547 1 95.38 218 ASP B N 1
ATOM 3897 C CA . ASP B 1 218 ? 20.953 16.906 17.359 1 95.38 218 ASP B CA 1
ATOM 3898 C C . ASP B 1 218 ? 21.141 16.234 18.719 1 95.38 218 ASP B C 1
ATOM 3900 O O . ASP B 1 218 ? 22.234 16.297 19.297 1 95.38 218 ASP B O 1
ATOM 3904 N N . LYS B 1 219 ? 20.156 15.609 19.219 1 94.75 219 LYS B N 1
ATOM 3905 C CA . LYS B 1 219 ? 20.203 14.953 20.531 1 94.75 219 LYS B CA 1
ATOM 3906 C C . LYS B 1 219 ? 21.141 13.75 20.5 1 94.75 219 LYS B C 1
ATOM 3908 O O . LYS B 1 219 ? 21.562 13.258 21.562 1 94.75 219 LYS B O 1
ATOM 3913 N N . PHE B 1 220 ? 21.5 13.273 19.359 1 90.44 220 PHE B N 1
ATOM 3914 C CA . PHE B 1 220 ? 22.406 12.133 19.25 1 90.44 220 PHE B CA 1
ATOM 3915 C C . PHE B 1 220 ? 23.859 12.594 19.219 1 90.44 220 PHE B C 1
ATOM 3917 O O . PHE B 1 220 ? 24.766 11.773 19.266 1 90.44 220 PHE B O 1
ATOM 3924 N N . ASP B 1 221 ? 23.969 13.836 19.078 1 88.75 221 ASP B N 1
ATOM 3925 C CA . ASP B 1 221 ? 25.281 14.438 19.297 1 88.75 221 ASP B CA 1
ATOM 3926 C C . ASP B 1 221 ? 25.641 14.461 20.781 1 88.75 221 ASP B C 1
ATOM 3928 O O . ASP B 1 221 ? 24.828 14.891 21.609 1 88.75 221 ASP B O 1
ATOM 3932 N N . TYR B 1 222 ? 26.812 14.125 21.047 1 87.88 222 TYR B N 1
ATOM 3933 C CA . TYR B 1 222 ? 27.25 14.008 22.438 1 87.88 222 TYR B CA 1
ATOM 3934 C C . TYR B 1 222 ? 27.125 15.336 23.172 1 87.88 222 TYR B C 1
ATOM 3936 O O . TYR B 1 222 ? 26.891 15.359 24.375 1 87.88 222 TYR B O 1
ATOM 3944 N N . ARG B 1 223 ? 27.234 16.438 22.516 1 90.88 223 ARG B N 1
ATOM 3945 C CA . ARG B 1 223 ? 27.156 17.781 23.094 1 90.88 223 ARG B CA 1
ATOM 3946 C C . ARG B 1 223 ? 25.75 18.062 23.625 1 90.88 223 ARG B C 1
ATOM 3948 O O . ARG B 1 223 ? 25.578 18.922 24.484 1 90.88 223 ARG B O 1
ATOM 3955 N N . ASN B 1 224 ? 24.781 17.297 23.141 1 91.38 224 ASN B N 1
ATOM 3956 C CA . ASN B 1 224 ? 23.391 17.562 23.484 1 91.38 224 ASN B CA 1
ATOM 3957 C C . ASN B 1 224 ? 22.781 16.406 24.297 1 91.38 224 ASN B C 1
ATOM 3959 O O . ASN B 1 224 ? 21.562 16.344 24.469 1 91.38 224 ASN B O 1
ATOM 3963 N N . LYS B 1 225 ? 23.594 15.562 24.75 1 86.19 225 LYS B N 1
ATOM 3964 C CA . LYS B 1 225 ? 23.141 14.352 25.422 1 86.19 225 LYS B CA 1
ATOM 3965 C C . LYS B 1 225 ? 22.266 14.688 26.625 1 86.19 225 LYS B C 1
ATOM 3967 O O . LYS B 1 225 ? 21.234 14.039 26.844 1 86.19 225 LYS B O 1
ATOM 3972 N N . ASP B 1 226 ? 22.578 15.734 27.344 1 91.19 226 ASP B N 1
ATOM 3973 C CA . ASP B 1 226 ? 21.875 16.047 28.578 1 91.19 226 ASP B CA 1
ATOM 3974 C C . ASP B 1 226 ? 20.797 17.109 28.344 1 91.19 226 ASP B C 1
ATOM 3976 O O . ASP B 1 226 ? 20.062 17.469 29.266 1 91.19 226 ASP B O 1
ATOM 3980 N N . ALA B 1 227 ? 20.625 17.516 27.125 1 92.25 227 ALA B N 1
ATOM 3981 C CA . ALA B 1 227 ? 19.625 18.516 26.812 1 92.25 227 ALA B CA 1
ATOM 3982 C C . ALA B 1 227 ? 18.219 17.906 26.781 1 92.25 227 ALA B C 1
ATOM 3984 O O . ALA B 1 227 ? 18.078 16.688 26.578 1 92.25 227 ALA B O 1
ATOM 3985 N N . ASP B 1 228 ? 17.219 18.734 27.047 1 94.69 228 ASP B N 1
ATOM 3986 C CA . ASP B 1 228 ? 15.828 18.297 27 1 94.69 228 ASP B CA 1
ATOM 3987 C C . ASP B 1 228 ? 15.422 17.922 25.578 1 94.69 228 ASP B C 1
ATOM 3989 O O . ASP B 1 228 ? 15.828 18.562 24.609 1 94.69 228 ASP B O 1
ATOM 3993 N N . TRP B 1 229 ? 14.555 16.875 25.438 1 94.25 229 TRP B N 1
ATOM 3994 C CA . TRP B 1 229 ? 14.102 16.391 24.141 1 94.25 229 TRP B CA 1
ATOM 3995 C C . TRP B 1 229 ? 13.086 17.344 23.531 1 94.25 229 TRP B C 1
ATOM 3997 O O . TRP B 1 229 ? 12.773 17.25 22.344 1 94.25 229 TRP B O 1
ATOM 4007 N N . LYS B 1 230 ? 12.547 18.203 24.359 1 93.94 230 LYS B N 1
ATOM 4008 C CA . LYS B 1 230 ? 11.445 19.047 23.906 1 93.94 230 LYS B CA 1
ATOM 4009 C C . LYS B 1 230 ? 10.32 18.219 23.281 1 93.94 230 LYS B C 1
ATOM 4011 O O . LYS B 1 230 ? 9.797 17.312 23.922 1 93.94 230 LYS B O 1
ATOM 4016 N N . ASN B 1 231 ? 9.891 18.578 22.078 1 93.81 231 ASN B N 1
ATOM 4017 C CA . ASN B 1 231 ? 8.82 17.844 21.422 1 93.81 231 ASN B CA 1
ATOM 4018 C C . ASN B 1 231 ? 9.359 16.906 20.344 1 93.81 231 ASN B C 1
ATOM 4020 O O . ASN B 1 231 ? 8.664 16.609 19.375 1 93.81 231 ASN B O 1
ATOM 4024 N N . SER B 1 232 ? 10.57 16.344 20.531 1 96.19 232 SER B N 1
ATOM 4025 C CA . SER B 1 232 ? 11.211 15.703 19.391 1 96.19 232 SER B CA 1
ATOM 4026 C C . SER B 1 232 ? 11.25 14.188 19.562 1 96.19 232 SER B C 1
ATOM 4028 O O . SER B 1 232 ? 11.625 13.461 18.641 1 96.19 232 SER B O 1
ATOM 4030 N N . ARG B 1 233 ? 10.852 13.625 20.734 1 94.69 233 ARG B N 1
ATOM 4031 C CA . ARG B 1 233 ? 10.984 12.195 21 1 94.69 233 ARG B CA 1
ATOM 4032 C C . ARG B 1 233 ? 10.219 11.375 19.969 1 94.69 233 ARG B C 1
ATOM 4034 O O . ARG B 1 233 ? 10.688 10.312 19.562 1 94.69 233 ARG B O 1
ATOM 4041 N N . ASP B 1 234 ? 9.062 11.875 19.547 1 97.25 234 ASP B N 1
ATOM 4042 C CA . ASP B 1 234 ? 8.25 11.148 18.578 1 97.25 234 ASP B CA 1
ATOM 4043 C C . ASP B 1 234 ? 8.219 11.859 17.234 1 97.25 234 ASP B C 1
ATOM 4045 O O . ASP B 1 234 ? 7.25 11.75 16.484 1 97.25 234 ASP B O 1
ATOM 4049 N N . ALA B 1 235 ? 9.266 12.641 16.922 1 98.12 235 ALA B N 1
ATOM 4050 C CA . ALA B 1 235 ? 9.312 13.445 15.711 1 98.12 235 ALA B CA 1
ATOM 4051 C C . ALA B 1 235 ? 9.352 12.57 14.461 1 98.12 235 ALA B C 1
ATOM 4053 O O . ALA B 1 235 ? 8.781 12.922 13.43 1 98.12 235 ALA B O 1
ATOM 4054 N N . ILE B 1 236 ? 9.93 11.391 14.609 1 97.88 236 ILE B N 1
ATOM 4055 C CA . ILE B 1 236 ? 10.102 10.523 13.445 1 97.88 236 ILE B CA 1
ATOM 4056 C C . ILE B 1 236 ? 8.742 10.031 12.953 1 97.88 236 ILE B C 1
ATOM 4058 O O . ILE B 1 236 ? 8.391 10.227 11.789 1 97.88 236 ILE B O 1
ATOM 4062 N N . GLN B 1 237 ? 7.949 9.438 13.836 1 98.06 237 GLN B N 1
ATOM 4063 C CA . GLN B 1 237 ? 6.656 8.914 13.414 1 98.06 237 GLN B CA 1
ATOM 4064 C C . GLN B 1 237 ? 5.707 10.039 13.023 1 98.06 237 GLN B C 1
ATOM 4066 O O . GLN B 1 237 ? 4.867 9.875 12.133 1 98.06 237 GLN B O 1
ATOM 4071 N N . ARG B 1 238 ? 5.82 11.25 13.633 1 98.44 238 ARG B N 1
ATOM 4072 C CA . ARG B 1 238 ? 5.008 12.398 13.242 1 98.44 238 ARG B CA 1
ATOM 4073 C C . ARG B 1 238 ? 5.371 12.867 11.836 1 98.44 238 ARG B C 1
ATOM 4075 O O . ARG B 1 238 ? 4.488 13.172 11.031 1 98.44 238 ARG B O 1
ATOM 4082 N N . GLY B 1 239 ? 6.672 12.898 11.562 1 98.5 239 GLY B N 1
ATOM 4083 C CA . GLY B 1 239 ? 7.121 13.242 10.227 1 98.5 239 GLY B CA 1
ATOM 4084 C C . GLY B 1 239 ? 6.652 12.266 9.164 1 98.5 239 GLY B C 1
ATOM 4085 O O . GLY B 1 239 ? 6.172 12.672 8.109 1 98.5 239 GLY B O 1
ATOM 4086 N N . MET B 1 240 ? 6.758 11 9.508 1 98.5 240 MET B N 1
ATOM 4087 C CA . MET B 1 240 ? 6.324 9.969 8.562 1 98.5 240 MET B CA 1
ATOM 4088 C C . MET B 1 240 ? 4.824 10.062 8.32 1 98.5 240 MET B C 1
ATOM 4090 O O . MET B 1 240 ? 4.359 9.812 7.203 1 98.5 240 MET B O 1
ATOM 4094 N N . GLN B 1 241 ? 4.027 10.391 9.289 1 98.44 241 GLN B N 1
ATOM 4095 C CA . GLN B 1 241 ? 2.59 10.586 9.117 1 98.44 241 GLN B CA 1
ATOM 4096 C C . GLN B 1 241 ? 2.307 11.773 8.188 1 98.44 241 GLN B C 1
ATOM 4098 O O . GLN B 1 241 ? 1.481 11.672 7.281 1 98.44 241 GLN B O 1
ATOM 4103 N N . LYS B 1 242 ? 3.033 12.891 8.398 1 98.56 242 LYS B N 1
ATOM 4104 C CA . LYS B 1 242 ? 2.836 14.086 7.578 1 98.56 242 LYS B CA 1
ATOM 4105 C C . LYS B 1 242 ? 3.15 13.797 6.113 1 98.56 242 LYS B C 1
ATOM 4107 O O . LYS B 1 242 ? 2.439 14.266 5.219 1 98.56 242 LYS B O 1
ATOM 4112 N N . ALA B 1 243 ? 4.172 12.984 5.93 1 97.5 243 ALA B N 1
ATOM 4113 C CA . ALA B 1 243 ? 4.656 12.75 4.57 1 97.5 243 ALA B CA 1
ATOM 4114 C C . ALA B 1 243 ? 3.879 11.625 3.896 1 97.5 243 ALA B C 1
ATOM 4116 O O . ALA B 1 243 ? 3.564 11.711 2.705 1 97.5 243 ALA B O 1
ATOM 4117 N N . GLY B 1 244 ? 3.562 10.625 4.648 1 96.69 244 GLY B N 1
ATOM 4118 C CA . GLY B 1 244 ? 3.029 9.414 4.035 1 96.69 244 GLY B CA 1
ATOM 4119 C C . GLY B 1 244 ? 1.669 9.023 4.578 1 96.69 244 GLY B C 1
ATOM 4120 O O . GLY B 1 244 ? 1.139 7.965 4.23 1 96.69 244 GLY B O 1
ATOM 4121 N N . SER B 1 245 ? 1.096 9.781 5.477 1 97.69 245 SER B N 1
ATOM 4122 C CA . SER B 1 245 ? -0.172 9.469 6.129 1 97.69 245 SER B CA 1
ATOM 4123 C C . SER B 1 245 ? -0.061 8.211 6.988 1 97.69 245 SER B C 1
ATOM 4125 O O . SER B 1 245 ? 0.979 7.551 6.996 1 97.69 245 SER B O 1
ATOM 4127 N N . GLY B 1 246 ? -1.089 8.062 7.754 1 96.19 246 GLY B N 1
ATOM 4128 C CA . GLY B 1 246 ? -1.143 6.859 8.57 1 96.19 246 GLY B CA 1
ATOM 4129 C C . GLY B 1 246 ? -0.37 6.984 9.867 1 96.19 246 GLY B C 1
ATOM 4130 O O . GLY B 1 246 ? -0.054 8.094 10.305 1 96.19 246 GLY B O 1
ATOM 4131 N N . TYR B 1 247 ? -0.158 5.816 10.531 1 97.94 247 TYR B N 1
ATOM 4132 C CA . TYR B 1 247 ? 0.491 5.75 11.836 1 97.94 247 TYR B CA 1
ATOM 4133 C C . TYR B 1 247 ? 1.597 4.703 11.844 1 97.94 247 TYR B C 1
ATOM 4135 O O . TYR B 1 247 ? 1.395 3.582 12.32 1 97.94 247 TYR B O 1
ATOM 4143 N N . PRO B 1 248 ? 2.812 5.074 11.383 1 96.38 248 PRO B N 1
ATOM 4144 C CA . PRO B 1 248 ? 3.898 4.098 11.266 1 96.38 248 PRO B CA 1
ATOM 4145 C C . PRO B 1 248 ? 4.273 3.467 12.602 1 96.38 248 PRO B C 1
ATOM 4147 O O . PRO B 1 248 ? 4.82 2.363 12.641 1 96.38 248 PRO B O 1
ATOM 4150 N N . ALA B 1 249 ? 3.955 4.113 13.695 1 96.56 249 ALA B N 1
ATOM 4151 C CA . ALA B 1 249 ? 4.367 3.629 15.008 1 96.56 249 ALA B CA 1
ATOM 4152 C C . ALA B 1 249 ? 3.346 2.643 15.578 1 96.56 249 ALA B C 1
ATOM 4154 O O . ALA B 1 249 ? 3.607 1.979 16.578 1 96.56 249 ALA B O 1
ATOM 4155 N N . ASP B 1 250 ? 2.154 2.496 14.984 1 96.38 250 ASP B N 1
ATOM 4156 C CA . ASP B 1 250 ? 1.106 1.616 15.492 1 96.38 250 ASP B CA 1
ATOM 4157 C C . ASP B 1 250 ? 1.537 0.153 15.422 1 96.38 250 ASP B C 1
ATOM 4159 O O . ASP B 1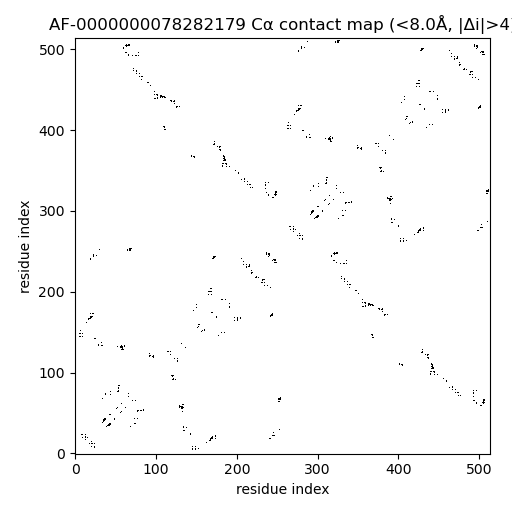 250 ? 2.078 -0.293 14.406 1 96.38 250 ASP B O 1
ATOM 4163 N N . PRO B 1 251 ? 1.315 -0.602 16.469 1 95.31 251 PRO B N 1
ATOM 4164 C CA . PRO B 1 251 ? 1.415 -2.057 16.344 1 95.31 251 PRO B CA 1
ATOM 4165 C C . PRO B 1 251 ? 0.294 -2.652 15.5 1 95.31 251 PRO B C 1
ATOM 4167 O O . PRO B 1 251 ? -0.68 -1.964 15.188 1 95.31 251 PRO B O 1
ATOM 4170 N N . PRO B 1 252 ? 0.447 -3.896 15.062 1 94.5 252 PRO B N 1
ATOM 4171 C CA . PRO B 1 252 ? -0.666 -4.523 14.344 1 94.5 252 PRO B CA 1
ATOM 4172 C C . PRO B 1 252 ? -1.974 -4.48 15.133 1 94.5 252 PRO B C 1
ATOM 4174 O O . PRO B 1 252 ? -1.969 -4.656 16.359 1 94.5 252 PRO B O 1
ATOM 4177 N N . TYR B 1 253 ? -3.098 -4.152 14.438 1 95.38 253 TYR B N 1
ATOM 4178 C CA . TYR B 1 253 ? -4.426 -4.199 15.047 1 95.38 253 TYR B CA 1
ATOM 4179 C C . TYR B 1 253 ? -4.91 -5.633 15.188 1 95.38 253 TYR B C 1
ATOM 4181 O O . TYR B 1 253 ? -4.945 -6.387 14.211 1 95.38 253 TYR B O 1
ATOM 4189 N N . LYS B 1 254 ? -5.305 -6.07 16.391 1 93.94 254 LYS B N 1
ATOM 4190 C CA . LYS B 1 254 ? -5.625 -7.469 16.656 1 93.94 254 LYS B CA 1
ATOM 4191 C C . LYS B 1 254 ? -7.059 -7.617 17.172 1 93.94 254 LYS B C 1
ATOM 4193 O O . LYS B 1 254 ? -7.598 -6.703 17.797 1 93.94 254 LYS B O 1
ATOM 4198 N N . ALA B 1 255 ? -7.562 -8.766 16.859 1 88.19 255 ALA B N 1
ATOM 4199 C CA . ALA B 1 255 ? -8.883 -9.094 17.375 1 88.19 255 ALA B CA 1
ATOM 4200 C C . ALA B 1 255 ? -8.875 -9.156 18.906 1 88.19 255 ALA B C 1
ATOM 4202 O O . ALA B 1 255 ? -7.871 -9.547 19.516 1 88.19 255 ALA B O 1
ATOM 4203 N N . ASN B 1 256 ? -10.016 -8.586 19.516 1 74.25 256 ASN B N 1
ATOM 4204 C CA . ASN B 1 256 ? -10.195 -8.828 20.938 1 74.25 256 ASN B CA 1
ATOM 4205 C C . ASN B 1 256 ? -10.727 -10.227 21.203 1 74.25 256 ASN B C 1
ATOM 4207 O O . ASN B 1 256 ? -11.93 -10.414 21.406 1 74.25 256 ASN B O 1
ATOM 4211 N N . LEU B 1 257 ? -9.859 -11.281 20.875 1 59.78 257 LEU B N 1
ATOM 4212 C CA . LEU B 1 257 ? -10.352 -12.641 21.047 1 59.78 257 LEU B CA 1
ATOM 4213 C C . LEU B 1 257 ? -10.141 -13.125 22.484 1 59.78 257 LEU B C 1
ATOM 4215 O O . LEU B 1 257 ? -9.195 -12.703 23.156 1 59.78 257 LEU B O 1
#

Sequence (514 aa):
MKEKIYTIPLMDAFHAGDECPFCFIERNLEQHSMDFVLGSGASYMEDDVRAETDQLGFCHEHYKKMFDYGNRLGCGLILTTHFKKKNEELKQQIKMFSPGKASMLGHFKKAKLDADNPKTNIGAWIKEQEQNCYICDYYKNTYVRYLDTFFELYRKNPEFVALFKNSKGFCLSHFGDLVETAESLLTDKEKASFYEILFPLMTDNMQRVTDDLEWFCDKFDYRNKDADWKNSRDAIQRGMQKAGSGYPADPPYKANLMKEKIYTIPLMDAFHAGDECPFCFIERNLEQHSMDFVLGSGASYMEDDVRAETDQLGFCHEHYKKMFDYGNRLGCGLILTTHFKKKNEELKQQIKMFSPGKASMLGHFKKAKLDADNPKTNIGAWIKEQEQNCYICDYYKNTYVRYLDTFFELYRKNPEFVALFKNSKGFCLSHFGDLVETAESLLTDKEKASFYEILFPLMTDNMQRVTDDLEWFCDKFDYRNKDADWKNSRDAIQRGMQKAGSGYPADPPYKANL

pLDDT: mean 93.15, std 8.91, range [35.47, 98.88]

InterPro domains:
  IPR045706 Protein of unknown function DUF6062 [PF19538] (1-249)